Protein AF-0000000065922863 (afdb_homodimer)

Secondary structure (DSSP, 8-state):
--S--EEEEE--SHHHHHHHHHHHHTT-EEEEE-SSHHHHHHHHHHSB-TTSTT-BPPTT-EEES-HHHHTTSSEEEE-S-HHHHHHHHHHHHTT--S-EEEEE---SB-TTT--BHHHHHHHH-TTEEEEEEESS--HHHHHTT--EEEEEEESSHHHHHHHHHHH--SSEEEEEES-HHHHHHHHHHHHHHHHHHHHHHHTT--HHHHHHHHHHHHHHHHHHHHHTT--HHHHTSIIIIIHHHHHTT-TTSHHHHHHHHHHHT-PPPTT---HHHHHHHHHHHHHHHTT---HHHHHHHHHHTTSS-HHHHHHHHTSS------/--S--EEEEE--SHHHHHHHHHHHHTT-EEEEE-SSHHHHHHHHHHSB-TTSTT-BPPTT-EEES-HHHHTTSSEEEE-S-GGGHHHHHHHHHTT--S-EEEEE---SB-TTT--BHHHHHHHH-TTEEEEEEESS--HHHHHTT--EEEEEEESSHHHHHHHHHHH--SSEEEEEES-HHHHHHHHHHHHHHHHHHHHHHHTT--HHHHHHHHHHHHHHHHHHHHHTT--HHHHTSIIIIIHHHHHTT-TTSHHHHHHHHHHHT-PPPTT---HHHHHHHHHHHHHHHTT---HHHHHHHHHHTTSS-HHHHHHHHTSS------

Nearest PDB structures (foldseek):
  3k96-assembly1_B  TM=9.495E-01  e=4.338E-31  Coxiella burnetii RSA 493
  1n1e-assembly1_B  TM=9.214E-01  e=7.901E-30  Leishmania mexicana
  6e90-assembly1_A  TM=9.193E-01  e=6.858E-24  Homo sapiens
  6e90-assembly2_B  TM=9.245E-01  e=8.452E-23  Homo sapiens
  6e90-assembly2_D-2  TM=8.311E-01  e=4.264E-22  Homo sapiens

Structure (mmCIF, N/CA/C/O backbone):
data_AF-0000000065922863-model_v1
#
loop_
_entity.id
_entity.type
_entity.pdbx_description
1 polymer 'Glycerol-3-phosphate dehydrogenase'
#
loop_
_atom_site.group_PDB
_atom_site.id
_atom_site.type_symbol
_atom_site.label_atom_id
_atom_site.label_alt_id
_atom_site.label_comp_id
_atom_site.label_asym_id
_atom_site.label_entity_id
_atom_site.label_seq_id
_atom_site.pdbx_PDB_ins_code
_atom_site.Cartn_x
_atom_site.Cartn_y
_atom_site.Cartn_z
_atom_site.occupancy
_atom_site.B_iso_or_equiv
_atom_site.auth_seq_id
_atom_site.auth_comp_id
_atom_site.auth_asym_id
_atom_site.auth_atom_id
_atom_site.pdbx_PDB_model_num
ATOM 1 N N . MET A 1 1 ? 16.828 33.531 2.354 1 46 1 MET A N 1
ATOM 2 C CA . MET A 1 1 ? 16.109 33.875 3.574 1 46 1 MET A CA 1
ATOM 3 C C . MET A 1 1 ? 14.672 33.375 3.533 1 46 1 MET A C 1
ATOM 5 O O . MET A 1 1 ? 13.984 33.531 2.52 1 46 1 MET A O 1
ATOM 9 N N . THR A 1 2 ? 14.258 32.562 4.531 1 62.16 2 THR A N 1
ATOM 10 C CA . THR A 1 2 ? 12.922 31.984 4.477 1 62.16 2 THR A CA 1
ATOM 11 C C . THR A 1 2 ? 11.859 33.062 4.609 1 62.16 2 THR A C 1
ATOM 13 O O . THR A 1 2 ? 12.031 34.031 5.355 1 62.16 2 THR A O 1
ATOM 16 N N . ALA A 1 3 ? 10.867 32.969 3.744 1 75.12 3 ALA A N 1
ATOM 17 C CA . ALA A 1 3 ? 9.781 33.938 3.682 1 75.12 3 ALA A CA 1
ATOM 18 C C . ALA A 1 3 ? 9 33.969 4.992 1 75.12 3 ALA A C 1
ATOM 20 O O . ALA A 1 3 ? 8.43 35.031 5.359 1 75.12 3 ALA A O 1
ATOM 21 N N . PHE A 1 4 ? 9.094 32.906 5.766 1 92.5 4 PHE A N 1
ATOM 22 C CA . PHE A 1 4 ? 8.312 32.812 6.992 1 92.5 4 PHE A CA 1
ATOM 23 C C . PHE A 1 4 ? 9.211 32.469 8.18 1 92.5 4 PHE A C 1
ATOM 25 O O . PHE A 1 4 ? 9.852 31.422 8.203 1 92.5 4 PHE A O 1
ATOM 32 N N . HIS A 1 5 ? 9.188 33.281 9.242 1 96.19 5 HIS A N 1
ATOM 33 C CA . HIS A 1 5 ? 10.102 33.125 10.367 1 96.19 5 HIS A CA 1
ATOM 34 C C . HIS A 1 5 ? 9.375 32.562 11.586 1 96.19 5 HIS A C 1
ATOM 36 O O . HIS A 1 5 ? 9.992 31.938 12.461 1 96.19 5 HIS A O 1
ATOM 42 N N . SER A 1 6 ? 8.102 32.844 11.648 1 98.19 6 SER A N 1
ATOM 43 C CA . SER A 1 6 ? 7.324 32.375 12.797 1 98.19 6 SER A CA 1
ATOM 44 C C . SER A 1 6 ? 6.133 31.531 12.344 1 98.19 6 SER A C 1
ATOM 46 O O . SER A 1 6 ? 5.543 31.797 11.297 1 98.19 6 SER A O 1
ATOM 48 N N . VAL A 1 7 ? 5.836 30.516 13.164 1 98.5 7 VAL A N 1
ATOM 49 C CA . VAL A 1 7 ? 4.75 29.578 12.891 1 98.5 7 VAL A CA 1
ATOM 50 C C . VAL A 1 7 ? 3.877 29.422 14.133 1 98.5 7 VAL A C 1
ATOM 52 O O . VAL A 1 7 ? 4.395 29.281 15.242 1 98.5 7 VAL A O 1
ATOM 55 N N . ALA A 1 8 ? 2.635 29.547 13.984 1 98.81 8 ALA A N 1
ATOM 56 C CA . ALA A 1 8 ? 1.706 29.141 15.031 1 98.81 8 ALA A CA 1
ATOM 57 C C . ALA A 1 8 ? 0.943 27.875 14.633 1 98.81 8 ALA A C 1
ATOM 59 O O . ALA A 1 8 ? 0.483 27.75 13.5 1 98.81 8 ALA A O 1
ATOM 60 N N . VAL A 1 9 ? 0.886 26.938 15.508 1 98.88 9 VAL A N 1
ATOM 61 C CA . VAL A 1 9 ? 0.081 25.734 15.336 1 98.88 9 VAL A CA 1
ATOM 62 C C . VAL A 1 9 ? -1.189 25.828 16.172 1 98.88 9 VAL A C 1
ATOM 64 O O . VAL A 1 9 ? -1.121 25.969 17.391 1 98.88 9 VAL A O 1
ATOM 67 N N . ILE A 1 10 ? -2.283 25.812 15.477 1 98.75 10 ILE A N 1
ATOM 68 C CA . ILE A 1 10 ? -3.58 25.922 16.141 1 98.75 10 ILE A CA 1
ATOM 69 C C . ILE A 1 10 ? -4.152 24.531 16.391 1 98.75 10 ILE A C 1
ATOM 71 O O . ILE A 1 10 ? -4.562 23.844 15.461 1 98.75 10 ILE A O 1
ATOM 75 N N . GLY A 1 11 ? -4.27 24.109 17.656 1 98.19 11 GLY A N 1
ATOM 76 C CA . GLY A 1 11 ? -4.637 22.766 18.078 1 98.19 11 GLY A CA 1
ATOM 77 C C . GLY A 1 11 ? -3.488 22.016 18.703 1 98.19 11 GLY A C 1
ATOM 78 O O . GLY A 1 11 ? -2.516 21.672 18.031 1 98.19 11 GLY A O 1
ATOM 79 N N . ALA A 1 12 ? -3.646 21.688 19.984 1 98 12 ALA A N 1
ATOM 80 C CA . ALA A 1 12 ? -2.566 21.047 20.734 1 98 12 ALA A CA 1
ATOM 81 C C . ALA A 1 12 ? -2.852 19.562 20.953 1 98 12 ALA A C 1
ATOM 83 O O . ALA A 1 12 ? -2.682 19.047 22.047 1 98 12 ALA A O 1
ATOM 84 N N . GLY A 1 13 ? -3.359 18.953 19.906 1 96.19 13 GLY A N 1
ATOM 85 C CA . GLY A 1 13 ? -3.406 17.5 19.891 1 96.19 13 GLY A CA 1
ATOM 86 C C . GLY A 1 13 ? -2.078 16.859 19.516 1 96.19 13 GLY A C 1
ATOM 87 O O . GLY A 1 13 ? -1.046 17.531 19.5 1 96.19 13 GLY A O 1
ATOM 88 N N . ALA A 1 14 ? -2.098 15.602 19.266 1 96.25 14 ALA A N 1
ATOM 89 C CA . ALA A 1 14 ? -0.883 14.875 18.906 1 96.25 14 ALA A CA 1
ATOM 90 C C . ALA A 1 14 ? -0.248 15.453 17.641 1 96.25 14 ALA A C 1
ATOM 92 O O . ALA A 1 14 ? 0.95 15.742 17.625 1 96.25 14 ALA A O 1
ATOM 93 N N . TRP A 1 15 ? -1.064 15.656 16.641 1 97.44 15 TRP A N 1
ATOM 94 C CA . TRP A 1 15 ? -0.561 16.125 15.352 1 97.44 15 TRP A CA 1
ATOM 95 C C . TRP A 1 15 ? -0.069 17.562 15.453 1 97.44 15 TRP A C 1
ATOM 97 O O . TRP A 1 15 ? 0.982 17.906 14.906 1 97.44 15 TRP A O 1
ATOM 107 N N . GLY A 1 16 ? -0.863 18.391 16.109 1 98.5 16 GLY A N 1
ATOM 108 C CA . GLY A 1 16 ? -0.404 19.75 16.312 1 98.5 16 GLY A CA 1
ATOM 109 C C . GLY A 1 16 ? 0.921 19.828 17.047 1 98.5 16 GLY A C 1
ATOM 110 O O . GLY A 1 16 ? 1.793 20.625 16.688 1 98.5 16 GLY A O 1
ATOM 111 N N . THR A 1 17 ? 1.075 19.031 18.062 1 98.44 17 THR A N 1
ATOM 112 C CA . THR A 1 17 ? 2.32 18.984 18.812 1 98.44 17 THR A CA 1
ATOM 113 C C . THR A 1 17 ? 3.479 18.547 17.922 1 98.44 17 THR A C 1
ATOM 115 O O . THR A 1 17 ? 4.559 19.141 17.969 1 98.44 17 THR A O 1
ATOM 118 N N . ALA A 1 18 ? 3.227 17.547 17.125 1 98.62 18 ALA A N 1
ATOM 119 C CA . ALA A 1 18 ? 4.25 17.062 16.203 1 98.62 18 ALA A CA 1
ATOM 120 C C . ALA A 1 18 ? 4.66 18.156 15.219 1 98.62 18 ALA A C 1
ATOM 122 O O . ALA A 1 18 ? 5.848 18.328 14.938 1 98.62 18 ALA A O 1
ATOM 123 N N . LEU A 1 19 ? 3.705 18.875 14.711 1 98.75 19 LEU A N 1
ATOM 124 C CA . LEU A 1 19 ? 3.988 19.922 13.734 1 98.75 19 LEU A CA 1
ATOM 125 C C . LEU A 1 19 ? 4.738 21.078 14.383 1 98.75 19 LEU A C 1
ATOM 127 O O . LEU A 1 19 ? 5.578 21.719 13.742 1 98.75 19 LEU A O 1
ATOM 131 N N . ALA A 1 20 ? 4.414 21.359 15.656 1 98.75 20 ALA A N 1
ATOM 132 C CA . ALA A 1 20 ? 5.184 22.359 16.391 1 98.75 20 ALA A CA 1
ATOM 133 C C . ALA A 1 20 ? 6.652 21.969 16.484 1 98.75 20 ALA A C 1
ATOM 135 O O . ALA A 1 20 ? 7.539 22.797 16.297 1 98.75 20 ALA A O 1
ATOM 136 N N . MET A 1 21 ? 6.879 20.719 16.734 1 98.44 21 MET A N 1
ATOM 137 C CA . MET A 1 21 ? 8.242 20.203 16.812 1 98.44 21 MET A CA 1
ATOM 138 C C . MET A 1 21 ? 8.945 20.328 15.469 1 98.44 21 MET A C 1
ATOM 140 O O . MET A 1 21 ? 10.133 20.641 15.406 1 98.44 21 MET A O 1
ATOM 144 N N . VAL A 1 22 ? 8.234 20.062 14.398 1 98.06 22 VAL A N 1
ATOM 145 C CA . VAL A 1 22 ? 8.758 20.172 13.047 1 98.06 22 VAL A CA 1
ATOM 146 C C . VAL A 1 22 ? 9.211 21.609 12.781 1 98.06 22 VAL A C 1
ATOM 148 O O . VAL A 1 22 ? 10.336 21.828 12.32 1 98.06 22 VAL A O 1
ATOM 151 N N . ALA A 1 23 ? 8.344 22.531 13.07 1 98.19 23 ALA A N 1
ATOM 152 C CA . ALA A 1 23 ? 8.648 23.938 12.828 1 98.19 23 ALA A CA 1
ATOM 153 C C . ALA A 1 23 ? 9.852 24.375 13.664 1 98.19 23 ALA A C 1
ATOM 155 O O . ALA A 1 23 ? 10.695 25.141 13.18 1 98.19 23 ALA A O 1
ATOM 156 N N . ALA A 1 24 ? 9.914 23.922 14.891 1 97.94 24 ALA A N 1
ATOM 157 C CA . ALA A 1 24 ? 11.047 24.25 15.75 1 97.94 24 ALA A CA 1
ATOM 158 C C . ALA A 1 24 ? 12.352 23.703 15.172 1 97.94 24 ALA A C 1
ATOM 160 O O . ALA A 1 24 ? 13.359 24.406 15.148 1 97.94 24 ALA A O 1
ATOM 161 N N . ARG A 1 25 ? 12.336 22.516 14.742 1 96.38 25 ARG A N 1
ATOM 162 C CA . ARG A 1 25 ? 13.516 21.891 14.156 1 96.38 25 ARG A CA 1
ATOM 163 C C . ARG A 1 25 ? 13.961 22.625 12.898 1 96.38 25 ARG A C 1
ATOM 165 O O . ARG A 1 25 ? 15.148 22.672 12.578 1 96.38 25 ARG A O 1
ATOM 172 N N . ALA A 1 26 ? 12.969 23.188 12.242 1 96.62 26 ALA A N 1
ATOM 173 C CA . ALA A 1 26 ? 13.266 23.953 11.031 1 96.62 26 ALA A CA 1
ATOM 174 C C . ALA A 1 26 ? 13.797 25.328 11.367 1 96.62 26 ALA A C 1
ATOM 176 O O . ALA A 1 26 ? 14.109 26.125 10.469 1 96.62 26 ALA A O 1
ATOM 177 N N . GLY A 1 27 ? 13.867 25.672 12.625 1 96.56 27 GLY A N 1
ATOM 178 C CA . GLY A 1 27 ? 14.484 26.906 13.07 1 96.56 27 GLY A CA 1
ATOM 179 C C . GLY A 1 27 ? 13.5 28.062 13.18 1 96.56 27 GLY A C 1
ATOM 180 O O . GLY A 1 27 ? 13.898 29.219 13.203 1 96.56 27 GLY A O 1
ATOM 181 N N . ARG A 1 28 ? 12.219 27.75 13.258 1 97.88 28 ARG A N 1
ATOM 182 C CA . ARG A 1 28 ? 11.203 28.781 13.336 1 97.88 28 ARG A CA 1
ATOM 183 C C . ARG A 1 28 ? 10.914 29.156 14.789 1 97.88 28 ARG A C 1
ATOM 185 O O . ARG A 1 28 ? 11.148 28.359 15.695 1 97.88 28 ARG A O 1
ATOM 192 N N . SER A 1 29 ? 10.461 30.406 14.992 1 98.44 29 SER A N 1
ATOM 193 C CA . SER A 1 29 ? 9.797 30.75 16.25 1 98.44 29 SER A CA 1
ATOM 194 C C . SER A 1 29 ? 8.383 30.172 16.297 1 98.44 29 SER A C 1
ATOM 196 O O . SER A 1 29 ? 7.543 30.5 15.453 1 98.44 29 SER A O 1
ATOM 198 N N . VAL A 1 30 ? 8.102 29.359 17.328 1 98.69 30 VAL A N 1
ATOM 199 C CA . VAL A 1 30 ? 6.895 28.547 17.266 1 98.69 30 VAL A CA 1
ATOM 200 C C . VAL A 1 30 ? 5.988 28.859 18.453 1 98.69 30 VAL A C 1
ATOM 202 O O . VAL A 1 30 ? 6.457 28.984 19.578 1 98.69 30 VAL A O 1
ATOM 205 N N . THR A 1 31 ? 4.73 29.031 18.156 1 98.81 31 THR A N 1
ATOM 206 C CA . THR A 1 31 ? 3.67 29.109 19.156 1 98.81 31 THR A CA 1
ATOM 207 C C . THR A 1 31 ? 2.68 27.953 18.984 1 98.81 31 THR A C 1
ATOM 209 O O . THR A 1 31 ? 2.152 27.75 17.891 1 98.81 31 THR A O 1
ATOM 212 N N . LEU A 1 32 ? 2.477 27.172 19.984 1 98.81 32 LEU A N 1
ATOM 213 C CA . LEU A 1 32 ? 1.452 26.125 20.031 1 98.81 32 LEU A CA 1
ATOM 214 C C . LEU A 1 32 ? 0.24 26.594 20.828 1 98.81 32 LEU A C 1
ATOM 216 O O . LEU A 1 32 ? 0.352 26.875 22.016 1 98.81 32 LEU A O 1
ATOM 220 N N . TRP A 1 33 ? -0.893 26.625 20.188 1 98.69 33 TRP A N 1
ATOM 221 C CA . TRP A 1 33 ? -2.111 27.141 20.812 1 98.69 33 TRP A CA 1
ATOM 222 C C . TRP A 1 33 ? -3.029 26 21.219 1 98.69 33 TRP A C 1
ATOM 224 O O . TRP A 1 33 ? -3.271 25.078 20.438 1 98.69 33 TRP A O 1
ATOM 234 N N . ALA A 1 34 ? -3.467 26.047 22.438 1 98.12 34 ALA A N 1
ATOM 235 C CA . ALA A 1 34 ? -4.488 25.125 22.953 1 98.12 34 ALA A CA 1
ATOM 236 C C . ALA A 1 34 ? -5.746 25.891 23.359 1 98.12 34 ALA A C 1
ATOM 238 O O . ALA A 1 34 ? -5.656 26.969 23.969 1 98.12 34 ALA A O 1
ATOM 239 N N . ARG A 1 35 ? -6.859 25.312 23.047 1 95.12 35 ARG A N 1
ATOM 240 C CA . ARG A 1 35 ? -8.133 25.953 23.344 1 95.12 35 ARG A CA 1
ATOM 241 C C . ARG A 1 35 ? -8.367 26.047 24.844 1 95.12 35 ARG A C 1
ATOM 243 O O . ARG A 1 35 ? -8.844 27.062 25.344 1 95.12 35 ARG A O 1
ATOM 250 N N . ASN A 1 36 ? -8.047 24.984 25.531 1 95.69 36 ASN A N 1
ATOM 251 C CA . ASN A 1 36 ? -8.219 24.906 26.969 1 95.69 36 ASN A CA 1
ATOM 252 C C . ASN A 1 36 ? -7.023 25.516 27.703 1 95.69 36 ASN A C 1
ATOM 254 O O . ASN A 1 36 ? -5.902 25.016 27.594 1 95.69 36 ASN A O 1
ATOM 258 N N . ALA A 1 37 ? -7.25 26.5 28.547 1 97.19 37 ALA A N 1
ATOM 259 C CA . ALA A 1 37 ? -6.188 27.234 29.234 1 97.19 37 ALA A CA 1
ATOM 260 C C . ALA A 1 37 ? -5.434 26.328 30.203 1 97.19 37 ALA A C 1
ATOM 262 O O . ALA A 1 37 ? -4.215 26.438 30.344 1 97.19 37 ALA A O 1
ATOM 263 N N . GLU A 1 38 ? -6.164 25.484 30.844 1 97.44 38 GLU A N 1
ATOM 264 C CA . GLU A 1 38 ? -5.531 24.578 31.781 1 97.44 38 GLU A CA 1
ATOM 265 C C . GLU A 1 38 ? -4.59 23.609 31.062 1 97.44 38 GLU A C 1
ATOM 267 O O . GLU A 1 38 ? -3.496 23.312 31.547 1 97.44 38 GLU A O 1
ATOM 272 N N . HIS A 1 39 ? -5.078 23.172 29.969 1 96.75 39 HIS A N 1
ATOM 273 C CA . HIS A 1 39 ? -4.262 22.281 29.141 1 96.75 39 HIS A CA 1
ATOM 274 C C . HIS A 1 39 ? -3.004 22.984 28.656 1 96.75 39 HIS A C 1
ATOM 276 O O . HIS A 1 39 ? -1.907 22.422 28.719 1 96.75 39 HIS A O 1
ATOM 282 N N . ALA A 1 40 ? -3.127 24.188 28.203 1 98 40 ALA A N 1
ATOM 283 C CA . ALA A 1 40 ? -1.994 24.984 27.734 1 98 40 ALA A CA 1
ATOM 284 C C . ALA A 1 40 ? -0.966 25.188 28.844 1 98 40 ALA A C 1
ATOM 286 O O . ALA A 1 40 ? 0.235 25.016 28.625 1 98 40 ALA A O 1
ATOM 287 N N . THR A 1 41 ? -1.474 25.484 29.984 1 97.69 41 THR A N 1
ATOM 288 C CA . THR A 1 41 ? -0.6 25.734 31.125 1 97.69 41 THR A CA 1
ATOM 289 C C . THR A 1 41 ? 0.168 24.469 31.516 1 97.69 41 THR A C 1
ATOM 291 O O . THR A 1 41 ? 1.368 24.531 31.781 1 97.69 41 THR A O 1
ATOM 294 N N . ARG A 1 42 ? -0.532 23.422 31.484 1 97 42 ARG A N 1
ATOM 295 C CA . ARG A 1 42 ? 0.089 22.156 31.828 1 97 42 ARG A CA 1
ATOM 296 C C . ARG A 1 42 ? 1.202 21.797 30.859 1 97 42 ARG A C 1
ATOM 298 O O . ARG A 1 42 ? 2.307 21.438 31.266 1 97 42 ARG A O 1
ATOM 305 N N . ILE A 1 43 ? 0.901 21.906 29.562 1 98.12 43 ILE A N 1
ATOM 306 C CA . ILE A 1 43 ? 1.893 21.594 28.531 1 98.12 43 ILE A CA 1
ATOM 307 C C . ILE A 1 43 ? 3.084 22.531 28.656 1 98.12 43 ILE A C 1
ATOM 309 O O . ILE A 1 43 ? 4.238 22.109 28.578 1 98.12 43 ILE A O 1
ATOM 313 N N . ALA A 1 44 ? 2.838 23.812 28.891 1 97.62 44 ALA A N 1
ATOM 314 C CA . ALA A 1 44 ? 3.889 24.828 28.984 1 97.62 44 ALA A CA 1
ATOM 315 C C . ALA A 1 44 ? 4.816 24.531 30.172 1 97.62 44 ALA A C 1
ATOM 317 O O . ALA A 1 44 ? 6.035 24.703 30.062 1 97.62 44 ALA A O 1
ATOM 318 N N . SER A 1 45 ? 4.262 24.062 31.234 1 97.06 45 SER A N 1
ATOM 319 C CA . SER A 1 45 ? 5.027 23.875 32.469 1 97.06 45 SER A CA 1
ATOM 320 C C . SER A 1 45 ? 5.785 22.562 32.438 1 97.06 45 SER A C 1
ATOM 322 O O . SER A 1 45 ? 6.926 22.484 32.906 1 97.06 45 SER A O 1
ATOM 324 N N . THR A 1 46 ? 5.168 21.531 31.922 1 97.25 46 THR A N 1
ATOM 325 C CA . THR A 1 46 ? 5.754 20.203 32 1 97.25 46 THR A CA 1
ATOM 326 C C . THR A 1 46 ? 6.551 19.891 30.734 1 97.25 46 THR A C 1
ATOM 328 O O . THR A 1 46 ? 7.355 18.953 30.719 1 97.25 46 THR A O 1
ATOM 331 N N . ARG A 1 47 ? 6.199 20.609 29.703 1 97.88 47 ARG A N 1
ATOM 332 C CA . ARG A 1 47 ? 6.781 20.375 28.375 1 97.88 47 ARG A CA 1
ATOM 333 C C . ARG A 1 47 ? 6.402 18.984 27.859 1 97.88 47 ARG A C 1
ATOM 335 O O . ARG A 1 47 ? 7.141 18.391 27.078 1 97.88 47 ARG A O 1
ATOM 342 N N . ASP A 1 48 ? 5.336 18.562 28.391 1 96.69 48 ASP A N 1
ATOM 343 C CA . ASP A 1 48 ? 4.785 17.266 28.031 1 96.69 48 ASP A CA 1
ATOM 344 C C . ASP A 1 48 ? 3.307 17.391 27.656 1 96.69 48 ASP A C 1
ATOM 346 O O . ASP A 1 48 ? 2.498 17.859 28.469 1 96.69 48 ASP A O 1
ATOM 350 N N . ASN A 1 49 ? 2.977 17.016 26.453 1 97.62 49 ASN A N 1
ATOM 351 C CA . ASN A 1 49 ? 1.581 16.953 26.031 1 97.62 49 ASN A CA 1
ATOM 352 C C . ASN A 1 49 ? 1.007 15.555 26.188 1 97.62 49 ASN A C 1
ATOM 354 O O . ASN A 1 49 ? 1.438 14.625 25.5 1 97.62 49 ASN A O 1
ATOM 358 N N . PRO A 1 50 ? 0.011 15.344 26.984 1 95.19 50 PRO A N 1
ATOM 359 C CA . PRO A 1 50 ? -0.566 14.008 27.188 1 95.19 50 PRO A CA 1
ATOM 360 C C . PRO A 1 50 ? -1.12 13.398 25.906 1 95.19 50 PRO A C 1
ATOM 362 O O . PRO A 1 50 ? -1.28 12.18 25.828 1 95.19 50 PRO A O 1
ATOM 365 N N . ARG A 1 51 ? -1.358 14.156 24.922 1 94.5 51 ARG A N 1
ATOM 366 C CA . ARG A 1 51 ? -1.897 13.672 23.656 1 94.5 51 ARG A CA 1
ATOM 367 C C . ARG A 1 51 ? -0.801 13.047 22.797 1 94.5 51 ARG A C 1
ATOM 369 O O . ARG A 1 51 ? -1.091 12.336 21.828 1 94.5 51 ARG A O 1
ATOM 376 N N . LEU A 1 52 ? 0.403 13.297 23.078 1 96.19 52 LEU A N 1
ATOM 377 C CA . LEU A 1 52 ? 1.567 12.711 22.406 1 96.19 52 LEU A CA 1
ATOM 378 C C . LEU A 1 52 ? 2.625 12.312 23.438 1 96.19 52 LEU A C 1
ATOM 380 O O . LEU A 1 52 ? 3.707 12.898 23.484 1 96.19 52 LEU A O 1
ATOM 384 N N . PRO A 1 53 ? 2.346 11.281 24.172 1 94.56 53 PRO A N 1
ATOM 385 C CA . PRO A 1 53 ? 3.219 10.906 25.297 1 94.56 53 PRO A CA 1
ATOM 386 C C . PRO A 1 53 ? 4.602 10.453 24.828 1 94.56 53 PRO A C 1
ATOM 388 O O . PRO A 1 53 ? 4.734 9.859 23.75 1 94.56 53 PRO A O 1
ATOM 391 N N . GLY A 1 54 ? 5.57 10.75 25.656 1 93.75 54 GLY A N 1
ATOM 392 C CA . GLY A 1 54 ? 6.914 10.25 25.406 1 93.75 54 GLY A CA 1
ATOM 393 C C . GLY A 1 54 ? 7.777 11.219 24.625 1 93.75 54 GLY A C 1
ATOM 394 O O . GLY A 1 54 ? 8.969 10.977 24.422 1 93.75 54 GLY A O 1
ATOM 395 N N . VAL A 1 55 ? 7.203 12.312 24.188 1 95.31 55 VAL A N 1
ATOM 396 C CA . VAL A 1 55 ? 7.949 13.32 23.438 1 95.31 55 VAL A CA 1
ATOM 397 C C . VAL A 1 55 ? 8.023 14.617 24.234 1 95.31 55 VAL A C 1
ATOM 399 O O . VAL A 1 55 ? 6.992 15.18 24.609 1 95.31 55 VAL A O 1
ATOM 402 N N . ARG A 1 56 ? 9.195 15.086 24.469 1 96.94 56 ARG A N 1
ATOM 403 C CA . ARG A 1 56 ? 9.367 16.359 25.172 1 96.94 56 ARG A CA 1
ATOM 404 C C . ARG A 1 56 ? 9.344 17.531 24.203 1 96.94 56 ARG A C 1
ATOM 406 O O . ARG A 1 56 ? 10.094 17.547 23.219 1 96.94 56 ARG A O 1
ATOM 413 N N . LEU A 1 57 ? 8.586 18.5 24.516 1 97.75 57 LEU A N 1
ATOM 414 C CA . LEU A 1 57 ? 8.492 19.688 23.672 1 97.75 57 LEU A CA 1
ATOM 415 C C . LEU A 1 57 ? 9.789 20.5 23.719 1 97.75 57 LEU A C 1
ATOM 417 O O . LEU A 1 57 ? 10.383 20.672 24.781 1 97.75 57 LEU A O 1
ATOM 421 N N . ALA A 1 58 ? 10.18 21 22.578 1 96.94 58 ALA A N 1
ATOM 422 C CA . ALA A 1 58 ? 11.344 21.891 22.531 1 96.94 58 ALA A CA 1
ATOM 423 C C . ALA A 1 58 ? 11.148 23.094 23.453 1 96.94 58 ALA A C 1
ATOM 425 O O . ALA A 1 58 ? 10.047 23.641 23.562 1 96.94 58 ALA A O 1
ATOM 426 N N . PRO A 1 59 ? 12.164 23.484 24.094 1 94.88 59 PRO A N 1
ATOM 427 C CA . PRO A 1 59 ? 12.039 24.516 25.141 1 94.88 59 PRO A CA 1
ATOM 428 C C . PRO A 1 59 ? 11.602 25.859 24.578 1 94.88 59 PRO A C 1
ATOM 430 O O . PRO A 1 59 ? 10.961 26.656 25.297 1 94.88 59 PRO A O 1
ATOM 433 N N . ASP A 1 60 ? 11.867 26.109 23.359 1 95.62 60 ASP A N 1
ATOM 434 C CA . ASP A 1 60 ? 11.617 27.438 22.812 1 95.62 60 ASP A CA 1
ATOM 435 C C . ASP A 1 60 ? 10.195 27.547 22.266 1 95.62 60 ASP A C 1
ATOM 437 O O . ASP A 1 60 ? 9.758 28.641 21.859 1 95.62 60 ASP A O 1
ATOM 441 N N . ILE A 1 61 ? 9.445 26.484 22.25 1 98.56 61 ILE A N 1
ATOM 442 C CA . ILE A 1 61 ? 8.062 26.531 21.781 1 98.56 61 ILE A CA 1
ATOM 443 C C . ILE A 1 61 ? 7.191 27.234 22.828 1 98.56 61 ILE A C 1
ATOM 445 O O . ILE A 1 61 ? 7.148 26.812 23.984 1 98.56 61 ILE A O 1
ATOM 449 N N . VAL A 1 62 ? 6.582 28.25 22.469 1 98.69 62 VAL A N 1
ATOM 450 C CA . VAL A 1 62 ? 5.656 28.969 23.359 1 98.69 62 VAL A CA 1
ATOM 451 C C . VAL A 1 62 ? 4.285 28.281 23.312 1 98.69 62 VAL A C 1
ATOM 453 O O . VAL A 1 62 ? 3.703 28.125 22.234 1 98.69 62 VAL A O 1
ATOM 456 N N . VAL A 1 63 ? 3.809 27.875 24.469 1 98.75 63 VAL A N 1
ATOM 457 C CA . VAL A 1 63 ? 2.479 27.281 24.562 1 98.75 63 VAL A CA 1
ATOM 458 C C . VAL A 1 63 ? 1.512 28.281 25.203 1 98.75 63 VAL A C 1
ATOM 460 O O . VAL A 1 63 ? 1.805 28.859 26.25 1 98.75 63 VAL A O 1
ATOM 463 N N . THR A 1 64 ? 0.36 28.484 24.531 1 98.5 64 THR A N 1
ATOM 464 C CA . THR A 1 64 ? -0.542 29.516 25.047 1 98.5 64 THR A CA 1
ATOM 465 C C . THR A 1 64 ? -1.991 29.172 24.703 1 98.5 64 THR A C 1
ATOM 467 O O . THR A 1 64 ? -2.254 28.297 23.891 1 98.5 64 THR A O 1
ATOM 470 N N . SER A 1 65 ? -2.891 29.75 25.422 1 98.25 65 SER A N 1
ATOM 471 C CA . SER A 1 65 ? -4.309 29.719 25.062 1 98.25 65 SER A CA 1
ATOM 472 C C . SER A 1 65 ? -4.777 31.062 24.547 1 98.25 65 SER A C 1
ATOM 474 O O . SER A 1 65 ? -5.965 31.25 24.266 1 98.25 65 SER A O 1
ATOM 476 N N . GLU A 1 66 ? -3.873 31.984 24.375 1 97.25 66 GLU A N 1
ATOM 477 C CA . GLU A 1 66 ? -4.199 33.312 23.844 1 97.25 66 GLU A CA 1
ATOM 478 C C . GLU A 1 66 ? -4.121 33.312 22.312 1 97.25 66 GLU A C 1
ATOM 480 O O . GLU A 1 66 ? -3.041 33.5 21.75 1 97.25 66 GLU A O 1
ATOM 485 N N . LEU A 1 67 ? -5.215 33.375 21.75 1 96.56 67 LEU A N 1
ATOM 486 C CA . LEU A 1 67 ? -5.324 33.25 20.297 1 96.56 67 LEU A CA 1
ATOM 487 C C . LEU A 1 67 ? -4.676 34.438 19.594 1 96.56 67 LEU A C 1
ATOM 489 O O . LEU A 1 67 ? -4.086 34.281 18.531 1 96.56 67 LEU A O 1
ATOM 493 N N . ALA A 1 68 ? -4.789 35.594 20.141 1 95.38 68 ALA A N 1
ATOM 494 C CA . ALA A 1 68 ? -4.238 36.812 19.547 1 95.38 68 ALA A CA 1
ATOM 495 C C . ALA A 1 68 ? -2.723 36.688 19.406 1 95.38 68 ALA A C 1
ATOM 497 O O . ALA A 1 68 ? -2.148 37.188 18.438 1 95.38 68 ALA A O 1
ATOM 498 N N . LEU A 1 69 ? -2.115 36.094 20.391 1 95.44 69 LEU A N 1
ATOM 499 C CA . LEU A 1 69 ? -0.671 35.906 20.344 1 95.44 69 LEU A CA 1
ATOM 500 C C . LEU A 1 69 ? -0.288 34.938 19.234 1 95.44 69 LEU A C 1
ATOM 502 O O . LEU A 1 69 ? 0.659 35.188 18.484 1 95.44 69 LEU A O 1
ATOM 506 N N . ALA A 1 70 ? -1.008 33.875 19.109 1 97.06 70 ALA A N 1
ATOM 507 C CA . ALA A 1 70 ? -0.738 32.875 18.078 1 97.06 70 ALA A CA 1
ATOM 508 C C . ALA A 1 70 ? -0.961 33.469 16.672 1 97.06 70 ALA A C 1
ATOM 510 O O . ALA A 1 70 ? -0.205 33.156 15.75 1 97.06 70 ALA A O 1
ATOM 511 N N . ALA A 1 71 ? -1.916 34.281 16.531 1 96.62 71 ALA A N 1
ATOM 512 C CA . ALA A 1 71 ? -2.352 34.812 15.234 1 96.62 71 ALA A CA 1
ATOM 513 C C . ALA A 1 71 ? -1.312 35.75 14.641 1 96.62 71 ALA A C 1
ATOM 515 O O . ALA A 1 71 ? -1.369 36.094 13.461 1 96.62 71 ALA A O 1
ATOM 516 N N . ARG A 1 72 ? -0.309 36.125 15.375 1 95.38 72 ARG A N 1
ATOM 517 C CA . ARG A 1 72 ? 0.703 37.094 14.938 1 95.38 72 ARG A CA 1
ATOM 518 C C . ARG A 1 72 ? 1.754 36.406 14.062 1 95.38 72 ARG A C 1
ATOM 520 O O . ARG A 1 72 ? 2.535 37.094 13.391 1 95.38 72 ARG A O 1
ATOM 527 N N . ALA A 1 73 ? 1.758 35.094 14.055 1 97.75 73 ALA A N 1
ATOM 528 C CA . ALA A 1 73 ? 2.787 34.375 13.328 1 97.75 73 ALA A CA 1
ATOM 529 C C . ALA A 1 73 ? 2.688 34.594 11.828 1 97.75 73 ALA A C 1
ATOM 531 O O . ALA A 1 73 ? 1.617 34.938 11.312 1 97.75 73 ALA A O 1
ATOM 532 N N . ASP A 1 74 ? 3.797 34.406 11.109 1 97.25 74 ASP A N 1
ATOM 533 C CA . ASP A 1 74 ? 3.867 34.562 9.664 1 97.25 74 ASP A CA 1
ATOM 534 C C . ASP A 1 74 ? 3.018 33.531 8.953 1 97.25 74 ASP A C 1
ATOM 536 O O . ASP A 1 74 ? 2.559 33.75 7.828 1 97.25 74 ASP A O 1
ATOM 540 N N . MET A 1 75 ? 2.861 32.406 9.617 1 97.5 75 MET A N 1
ATOM 541 C CA . MET A 1 75 ? 2.113 31.281 9.062 1 97.5 75 MET A CA 1
ATOM 542 C C . MET A 1 75 ? 1.348 30.531 10.156 1 97.5 75 MET A C 1
ATOM 544 O O . MET A 1 75 ? 1.82 30.438 11.289 1 97.5 75 MET A O 1
ATOM 548 N N . LEU A 1 76 ? 0.191 30.062 9.742 1 98.81 76 LEU A N 1
ATOM 549 C CA . LEU A 1 76 ? -0.666 29.328 10.672 1 98.81 76 LEU A CA 1
ATOM 550 C C . LEU A 1 76 ? -0.911 27.906 10.188 1 98.81 76 LEU A C 1
ATOM 552 O O . LEU A 1 76 ? -1.329 27.703 9.047 1 98.81 76 LEU A O 1
ATOM 556 N N . LEU A 1 77 ? -0.583 26.906 10.992 1 98.88 77 LEU A N 1
ATOM 557 C CA . LEU A 1 77 ? -0.952 25.516 10.758 1 98.88 77 LEU A CA 1
ATOM 558 C C . LEU A 1 77 ? -2.191 25.141 11.562 1 98.88 77 LEU A C 1
ATOM 560 O O . LEU A 1 77 ? -2.176 25.188 12.797 1 98.88 77 LEU A O 1
ATOM 564 N N . ILE A 1 78 ? -3.244 24.812 10.867 1 98.88 78 ILE A N 1
ATOM 565 C CA . ILE A 1 78 ? -4.48 24.438 11.547 1 98.88 78 ILE A CA 1
ATOM 566 C C . ILE A 1 78 ? -4.52 22.922 11.742 1 98.88 78 ILE A C 1
ATOM 568 O O . ILE A 1 78 ? -4.828 22.188 10.812 1 98.88 78 ILE A O 1
ATOM 572 N N . ALA A 1 79 ? -4.312 22.484 12.969 1 98.44 79 ALA A N 1
ATOM 573 C CA . ALA A 1 79 ? -4.188 21.062 13.273 1 98.44 79 ALA A CA 1
ATOM 574 C C . ALA A 1 79 ? -5.387 20.562 14.07 1 98.44 79 ALA A C 1
ATOM 576 O O . ALA A 1 79 ? -5.254 19.672 14.906 1 98.44 79 ALA A O 1
ATOM 577 N N . THR A 1 80 ? -6.523 21.203 13.883 1 97.19 80 THR A N 1
ATOM 578 C CA . THR A 1 80 ? -7.773 20.703 14.445 1 97.19 80 THR A CA 1
ATOM 579 C C . THR A 1 80 ? -8.391 19.641 13.547 1 97.19 80 THR A C 1
ATOM 581 O O . THR A 1 80 ? -8.023 19.531 12.375 1 97.19 80 THR A O 1
ATOM 584 N N . PRO A 1 81 ? -9.312 18.828 14.086 1 95.38 81 PRO A N 1
ATOM 585 C CA . PRO A 1 81 ? -10.062 17.938 13.203 1 95.38 81 PRO A CA 1
ATOM 586 C C . PRO A 1 81 ? -10.805 18.688 12.102 1 95.38 81 PRO A C 1
ATOM 588 O O . PRO A 1 81 ? -11.117 19.875 12.258 1 95.38 81 PRO A O 1
ATOM 591 N N . ALA A 1 82 ? -11.094 17.984 11.055 1 96.38 82 ALA A N 1
ATOM 592 C CA . ALA A 1 82 ? -11.688 18.578 9.867 1 96.38 82 ALA A CA 1
ATOM 593 C C . ALA A 1 82 ? -12.992 19.297 10.203 1 96.38 82 ALA A C 1
ATOM 595 O O . ALA A 1 82 ? -13.227 20.422 9.75 1 96.38 82 ALA A O 1
ATOM 596 N N . GLN A 1 83 ? -13.781 18.703 11.055 1 95.06 83 GLN A N 1
ATOM 597 C CA . GLN A 1 83 ? -15.109 19.234 11.352 1 95.06 83 GLN A CA 1
ATOM 598 C C . GLN A 1 83 ? -15.016 20.453 12.266 1 95.06 83 GLN A C 1
ATOM 600 O O . GLN A 1 83 ? -15.992 21.172 12.438 1 95.06 83 GLN A O 1
ATOM 605 N N . HIS A 1 84 ? -13.844 20.766 12.781 1 96.38 84 HIS A N 1
ATOM 606 C CA . HIS A 1 84 ? -13.656 21.891 13.688 1 96.38 84 HIS A CA 1
ATOM 607 C C . HIS A 1 84 ? -12.797 22.984 13.047 1 96.38 84 HIS A C 1
ATOM 609 O O . HIS A 1 84 ? -12.578 24.031 13.641 1 96.38 84 HIS A O 1
ATOM 615 N N . LEU A 1 85 ? -12.344 22.734 11.867 1 97.94 85 LEU A N 1
ATOM 616 C CA . LEU A 1 85 ? -11.406 23.641 11.203 1 97.94 85 LEU A CA 1
ATOM 617 C C . LEU A 1 85 ? -12.062 25 10.938 1 97.94 85 LEU A C 1
ATOM 619 O O . LEU A 1 85 ? -11.453 26.047 11.18 1 97.94 85 LEU A O 1
ATOM 623 N N . ARG A 1 86 ? -13.328 25.031 10.453 1 98.12 86 ARG A N 1
ATOM 624 C CA . ARG A 1 86 ? -14.008 26.281 10.188 1 98.12 86 ARG A CA 1
ATOM 625 C C . ARG A 1 86 ? -14.078 27.141 11.445 1 98.12 86 ARG A C 1
ATOM 627 O O . ARG A 1 86 ? -13.781 28.344 11.406 1 98.12 86 ARG A O 1
ATOM 634 N N . GLY A 1 87 ? -14.508 26.469 12.523 1 97.81 87 GLY A N 1
ATOM 635 C CA . GLY A 1 87 ? -14.586 27.203 13.781 1 97.81 87 GLY A CA 1
ATOM 636 C C . GLY A 1 87 ? -13.258 27.812 14.203 1 97.81 87 GLY A C 1
ATOM 637 O O . GLY A 1 87 ? -13.211 28.953 14.648 1 97.81 87 GLY A O 1
ATOM 638 N N . ALA A 1 88 ? -12.188 27.062 14.07 1 97.88 88 ALA A N 1
ATOM 639 C CA . ALA A 1 88 ? -10.852 27.547 14.43 1 97.88 88 ALA A CA 1
ATOM 640 C C . ALA A 1 88 ? -10.445 28.734 13.562 1 97.88 88 ALA A C 1
ATOM 642 O O . ALA A 1 88 ? -9.922 29.719 14.078 1 97.88 88 ALA A O 1
ATOM 643 N N . VAL A 1 89 ? -10.68 28.656 12.281 1 98.44 89 VAL A N 1
ATOM 644 C CA . VAL A 1 89 ? -10.273 29.703 11.352 1 98.44 89 VAL A CA 1
ATOM 645 C C . VAL A 1 89 ? -11.141 30.938 11.57 1 98.44 89 VAL A C 1
ATOM 647 O O . VAL A 1 89 ? -10.656 32.062 11.477 1 98.44 89 VAL A O 1
ATOM 650 N N . ASN A 1 90 ? -12.438 30.734 11.867 1 98.06 90 ASN A N 1
ATOM 651 C CA . ASN A 1 90 ? -13.312 31.859 12.18 1 98.06 90 ASN A CA 1
ATOM 652 C C . ASN A 1 90 ? -12.789 32.656 13.367 1 98.06 90 ASN A C 1
ATOM 654 O O . ASN A 1 90 ? -12.836 33.906 13.352 1 98.06 90 ASN A O 1
ATOM 658 N N . MET A 1 91 ? -12.32 31.969 14.336 1 96.94 91 MET A N 1
ATOM 659 C CA . MET A 1 91 ? -11.789 32.625 15.516 1 96.94 91 MET A CA 1
ATOM 660 C C . MET A 1 91 ? -10.555 33.469 15.164 1 96.94 91 MET A C 1
ATOM 662 O O . MET A 1 91 ? -10.305 34.5 15.773 1 96.94 91 MET A O 1
ATOM 666 N N . LEU A 1 92 ? -9.789 33.062 14.172 1 97.38 92 LEU A N 1
ATOM 667 C CA . LEU A 1 92 ? -8.539 33.688 13.781 1 97.38 92 LEU A CA 1
ATOM 668 C C . LEU A 1 92 ? -8.789 34.844 12.82 1 97.38 92 LEU A C 1
ATOM 670 O O . LEU A 1 92 ? -7.945 35.75 12.664 1 97.38 92 LEU A O 1
ATOM 674 N N . ALA A 1 93 ? -9.906 34.812 12.203 1 97.19 93 ALA A N 1
ATOM 675 C CA . ALA A 1 93 ? -10.188 35.688 11.047 1 97.19 93 ALA A CA 1
ATOM 676 C C . ALA A 1 93 ? -9.961 37.156 11.391 1 97.19 93 ALA A C 1
ATOM 678 O O . ALA A 1 93 ? -9.375 37.875 10.594 1 97.19 93 ALA A O 1
ATOM 679 N N . SER A 1 94 ? -10.414 37.594 12.562 1 95.12 94 SER A N 1
ATOM 680 C CA . SER A 1 94 ? -10.32 39 12.945 1 95.12 94 SER A CA 1
ATOM 681 C C . SER A 1 94 ? -8.875 39.406 13.227 1 95.12 94 SER A C 1
ATOM 683 O O . SER A 1 94 ? -8.547 40.594 13.227 1 95.12 94 SER A O 1
ATOM 685 N N . HIS A 1 95 ? -8.031 38.406 13.406 1 95.5 95 HIS A N 1
ATOM 686 C CA . HIS A 1 95 ? -6.629 38.688 13.727 1 95.5 95 HIS A CA 1
ATOM 687 C C . HIS A 1 95 ? -5.758 38.625 12.469 1 95.5 95 HIS A C 1
ATOM 689 O O . HIS A 1 95 ? -4.598 39.031 12.5 1 95.5 95 HIS A O 1
ATOM 695 N N . ILE A 1 96 ? -6.254 38.062 11.367 1 94.12 96 ILE A N 1
ATOM 696 C CA . ILE A 1 96 ? -5.531 37.969 10.102 1 94.12 96 ILE A CA 1
ATOM 697 C C . ILE A 1 96 ? -5.812 39.188 9.258 1 94.12 96 ILE A C 1
ATOM 699 O O . ILE A 1 96 ? -6.777 39.219 8.492 1 94.12 96 ILE A O 1
ATOM 703 N N . ALA A 1 97 ? -4.969 40.188 9.336 1 90.62 97 ALA A N 1
ATOM 704 C CA . ALA A 1 97 ? -5.23 41.5 8.727 1 90.62 97 ALA A CA 1
ATOM 705 C C . ALA A 1 97 ? -4.492 41.656 7.402 1 90.62 97 ALA A C 1
ATOM 707 O O . ALA A 1 97 ? -4.672 42.625 6.695 1 90.62 97 ALA A O 1
ATOM 708 N N . ARG A 1 98 ? -3.627 40.781 7.047 1 94.19 98 ARG A N 1
ATOM 709 C CA . ARG A 1 98 ? -2.861 40.75 5.805 1 94.19 98 ARG A CA 1
ATOM 710 C C . ARG A 1 98 ? -2.809 39.344 5.211 1 94.19 98 ARG A C 1
ATOM 712 O O . ARG A 1 98 ? -3.182 38.375 5.871 1 94.19 98 ARG A O 1
ATOM 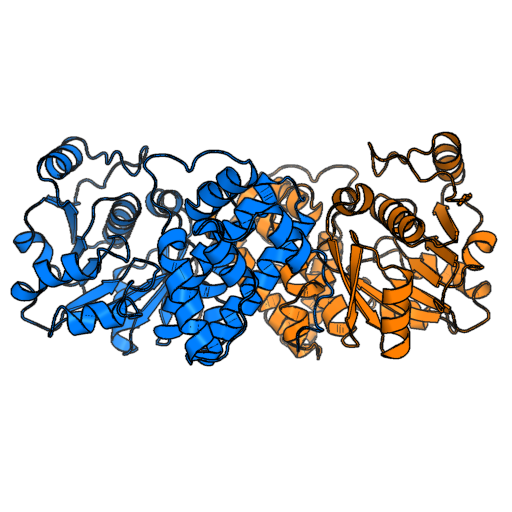719 N N . PRO A 1 99 ? -2.414 39.281 3.98 1 95.94 99 PRO A N 1
ATOM 720 C CA . PRO A 1 99 ? -2.281 37.938 3.414 1 95.94 99 PRO A CA 1
ATOM 721 C C . PRO A 1 99 ? -1.367 37.031 4.242 1 95.94 99 PRO A C 1
ATOM 723 O O . PRO A 1 99 ? -0.188 37.344 4.426 1 95.94 99 PRO A O 1
ATOM 726 N N . THR A 1 100 ? -1.942 36.031 4.816 1 97.44 100 THR A N 1
ATOM 727 C CA . THR A 1 100 ? -1.265 35.094 5.719 1 97.44 100 THR A CA 1
ATOM 728 C C . THR A 1 100 ? -1.519 33.656 5.301 1 97.44 100 THR A C 1
ATOM 730 O O . THR A 1 100 ? -2.668 33.25 5.125 1 97.44 100 THR A O 1
ATOM 733 N N . PRO A 1 101 ? -0.43 32.875 5.078 1 98.5 101 PRO A N 1
ATOM 734 C CA . PRO A 1 101 ? -0.649 31.453 4.809 1 98.5 101 PRO A CA 1
ATOM 735 C C . PRO A 1 101 ? -1.359 30.734 5.953 1 98.5 101 PRO A C 1
ATOM 737 O O . PRO A 1 101 ? -0.942 30.844 7.109 1 98.5 101 PRO A O 1
ATOM 740 N N . VAL A 1 102 ? -2.451 30.109 5.652 1 98.81 102 VAL A N 1
ATOM 741 C CA . VAL A 1 102 ? -3.189 29.25 6.57 1 98.81 102 VAL A CA 1
ATOM 742 C C . VAL A 1 102 ? -3.246 27.828 6.012 1 98.81 102 VAL A C 1
ATOM 744 O O . VAL A 1 102 ? -3.932 27.578 5.02 1 98.81 102 VAL A O 1
ATOM 747 N N . VAL A 1 103 ? -2.531 26.891 6.676 1 98.88 103 VAL A N 1
ATOM 748 C CA . VAL A 1 103 ? -2.326 25.547 6.156 1 98.88 103 VAL A CA 1
ATOM 749 C C . VAL A 1 103 ? -3.229 24.562 6.898 1 98.88 103 VAL A C 1
ATOM 751 O O . VAL A 1 103 ? -3.086 24.375 8.109 1 98.88 103 VAL A O 1
ATOM 754 N N . ALA A 1 104 ? -4.156 24 6.168 1 98.88 104 ALA A N 1
ATOM 755 C CA . ALA A 1 104 ? -4.957 22.922 6.746 1 98.88 104 ALA A CA 1
ATOM 756 C C . ALA A 1 104 ? -4.121 21.672 6.957 1 98.88 104 ALA A C 1
ATOM 758 O O . ALA A 1 104 ? -3.414 21.219 6.047 1 98.88 104 ALA A O 1
ATOM 759 N N . CYS A 1 105 ? -4.188 21.109 8.148 1 98.5 105 CYS A N 1
ATOM 760 C CA . CYS A 1 105 ? -3.469 19.875 8.445 1 98.5 105 CYS A CA 1
ATOM 761 C C . CYS A 1 105 ? -4.441 18.734 8.727 1 98.5 105 CYS A C 1
ATOM 763 O O . CYS A 1 105 ? -4.02 17.594 8.977 1 98.5 105 CYS A O 1
ATOM 765 N N . ALA A 1 106 ? -5.746 19.078 8.656 1 96.12 106 ALA A N 1
ATOM 766 C CA . ALA A 1 106 ? -6.789 18.062 8.742 1 96.12 106 ALA A CA 1
ATOM 767 C C . ALA A 1 106 ? -7.004 17.375 7.402 1 96.12 106 ALA A C 1
ATOM 769 O O . ALA A 1 106 ? -6.895 18.016 6.348 1 96.12 106 ALA A O 1
ATOM 770 N N . LYS A 1 107 ? -7.301 16.141 7.473 1 95.06 107 LYS A N 1
ATOM 771 C CA . LYS A 1 107 ? -7.551 15.344 6.277 1 95.06 107 LYS A CA 1
ATOM 772 C C . LYS A 1 107 ? -9 14.859 6.234 1 95.06 107 LYS A C 1
ATOM 774 O O . LYS A 1 107 ? -9.289 13.719 6.598 1 95.06 107 LYS A O 1
ATOM 779 N N . GLY A 1 108 ? -9.852 15.758 5.719 1 95.06 108 GLY A N 1
ATOM 780 C CA . GLY A 1 108 ? -11.273 15.477 5.66 1 95.06 108 GLY A CA 1
ATOM 781 C C . GLY A 1 108 ? -12.039 16.453 4.785 1 95.06 108 GLY A C 1
ATOM 782 O O . GLY A 1 108 ? -11.445 17.234 4.043 1 95.06 108 GLY A O 1
ATOM 783 N N . ILE A 1 109 ? -13.305 16.25 4.766 1 95.56 109 ILE A N 1
ATOM 784 C CA . ILE A 1 109 ? -14.266 17.109 4.074 1 95.56 109 ILE A CA 1
ATOM 785 C C . ILE A 1 109 ? -15.336 17.578 5.051 1 95.56 109 ILE A C 1
ATOM 787 O O . ILE A 1 109 ? -15.805 16.797 5.891 1 95.56 109 ILE A O 1
ATOM 791 N N . GLU A 1 110 ? -15.641 18.781 4.961 1 95.44 110 GLU A N 1
ATOM 792 C CA . GLU A 1 110 ? -16.609 19.344 5.906 1 95.44 110 GLU A CA 1
ATOM 793 C C . GLU A 1 110 ? -18 18.766 5.691 1 95.44 110 GLU A C 1
ATOM 795 O O . GLU A 1 110 ? -18.5 18.75 4.566 1 95.44 110 GLU A O 1
ATOM 800 N N . HIS A 1 111 ? -18.531 18.312 6.734 1 91 111 HIS A N 1
ATOM 801 C CA . HIS A 1 111 ? -19.891 17.781 6.695 1 91 111 HIS A CA 1
ATOM 802 C C . HIS A 1 111 ? -20.906 18.875 6.398 1 91 111 HIS A C 1
ATOM 804 O O . HIS A 1 111 ? -20.812 19.984 6.93 1 91 111 HIS A O 1
ATOM 810 N N . GLY A 1 112 ? -21.922 18.547 5.609 1 88.56 112 GLY A N 1
ATOM 811 C CA . GLY A 1 112 ? -22.984 19.484 5.316 1 88.56 112 GLY A CA 1
ATOM 812 C C . GLY A 1 112 ? -22.719 20.328 4.078 1 88.56 112 GLY A C 1
ATOM 813 O O . GLY A 1 112 ? -23.531 20.359 3.158 1 88.56 112 GLY A O 1
ATOM 814 N N . THR A 1 113 ? -21.516 20.875 4 1 92.62 113 THR A N 1
ATOM 815 C CA . THR A 1 113 ? -21.219 21.781 2.898 1 92.62 113 THR A CA 1
ATOM 816 C C . THR A 1 113 ? -20.469 21.047 1.783 1 92.62 113 THR A C 1
ATOM 818 O O . THR A 1 113 ? -20.406 21.547 0.651 1 92.62 113 THR A O 1
ATOM 821 N N . HIS A 1 114 ? -19.766 19.922 2.094 1 92.56 114 HIS A N 1
ATOM 822 C CA . HIS A 1 114 ? -18.953 19.125 1.176 1 92.56 114 HIS A CA 1
ATOM 823 C C . HIS A 1 114 ? -17.719 19.891 0.721 1 92.56 114 HIS A C 1
ATOM 825 O O . HIS A 1 114 ? -17.125 19.562 -0.311 1 92.56 114 HIS A O 1
ATOM 831 N N . LYS A 1 115 ? -17.391 20.969 1.497 1 96.44 115 LYS A N 1
ATOM 832 C CA . LYS A 1 115 ? -16.234 21.766 1.126 1 96.44 115 LYS A CA 1
ATOM 833 C C . LYS A 1 115 ? -14.945 21.125 1.648 1 96.44 115 LYS A C 1
ATOM 835 O O . LYS A 1 115 ? -14.922 20.578 2.748 1 96.44 115 LYS A O 1
ATOM 840 N N . PHE A 1 116 ? -13.977 21.219 0.788 1 97.31 116 PHE A N 1
ATOM 841 C CA . PHE A 1 116 ? -12.648 20.797 1.209 1 97.31 116 PHE A CA 1
ATOM 842 C C . PHE A 1 116 ? -12.016 21.828 2.135 1 97.31 116 PHE A C 1
ATOM 844 O O . PHE A 1 116 ? -12.484 22.953 2.221 1 97.31 116 PHE A O 1
ATOM 851 N N . MET A 1 117 ? -10.977 21.453 2.811 1 98.38 117 MET A N 1
ATOM 852 C CA . MET A 1 117 ? -10.406 22.25 3.9 1 98.38 117 MET A CA 1
ATOM 853 C C . MET A 1 117 ? -9.906 23.594 3.393 1 98.38 117 MET A C 1
ATOM 855 O O . MET A 1 117 ? -10.086 24.625 4.059 1 98.38 117 MET A O 1
ATOM 859 N N . THR A 1 118 ? -9.273 23.641 2.234 1 98.62 118 THR A N 1
ATOM 860 C CA . THR A 1 118 ? -8.758 24.906 1.717 1 98.62 118 THR A CA 1
ATOM 861 C C . THR A 1 118 ? -9.906 25.844 1.319 1 98.62 118 THR A C 1
ATOM 863 O O . THR A 1 118 ? -9.781 27.062 1.413 1 98.62 118 THR A O 1
ATOM 866 N N . GLU A 1 119 ? -11.016 25.266 0.889 1 98.31 119 GLU A N 1
ATOM 867 C CA . GLU A 1 119 ? -12.203 26.062 0.595 1 98.31 119 GLU A CA 1
ATOM 868 C C . GLU A 1 119 ? -12.805 26.641 1.871 1 98.31 119 GLU A C 1
ATOM 870 O O . GLU A 1 119 ? -13.242 27.797 1.889 1 98.31 119 GLU A O 1
ATOM 875 N N . VAL A 1 120 ? -12.828 25.828 2.875 1 98.56 120 VAL A N 1
ATOM 876 C CA . VAL A 1 120 ? -13.328 26.266 4.172 1 98.56 120 VAL A CA 1
ATOM 877 C C . VAL A 1 120 ? -12.5 27.453 4.672 1 98.56 120 VAL A C 1
ATOM 879 O O . VAL A 1 120 ? -13.047 28.453 5.137 1 98.56 120 VAL A O 1
ATOM 882 N N . ILE A 1 121 ? -11.203 27.359 4.547 1 98.75 121 ILE A N 1
ATOM 883 C CA . ILE A 1 121 ? -10.297 28.406 4.996 1 98.75 121 ILE A CA 1
ATOM 884 C C . ILE A 1 121 ? -10.555 29.688 4.207 1 98.75 121 ILE A C 1
ATOM 886 O O . ILE A 1 121 ? -10.656 30.781 4.785 1 98.75 121 ILE A O 1
ATOM 890 N N . ALA A 1 122 ? -10.664 29.562 2.914 1 98.31 122 ALA A N 1
ATOM 891 C CA . ALA A 1 122 ? -10.883 30.719 2.045 1 98.31 122 ALA A CA 1
ATOM 892 C C . ALA A 1 122 ? -12.18 31.438 2.4 1 98.31 122 ALA A C 1
ATOM 894 O O . ALA A 1 122 ? -12.258 32.656 2.326 1 98.31 122 ALA A O 1
ATOM 895 N N . GLU A 1 123 ? -13.18 30.703 2.775 1 98.19 123 GLU A N 1
ATOM 896 C CA . GLU A 1 123 ? -14.477 31.281 3.125 1 98.19 123 GLU A CA 1
ATOM 897 C C . GLU A 1 123 ? -14.445 31.906 4.512 1 98.19 123 GLU A C 1
ATOM 899 O O . GLU A 1 123 ? -15.102 32.938 4.754 1 98.19 123 GLU A O 1
ATOM 904 N N . ALA A 1 124 ? -13.734 31.297 5.422 1 98.12 124 ALA A N 1
ATOM 905 C CA . ALA A 1 124 ? -13.781 31.672 6.836 1 98.12 124 ALA A CA 1
ATOM 906 C C . ALA A 1 124 ? -12.938 32.906 7.105 1 98.12 124 ALA A C 1
ATOM 908 O O . ALA A 1 124 ? -13.227 33.688 8.031 1 98.12 124 ALA A O 1
ATOM 909 N N . ALA A 1 125 ? -11.844 33.125 6.352 1 97.69 125 ALA A N 1
ATOM 910 C CA . ALA A 1 125 ? -10.945 34.25 6.574 1 97.69 125 ALA A CA 1
ATOM 911 C C . ALA A 1 125 ? -10.516 34.875 5.25 1 97.69 125 ALA A C 1
ATOM 913 O O . ALA A 1 125 ? -9.727 34.312 4.508 1 97.69 125 ALA A O 1
ATOM 914 N N . LEU A 1 126 ? -10.859 36.062 5.012 1 94.88 126 LEU A N 1
ATOM 915 C CA . LEU A 1 126 ? -10.742 36.75 3.729 1 94.88 126 LEU A CA 1
ATOM 916 C C . LEU A 1 126 ? -9.273 36.938 3.336 1 94.88 126 LEU A C 1
ATOM 918 O O . LEU A 1 126 ? -8.93 36.844 2.158 1 94.88 126 LEU A O 1
ATOM 922 N N . HIS A 1 127 ? -8.414 37.125 4.262 1 96.31 127 HIS A N 1
ATOM 923 C CA . HIS A 1 127 ? -7.023 37.438 3.955 1 96.31 127 HIS A CA 1
ATOM 924 C C . HIS A 1 127 ? -6.145 36.219 4.043 1 96.31 127 HIS A C 1
ATOM 926 O O . HIS A 1 127 ? -4.934 36.281 3.818 1 96.31 127 HIS A O 1
ATOM 932 N N . ALA A 1 128 ? -6.762 35.094 4.336 1 98 128 ALA A N 1
ATOM 933 C CA . ALA A 1 128 ? -5.996 33.844 4.422 1 98 128 ALA A CA 1
ATOM 934 C C . ALA A 1 128 ? -5.574 33.375 3.035 1 98 128 ALA A C 1
ATOM 936 O O . ALA A 1 128 ? -6.336 33.5 2.072 1 98 128 ALA A O 1
ATOM 937 N N . GLN A 1 129 ? -4.395 32.875 2.91 1 98.44 129 GLN A N 1
ATOM 938 C CA . GLN A 1 129 ? -3.922 32.156 1.749 1 98.44 129 GLN A CA 1
ATOM 939 C C . GLN A 1 129 ? -3.926 30.641 2.021 1 98.44 129 GLN A C 1
ATOM 941 O O . GLN A 1 129 ? -2.99 30.109 2.625 1 98.44 129 GLN A O 1
ATOM 946 N N . PRO A 1 130 ? -4.93 29.953 1.529 1 98.81 130 PRO A N 1
ATOM 947 C CA . PRO A 1 130 ? -5.145 28.562 1.907 1 98.81 130 PRO A CA 1
ATOM 948 C C . PRO A 1 130 ? -4.074 27.625 1.349 1 98.81 130 PRO A C 1
ATOM 950 O O . PRO A 1 130 ? -3.633 27.797 0.21 1 98.81 130 PRO A O 1
ATOM 953 N N . ALA A 1 131 ? -3.643 26.703 2.105 1 98.81 131 ALA A N 1
ATOM 954 C CA . ALA A 1 131 ? -2.754 25.594 1.739 1 98.81 131 ALA A CA 1
ATOM 955 C C . ALA A 1 131 ? -3.121 24.328 2.496 1 98.81 131 ALA A C 1
ATOM 957 O O . ALA A 1 131 ? -3.963 24.344 3.396 1 98.81 131 ALA A O 1
ATOM 958 N N . ILE A 1 132 ? -2.611 23.203 2.059 1 98.81 132 ILE A N 1
ATOM 959 C CA . ILE A 1 132 ? -2.92 21.922 2.699 1 98.81 132 ILE A CA 1
ATOM 960 C C . ILE A 1 132 ? -1.643 21.109 2.855 1 98.81 132 ILE A C 1
ATOM 962 O O . ILE A 1 132 ? -0.781 21.109 1.974 1 98.81 132 ILE 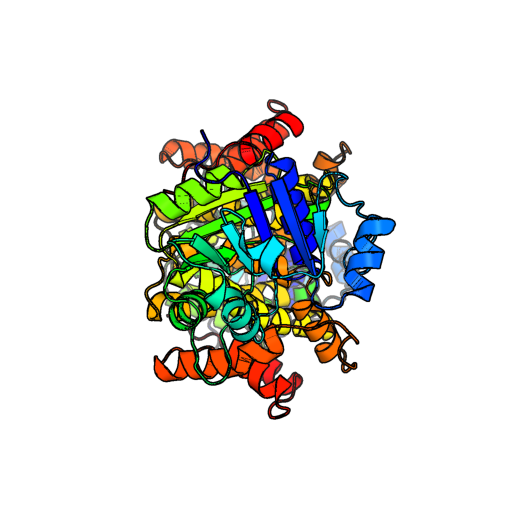A O 1
ATOM 966 N N . LEU A 1 133 ? -1.449 20.547 4.027 1 98.69 133 LEU A N 1
ATOM 967 C CA . LEU A 1 133 ? -0.388 19.594 4.332 1 98.69 133 LEU A CA 1
ATOM 968 C C . LEU A 1 133 ? -0.952 18.188 4.5 1 98.69 133 LEU A C 1
ATOM 970 O O . LEU A 1 133 ? -1.841 17.969 5.328 1 98.69 133 LEU A O 1
ATOM 974 N N . SER A 1 134 ? -0.484 17.234 3.678 1 98.38 134 SER A N 1
ATOM 975 C CA . SER A 1 134 ? -0.952 15.852 3.762 1 98.38 134 SER A CA 1
ATOM 976 C C . SER A 1 134 ? 0.142 14.875 3.35 1 98.38 134 SER A C 1
ATOM 978 O O . SER A 1 134 ? 1.149 15.273 2.76 1 98.38 134 SER A O 1
ATOM 980 N N . GLY A 1 135 ? -0.003 13.641 3.676 1 97.94 135 GLY A N 1
ATOM 981 C CA . GLY A 1 135 ? 0.967 12.594 3.402 1 97.94 135 GLY A CA 1
ATOM 982 C C . GLY A 1 135 ? 1.117 11.609 4.543 1 97.94 135 GLY A C 1
ATOM 983 O O . GLY A 1 135 ? 0.512 11.781 5.605 1 97.94 135 GLY A O 1
ATOM 984 N N . PRO A 1 136 ? 1.855 10.578 4.305 1 98.19 136 PRO A N 1
ATOM 985 C CA . PRO A 1 136 ? 2.068 9.578 5.352 1 98.19 136 PRO A CA 1
ATOM 986 C C . PRO A 1 136 ? 2.939 10.094 6.492 1 98.19 136 PRO A C 1
ATOM 988 O O . PRO A 1 136 ? 4.164 10.148 6.367 1 98.19 136 PRO A O 1
ATOM 991 N N . SER A 1 137 ? 2.285 10.414 7.602 1 97.94 137 SER A N 1
ATOM 992 C CA . SER A 1 137 ? 2.988 11.078 8.688 1 97.94 137 SER A CA 1
ATOM 993 C C . SER A 1 137 ? 2.301 10.836 10.031 1 97.94 137 SER A C 1
ATOM 995 O O . SER A 1 137 ? 1.502 11.656 10.484 1 97.94 137 SER A O 1
ATOM 997 N N . PHE A 1 138 ? 2.725 9.836 10.711 1 97.25 138 PHE A N 1
ATOM 998 C CA . PHE A 1 138 ? 2.238 9.664 12.07 1 97.25 138 PHE A CA 1
ATOM 999 C C . PHE A 1 138 ? 2.869 10.688 13 1 97.25 138 PHE A C 1
ATOM 1001 O O . PHE A 1 138 ? 4.074 10.938 12.938 1 97.25 138 PHE A O 1
ATOM 1008 N N . ALA A 1 139 ? 2.051 11.211 13.836 1 97.38 139 ALA A N 1
ATOM 1009 C CA . ALA A 1 139 ? 2.504 12.242 14.766 1 97.38 139 ALA A CA 1
ATOM 1010 C C . ALA A 1 139 ? 3.719 11.766 15.555 1 97.38 139 ALA A C 1
ATOM 1012 O O . ALA A 1 139 ? 4.684 12.516 15.734 1 97.38 139 ALA A O 1
ATOM 1013 N N . ASP A 1 140 ? 3.723 10.547 15.992 1 96.75 140 ASP A N 1
ATOM 1014 C CA . ASP A 1 140 ? 4.812 10 16.797 1 96.75 140 ASP A CA 1
ATOM 1015 C C . ASP A 1 140 ? 6.117 9.969 16 1 96.75 140 ASP A C 1
ATOM 1017 O O . ASP A 1 140 ? 7.156 10.414 16.484 1 96.75 140 ASP A O 1
ATOM 1021 N N . ASP A 1 141 ? 6.059 9.453 14.781 1 97 141 ASP A N 1
ATOM 1022 C CA . ASP A 1 141 ? 7.238 9.406 13.922 1 97 141 ASP A CA 1
ATOM 1023 C C . ASP A 1 141 ? 7.816 10.797 13.703 1 97 141 ASP A C 1
ATOM 1025 O O . ASP A 1 141 ? 9.023 11.008 13.844 1 97 141 ASP A O 1
ATOM 1029 N N . VAL A 1 142 ? 6.906 11.727 13.391 1 97.88 142 VAL A N 1
ATOM 1030 C CA . VAL A 1 142 ? 7.293 13.094 13.062 1 97.88 142 VAL A CA 1
ATOM 1031 C C . VAL A 1 142 ? 7.922 13.766 14.281 1 97.88 142 VAL A C 1
ATOM 1033 O O . VAL A 1 142 ? 8.977 14.391 14.18 1 97.88 142 VAL A O 1
ATOM 1036 N N . ALA A 1 143 ? 7.293 13.594 15.422 1 97.75 143 ALA A N 1
ATOM 1037 C CA . ALA A 1 143 ? 7.75 14.242 16.641 1 97.75 143 ALA A CA 1
ATOM 1038 C C . ALA A 1 143 ? 9.109 13.695 17.078 1 97.75 143 ALA A C 1
ATOM 1040 O O . ALA A 1 143 ? 9.938 14.43 17.625 1 97.75 143 ALA A O 1
ATOM 1041 N N . ARG A 1 144 ? 9.367 12.445 16.812 1 96.38 144 ARG A N 1
ATOM 1042 C CA . ARG A 1 144 ? 10.602 11.789 17.234 1 96.38 144 ARG A CA 1
ATOM 1043 C C . ARG A 1 144 ? 11.719 12.039 16.219 1 96.38 144 ARG A C 1
ATOM 1045 O O . ARG A 1 144 ? 12.859 11.625 16.438 1 96.38 144 ARG A O 1
ATOM 1052 N N . GLY A 1 145 ? 11.375 12.68 15.148 1 95.44 145 GLY A N 1
ATOM 1053 C CA . GLY A 1 145 ? 12.375 13.039 14.164 1 95.44 145 GLY A CA 1
ATOM 1054 C C . GLY A 1 145 ? 12.719 11.898 13.219 1 95.44 145 GLY A C 1
ATOM 1055 O O . GLY A 1 145 ? 13.812 11.859 12.656 1 95.44 145 GLY A O 1
ATOM 1056 N N . LEU A 1 146 ? 11.859 10.945 13.117 1 95.75 146 LEU A N 1
ATOM 1057 C CA . LEU A 1 146 ? 12.039 9.891 12.125 1 95.75 146 LEU A CA 1
ATOM 1058 C C . LEU A 1 146 ? 11.75 10.406 10.719 1 95.75 146 LEU A C 1
ATOM 1060 O O . LEU A 1 146 ? 10.969 11.352 10.547 1 95.75 146 LEU A O 1
ATOM 1064 N N . PRO A 1 147 ? 12.398 9.812 9.68 1 95.38 147 PRO A N 1
ATOM 1065 C CA . PRO A 1 147 ? 12.211 10.312 8.32 1 95.38 147 PRO A CA 1
ATOM 1066 C C . PRO A 1 147 ? 10.742 10.32 7.891 1 95.38 147 PRO A C 1
ATOM 1068 O O . PRO A 1 147 ? 10.055 9.305 8.016 1 95.38 147 PRO A O 1
ATOM 1071 N N . THR A 1 148 ? 10.312 11.453 7.438 1 96.38 148 THR A N 1
ATOM 1072 C CA . THR A 1 148 ? 8.922 11.641 7.02 1 96.38 148 THR A CA 1
ATOM 1073 C C . THR A 1 148 ? 8.852 12.516 5.77 1 96.38 148 THR A C 1
ATOM 1075 O O . THR A 1 148 ? 9.516 13.555 5.691 1 96.38 148 THR A O 1
ATOM 1078 N N . ALA A 1 149 ? 8.125 12.055 4.777 1 95.75 149 ALA A N 1
ATOM 1079 C CA . ALA A 1 149 ? 7.871 12.82 3.561 1 95.75 149 ALA A CA 1
ATOM 1080 C C . ALA A 1 149 ? 6.383 13.148 3.42 1 95.75 149 ALA A C 1
ATOM 1082 O O . ALA A 1 149 ? 5.531 12.281 3.629 1 95.75 149 ALA A O 1
ATOM 1083 N N . VAL A 1 150 ? 6.086 14.406 3.141 1 97.5 150 VAL A N 1
ATOM 1084 C CA . VAL A 1 150 ? 4.703 14.852 3.006 1 97.5 150 VAL A CA 1
ATOM 1085 C C . VAL A 1 150 ? 4.574 15.781 1.803 1 97.5 150 VAL A C 1
ATOM 1087 O O . VAL A 1 150 ? 5.562 16.062 1.117 1 97.5 150 VAL A O 1
ATOM 1090 N N . THR A 1 151 ? 3.346 16.172 1.503 1 98 151 THR A N 1
ATOM 1091 C CA . THR A 1 151 ? 3.064 17.141 0.449 1 98 151 THR A CA 1
ATOM 1092 C C . THR A 1 151 ? 2.461 18.406 1.032 1 98 151 THR A C 1
ATOM 1094 O O . THR A 1 151 ? 1.597 18.344 1.909 1 98 151 THR A O 1
ATOM 1097 N N . LEU A 1 152 ? 2.988 19.5 0.634 1 98.12 152 LEU A N 1
ATOM 1098 C CA . LEU A 1 152 ? 2.432 20.812 0.903 1 98.12 152 LEU A CA 1
ATOM 1099 C C . LEU A 1 152 ? 1.927 21.469 -0.382 1 98.12 152 LEU A C 1
ATOM 1101 O O . LEU A 1 152 ? 2.715 21.766 -1.282 1 98.12 152 LEU A O 1
ATOM 1105 N N . ALA A 1 153 ? 0.6 21.719 -0.414 1 98.69 153 ALA A N 1
ATOM 1106 C CA . ALA A 1 153 ? 0.016 22.203 -1.665 1 98.69 153 ALA A CA 1
ATOM 1107 C C . ALA A 1 153 ? -0.69 23.531 -1.468 1 98.69 153 ALA A C 1
ATOM 1109 O O . ALA A 1 153 ? -1.317 23.766 -0.431 1 98.69 153 ALA A O 1
ATOM 1110 N N . ALA A 1 154 ? -0.585 24.375 -2.396 1 98.69 154 ALA A N 1
ATOM 1111 C CA . ALA A 1 154 ? -1.284 25.656 -2.539 1 98.69 154 ALA A CA 1
ATOM 1112 C C . ALA A 1 154 ? -1.553 25.969 -4.008 1 98.69 154 ALA A C 1
ATOM 1114 O O . ALA A 1 154 ? -0.917 25.406 -4.898 1 98.69 154 ALA A O 1
ATOM 1115 N N . LYS A 1 155 ? -2.498 26.828 -4.203 1 98.06 155 LYS A N 1
ATOM 1116 C CA . LYS A 1 155 ? -2.846 27.188 -5.578 1 98.06 155 LYS A CA 1
ATOM 1117 C C . LYS A 1 155 ? -1.665 27.844 -6.289 1 98.06 155 LYS A C 1
ATOM 1119 O O . LYS A 1 155 ? -1.41 27.562 -7.465 1 98.06 155 LYS A O 1
ATOM 1124 N N . GLU A 1 156 ? -0.957 28.703 -5.555 1 97.75 156 GLU A N 1
ATOM 1125 C CA . GLU A 1 156 ? 0.199 29.391 -6.117 1 97.75 156 GLU A CA 1
ATOM 1126 C C . GLU A 1 156 ? 1.493 28.641 -5.812 1 97.75 156 GLU A C 1
ATOM 1128 O O . GLU A 1 156 ? 1.807 28.375 -4.648 1 97.75 156 GLU A O 1
ATOM 1133 N N . GLU A 1 157 ? 2.268 28.406 -6.801 1 97.38 157 GLU A N 1
ATOM 1134 C CA . GLU A 1 157 ? 3.506 27.641 -6.672 1 97.38 157 GLU A CA 1
ATOM 1135 C C . GLU A 1 157 ? 4.48 28.328 -5.723 1 97.38 157 GLU A C 1
ATOM 1137 O O . GLU A 1 157 ? 5.164 27.672 -4.941 1 97.38 157 GLU A O 1
ATOM 1142 N N . GLU A 1 158 ? 4.531 29.562 -5.812 1 97 158 GLU A N 1
ATOM 1143 C CA . GLU A 1 158 ? 5.457 30.328 -4.973 1 97 158 GLU A CA 1
ATOM 1144 C C . GLU A 1 158 ? 5.133 30.141 -3.492 1 97 158 GLU A C 1
ATOM 1146 O O . GLU A 1 158 ? 6.035 29.984 -2.666 1 97 158 GLU A O 1
ATOM 1151 N N . LEU A 1 159 ? 3.881 30.188 -3.201 1 97.5 159 LEU A N 1
ATOM 1152 C CA . LEU A 1 159 ? 3.473 29.984 -1.816 1 97.5 159 LEU A CA 1
ATOM 1153 C C . LEU A 1 159 ? 3.832 28.578 -1.351 1 97.5 159 LEU A C 1
ATOM 1155 O O . LEU A 1 159 ? 4.414 28.391 -0.277 1 97.5 159 LEU A O 1
ATOM 1159 N N . ALA A 1 160 ? 3.486 27.594 -2.16 1 97.81 160 ALA A N 1
ATOM 1160 C CA . ALA A 1 160 ? 3.773 26.203 -1.809 1 97.81 160 ALA A CA 1
ATOM 1161 C C . ALA A 1 160 ? 5.266 26 -1.574 1 97.81 160 ALA A C 1
ATOM 1163 O O . ALA A 1 160 ? 5.664 25.359 -0.594 1 97.81 160 ALA A O 1
ATOM 1164 N N . SER A 1 161 ? 6.059 26.531 -2.441 1 96.88 161 SER A N 1
ATOM 1165 C CA . SER A 1 161 ? 7.508 26.406 -2.34 1 96.88 161 SER A CA 1
ATOM 1166 C C . SER A 1 161 ? 8.039 27.094 -1.088 1 96.88 161 SER A C 1
ATOM 1168 O O . SER A 1 161 ? 8.93 26.562 -0.411 1 96.88 161 SER A O 1
ATOM 1170 N N . SER A 1 162 ? 7.508 28.219 -0.799 1 96.88 162 SER A N 1
ATOM 1171 C CA . SER A 1 162 ? 7.938 28.969 0.382 1 96.88 162 SER A CA 1
ATOM 1172 C C . SER A 1 162 ? 7.586 28.219 1.663 1 96.88 162 SER A C 1
ATOM 1174 O O . SER A 1 162 ? 8.344 28.25 2.635 1 96.88 162 SER A O 1
ATOM 1176 N N . LEU A 1 163 ? 6.438 27.594 1.651 1 97.62 163 LEU A N 1
ATOM 1177 C CA . LEU A 1 163 ? 6.02 26.812 2.809 1 97.62 163 LEU A CA 1
ATOM 1178 C C . LEU A 1 163 ? 6.953 25.609 3.021 1 97.62 163 LEU A C 1
ATOM 1180 O O . LEU A 1 163 ? 7.305 25.297 4.16 1 97.62 163 LEU A O 1
ATOM 1184 N N . VAL A 1 164 ? 7.332 24.969 1.954 1 96.81 164 VAL A N 1
ATOM 1185 C CA . VAL A 1 164 ? 8.258 23.844 2.008 1 96.81 164 VAL A CA 1
ATOM 1186 C C . VAL A 1 164 ? 9.586 24.297 2.611 1 96.81 164 VAL A C 1
ATOM 1188 O O . VAL A 1 164 ? 10.148 23.609 3.469 1 96.81 164 VAL A O 1
ATOM 1191 N N . GLN A 1 165 ? 10.031 25.438 2.199 1 95.56 165 GLN A N 1
ATOM 1192 C CA . GLN A 1 165 ? 11.289 25.969 2.719 1 95.56 165 GLN A CA 1
ATOM 1193 C C . GLN A 1 165 ? 11.18 26.281 4.207 1 95.56 165 GLN A C 1
ATOM 1195 O O . GLN A 1 165 ? 12.133 26.094 4.961 1 95.56 165 GLN A O 1
ATOM 1200 N N . ALA A 1 166 ? 10.062 26.703 4.574 1 97 166 ALA A N 1
ATOM 1201 C CA . ALA A 1 166 ? 9.852 27.141 5.949 1 97 166 ALA A CA 1
ATOM 1202 C C . ALA A 1 166 ? 9.82 25.938 6.906 1 97 166 ALA A C 1
ATOM 1204 O O . ALA A 1 166 ? 10.273 26.047 8.047 1 97 166 ALA A O 1
ATOM 1205 N N . LEU A 1 167 ? 9.328 24.797 6.422 1 97.5 167 LEU A N 1
ATOM 1206 C CA . LEU A 1 167 ? 9.062 23.703 7.352 1 97.5 167 LEU A CA 1
ATOM 1207 C C . LEU A 1 167 ? 10.031 22.547 7.125 1 97.5 167 LEU A C 1
ATOM 1209 O O . LEU A 1 167 ? 10.133 21.641 7.961 1 97.5 167 LEU A O 1
ATOM 1213 N N . GLY A 1 168 ? 10.719 22.547 6.082 1 95.44 168 GLY A N 1
ATOM 1214 C CA . GLY A 1 168 ? 11.57 21.438 5.703 1 95.44 168 GLY A CA 1
ATOM 1215 C C . GLY A 1 168 ? 12.773 21.266 6.609 1 95.44 168 GLY A C 1
ATOM 1216 O O . GLY A 1 168 ? 13.352 22.25 7.07 1 95.44 168 GLY A O 1
ATOM 1217 N N . SER A 1 169 ? 13.18 20.078 6.848 1 93.5 169 SER A N 1
ATOM 1218 C CA . SER A 1 169 ? 14.375 19.656 7.566 1 93.5 169 SER A CA 1
ATOM 1219 C C . SER A 1 169 ? 14.867 18.297 7.078 1 93.5 169 SER A C 1
ATOM 1221 O O . SER A 1 169 ? 14.227 17.672 6.234 1 93.5 169 SER A O 1
ATOM 1223 N N . PRO A 1 170 ? 15.953 17.812 7.531 1 89.94 170 PRO A N 1
ATOM 1224 C CA . PRO A 1 170 ? 16.453 16.5 7.102 1 89.94 170 PRO A CA 1
ATOM 1225 C C . PRO A 1 170 ? 15.5 15.359 7.453 1 89.94 170 PRO A C 1
ATOM 1227 O O . PRO A 1 170 ? 15.461 14.344 6.75 1 89.94 170 PRO A O 1
ATOM 1230 N N . THR A 1 171 ? 14.703 15.531 8.5 1 92.81 171 THR A N 1
ATOM 1231 C CA . THR A 1 171 ? 13.859 14.422 8.938 1 92.81 171 THR A CA 1
ATOM 1232 C C . THR A 1 171 ? 12.406 14.656 8.539 1 92.81 171 THR A C 1
ATOM 1234 O O . THR A 1 171 ? 11.578 13.742 8.625 1 92.81 171 THR A O 1
ATOM 1237 N N . PHE A 1 172 ? 12.078 15.867 8.203 1 96.25 172 PHE A N 1
ATOM 1238 C CA . PHE A 1 172 ? 10.758 16.203 7.691 1 96.25 172 PHE A CA 1
ATOM 1239 C C . PHE A 1 172 ? 10.867 16.875 6.32 1 96.25 172 PHE A C 1
ATOM 1241 O O . PHE A 1 172 ? 11.227 18.047 6.223 1 96.25 172 PHE A O 1
ATOM 1248 N N . ARG A 1 173 ? 10.391 16.141 5.297 1 94.88 173 ARG A N 1
ATOM 1249 C CA . ARG A 1 173 ? 10.633 16.594 3.93 1 94.88 173 ARG A CA 1
ATOM 1250 C C . ARG A 1 173 ? 9.312 16.828 3.197 1 94.88 173 ARG A C 1
ATOM 1252 O O . ARG A 1 173 ? 8.789 15.93 2.539 1 94.88 173 ARG A O 1
ATOM 1259 N N . PRO A 1 174 ? 8.867 18.031 3.217 1 96.25 174 PRO A N 1
ATOM 1260 C CA . PRO A 1 174 ? 7.684 18.375 2.416 1 96.25 174 PRO A CA 1
ATOM 1261 C C . PRO A 1 174 ? 8.023 18.625 0.947 1 96.25 174 PRO A C 1
ATOM 1263 O O . PRO A 1 174 ? 9.07 19.188 0.639 1 96.25 174 PRO A O 1
ATOM 1266 N N . TYR A 1 175 ? 7.191 18.188 0.093 1 95.5 175 TYR A N 1
ATOM 1267 C CA . TYR A 1 175 ? 7.25 18.469 -1.337 1 95.5 175 TYR A CA 1
ATOM 1268 C C . TYR A 1 175 ? 6.09 19.375 -1.761 1 95.5 175 TYR A C 1
ATOM 1270 O O . TYR A 1 175 ? 4.957 19.172 -1.319 1 95.5 175 TYR A O 1
ATOM 1278 N N . HIS A 1 176 ? 6.414 20.375 -2.59 1 96.75 176 HIS A N 1
ATOM 1279 C CA . HIS A 1 176 ? 5.367 21.328 -2.953 1 96.75 176 HIS A CA 1
ATOM 1280 C C . HIS A 1 176 ? 4.543 20.812 -4.129 1 96.75 176 HIS A C 1
ATOM 1282 O O . HIS A 1 176 ? 5.039 20.031 -4.949 1 96.75 176 HIS A O 1
ATOM 1288 N N . SER A 1 177 ? 3.297 21.172 -4.18 1 98.06 177 SER A N 1
ATOM 1289 C CA . SER A 1 177 ? 2.373 20.875 -5.27 1 98.06 177 SER A CA 1
ATOM 1290 C C . SER A 1 177 ? 1.366 22 -5.461 1 98.06 177 SER A C 1
ATOM 1292 O O . SER A 1 177 ? 1.1 22.766 -4.535 1 98.06 177 SER A O 1
ATOM 1294 N N . THR A 1 178 ? 0.889 22.109 -6.684 1 98.5 178 THR A N 1
ATOM 1295 C CA . THR A 1 178 ? -0.218 23.031 -6.926 1 98.5 178 THR A CA 1
ATOM 1296 C C . THR A 1 178 ? -1.533 22.266 -7.062 1 98.5 178 THR A C 1
ATOM 1298 O O . THR A 1 178 ? -2.586 22.875 -7.281 1 98.5 178 THR A O 1
ATOM 1301 N N . ASP A 1 179 ? -1.468 20.953 -6.969 1 98.62 179 ASP A N 1
ATOM 1302 C CA . ASP A 1 179 ? -2.66 20.109 -7.062 1 98.62 179 ASP A CA 1
ATOM 1303 C C . ASP A 1 179 ? -3.359 20 -5.711 1 98.62 179 ASP A C 1
ATOM 1305 O O . ASP A 1 179 ? -3.477 18.891 -5.156 1 98.62 179 ASP A O 1
ATOM 1309 N N . VAL A 1 180 ? -3.959 21.062 -5.293 1 98.69 180 VAL A N 1
ATOM 1310 C CA . VAL A 1 180 ? -4.566 21.188 -3.973 1 98.69 180 VAL A CA 1
ATOM 1311 C C . VAL A 1 180 ? -5.684 20.156 -3.82 1 98.69 180 VAL A C 1
ATOM 1313 O O . VAL A 1 180 ? -5.75 19.453 -2.812 1 98.69 180 VAL A O 1
ATOM 1316 N N . ARG A 1 181 ? -6.457 20.016 -4.816 1 98.19 181 ARG A N 1
ATOM 1317 C CA . ARG A 1 181 ? -7.609 19.125 -4.758 1 98.19 181 ARG A CA 1
ATOM 1318 C C . ARG A 1 181 ? -7.16 17.672 -4.629 1 98.19 181 ARG A C 1
ATOM 1320 O O . ARG A 1 181 ? -7.73 16.906 -3.844 1 98.19 181 ARG A O 1
ATOM 1327 N N . GLY A 1 182 ? -6.152 17.25 -5.387 1 98.44 182 GLY A N 1
ATOM 1328 C CA . GLY A 1 182 ? -5.625 15.891 -5.289 1 98.44 182 GLY A CA 1
ATOM 1329 C C . GLY A 1 182 ? -5.121 15.555 -3.898 1 98.44 182 GLY A C 1
ATOM 1330 O O . GLY A 1 182 ? -5.398 14.469 -3.379 1 98.44 182 GLY A O 1
ATOM 1331 N N . VAL A 1 183 ? -4.414 16.5 -3.312 1 98.62 183 VAL A N 1
ATOM 1332 C CA . VAL A 1 183 ? -3.854 16.312 -1.978 1 98.62 183 VAL A CA 1
ATOM 1333 C C . VAL A 1 183 ? -4.984 16.172 -0.958 1 98.62 183 VAL A C 1
ATOM 1335 O O . VAL A 1 183 ? -4.93 15.312 -0.071 1 98.62 183 VAL A O 1
ATOM 1338 N N . GLU A 1 184 ? -6.027 16.969 -1.128 1 98.5 184 GLU A N 1
ATOM 1339 C CA . GLU A 1 184 ? -7.148 16.953 -0.195 1 98.5 184 GLU A CA 1
ATOM 1340 C C . GLU A 1 184 ? -7.957 15.664 -0.309 1 98.5 184 GLU A C 1
ATOM 1342 O O . GLU A 1 184 ? -8.328 15.07 0.703 1 98.5 184 GLU A O 1
ATOM 1347 N N . ILE A 1 185 ? -8.203 15.211 -1.52 1 97.62 185 ILE A N 1
ATOM 1348 C CA . ILE A 1 185 ? -9 14.008 -1.746 1 97.62 185 ILE A CA 1
ATOM 1349 C C . ILE A 1 185 ? -8.258 12.789 -1.199 1 97.62 185 ILE A C 1
ATOM 1351 O O . ILE A 1 185 ? -8.859 11.93 -0.547 1 97.62 185 ILE A O 1
ATOM 1355 N N . GLY A 1 186 ? -6.953 12.688 -1.503 1 97.75 186 GLY A N 1
ATOM 1356 C CA . GLY A 1 186 ? -6.164 11.586 -0.978 1 97.75 186 GLY A CA 1
ATOM 1357 C C . GLY A 1 186 ? -6.25 11.453 0.53 1 97.75 186 GLY A C 1
ATOM 1358 O O . GLY A 1 186 ? -6.543 10.375 1.049 1 97.75 186 GLY A O 1
ATOM 1359 N N . GLY A 1 187 ? -6.082 12.57 1.194 1 96.69 187 GLY A N 1
ATOM 1360 C CA . GLY A 1 187 ? -6.125 12.578 2.648 1 96.69 187 GLY A CA 1
ATOM 1361 C C . GLY A 1 187 ? -7.492 12.234 3.205 1 96.69 187 GLY A C 1
ATOM 1362 O O . GLY A 1 187 ? -7.602 11.531 4.211 1 96.69 187 GLY A O 1
ATOM 1363 N N . ALA A 1 188 ? -8.5 12.719 2.617 1 96.25 188 ALA A N 1
ATOM 1364 C CA . ALA A 1 188 ? -9.859 12.523 3.113 1 96.25 188 ALA A CA 1
ATOM 1365 C C . ALA A 1 188 ? -10.312 11.078 2.889 1 96.25 188 ALA A C 1
ATOM 1367 O O . ALA A 1 188 ? -10.852 10.445 3.799 1 96.25 188 ALA A O 1
ATOM 1368 N N . ALA A 1 189 ? -10.094 10.547 1.707 1 97.69 189 ALA A N 1
ATOM 1369 C CA . ALA A 1 189 ? -10.617 9.242 1.316 1 97.69 189 ALA A CA 1
ATOM 1370 C C . ALA A 1 189 ? -9.867 8.117 2.031 1 97.69 189 ALA A C 1
ATOM 1372 O O . ALA A 1 189 ? -10.453 7.082 2.355 1 97.69 189 ALA A O 1
ATOM 1373 N N . LYS A 1 190 ? -8.586 8.305 2.25 1 97.75 190 LYS A N 1
ATOM 1374 C CA . LYS A 1 190 ? -7.781 7.23 2.822 1 97.75 190 LYS A CA 1
ATOM 1375 C C . LYS A 1 190 ? -8.312 6.812 4.188 1 97.75 190 LYS A C 1
ATOM 1377 O O . LYS A 1 190 ? -8.25 5.637 4.555 1 97.75 190 LYS A O 1
ATOM 1382 N N . ASN A 1 191 ? -8.867 7.812 4.988 1 97.06 191 ASN A N 1
ATOM 1383 C CA . ASN A 1 191 ? -9.398 7.527 6.316 1 97.06 191 ASN A CA 1
ATOM 1384 C C . ASN A 1 191 ? -10.578 6.562 6.254 1 97.06 191 ASN A C 1
ATOM 1386 O O . ASN A 1 191 ? -10.711 5.68 7.102 1 97.06 191 ASN A O 1
ATOM 1390 N N . VAL A 1 192 ? -11.398 6.738 5.262 1 97.94 192 VAL A N 1
ATOM 1391 C CA . VAL A 1 192 ? -12.555 5.871 5.07 1 97.94 192 VAL A CA 1
ATOM 1392 C C . VAL A 1 192 ? -12.086 4.473 4.676 1 97.94 192 VAL A C 1
ATOM 1394 O O . VAL A 1 192 ? -12.562 3.475 5.223 1 97.94 192 VAL A O 1
ATOM 1397 N N . LEU A 1 193 ? -11.148 4.434 3.811 1 98.19 193 LEU A N 1
ATOM 1398 C CA . LEU A 1 193 ? -10.633 3.164 3.305 1 98.19 193 LEU A CA 1
ATOM 1399 C C . LEU A 1 193 ? -9.875 2.412 4.391 1 98.19 193 LEU A C 1
ATOM 1401 O O . LEU A 1 193 ? -9.883 1.18 4.418 1 98.19 193 LEU A O 1
ATOM 1405 N N . ALA A 1 194 ? -9.25 3.139 5.297 1 98.5 194 ALA A N 1
ATOM 1406 C CA . ALA A 1 194 ? -8.547 2.529 6.418 1 98.5 194 ALA A CA 1
ATOM 1407 C C . ALA A 1 194 ? -9.516 1.791 7.34 1 98.5 194 ALA A C 1
ATOM 1409 O O . ALA A 1 194 ? -9.164 0.762 7.926 1 98.5 194 ALA A O 1
ATOM 1410 N N . ILE A 1 195 ? -10.719 2.324 7.492 1 98.12 195 ILE A N 1
ATOM 1411 C CA . ILE A 1 195 ? -11.727 1.626 8.281 1 98.12 195 ILE A CA 1
ATOM 1412 C C . ILE A 1 195 ? -12.039 0.279 7.637 1 98.12 195 ILE A C 1
ATOM 1414 O O . ILE A 1 195 ? -12.094 -0.747 8.32 1 98.12 195 ILE A O 1
ATOM 1418 N N . ALA A 1 196 ? -12.234 0.28 6.305 1 97.81 196 ALA A N 1
ATOM 1419 C CA . ALA A 1 196 ? -12.492 -0.961 5.578 1 97.81 196 ALA A CA 1
ATOM 1420 C C . ALA A 1 196 ? -11.359 -1.962 5.777 1 97.81 196 ALA A C 1
ATOM 1422 O O . ALA A 1 196 ? -11.602 -3.145 6.027 1 97.81 196 ALA A O 1
ATOM 1423 N N . ALA A 1 197 ? -10.133 -1.533 5.648 1 97.81 197 ALA A N 1
ATOM 1424 C CA . ALA A 1 197 ? -8.961 -2.379 5.844 1 97.81 197 ALA A CA 1
ATOM 1425 C C . ALA A 1 197 ? -8.93 -2.953 7.258 1 97.81 197 ALA A C 1
ATOM 1427 O O . ALA A 1 197 ? -8.609 -4.129 7.449 1 97.81 197 ALA A O 1
ATOM 1428 N N . GLY A 1 198 ? -9.227 -2.08 8.234 1 98 198 GLY A N 1
ATOM 1429 C CA . GLY A 1 198 ? -9.289 -2.543 9.609 1 98 198 GLY A CA 1
ATOM 1430 C C . GLY A 1 198 ? -10.305 -3.645 9.82 1 98 198 GLY A C 1
ATOM 1431 O O . GLY A 1 198 ? -10.055 -4.594 10.57 1 98 198 GLY A O 1
ATOM 1432 N N . ILE A 1 199 ? -11.461 -3.529 9.188 1 97.62 199 ILE A N 1
ATOM 1433 C CA . ILE A 1 199 ? -12.508 -4.539 9.289 1 97.62 199 ILE A CA 1
ATOM 1434 C C . ILE A 1 199 ? -11.977 -5.883 8.805 1 97.62 199 ILE A C 1
ATOM 1436 O O . ILE A 1 199 ? -12.227 -6.922 9.422 1 97.62 199 ILE A O 1
ATOM 1440 N N . VAL A 1 200 ? -11.203 -5.906 7.715 1 97 200 VAL A N 1
ATOM 1441 C CA . VAL A 1 200 ? -10.625 -7.125 7.164 1 97 200 VAL A CA 1
ATOM 1442 C C . VAL A 1 200 ? -9.734 -7.797 8.211 1 97 200 VAL A C 1
ATOM 1444 O O . VAL A 1 200 ? -9.805 -9.016 8.406 1 97 200 VAL A O 1
ATOM 1447 N N . VAL A 1 201 ? -8.93 -7.012 8.898 1 97.38 201 VAL A N 1
ATOM 1448 C CA . VAL A 1 201 ? -8.031 -7.523 9.93 1 97.38 201 VAL A CA 1
ATOM 1449 C C . VAL A 1 201 ? -8.844 -8.016 11.125 1 97.38 201 VAL A C 1
ATOM 1451 O O . VAL A 1 201 ? -8.578 -9.094 11.664 1 97.38 201 VAL A O 1
ATOM 1454 N N . GLY A 1 202 ? -9.781 -7.234 11.516 1 97.44 202 GLY A N 1
ATOM 1455 C CA . GLY A 1 202 ? -10.617 -7.629 12.641 1 97.44 202 GLY A CA 1
ATOM 1456 C C . GLY A 1 202 ? -11.352 -8.938 12.406 1 97.44 202 GLY A C 1
ATOM 1457 O O . GLY A 1 202 ? -11.57 -9.703 13.344 1 97.44 202 GLY A O 1
ATOM 1458 N N . ARG A 1 203 ? -11.719 -9.211 11.156 1 96.94 203 ARG A N 1
ATOM 1459 C CA . ARG A 1 203 ? -12.461 -10.414 10.797 1 96.94 203 ARG A CA 1
ATOM 1460 C C . ARG A 1 203 ? -11.508 -11.562 10.477 1 96.94 203 ARG A C 1
ATOM 1462 O O . ARG A 1 203 ? -11.945 -12.648 10.078 1 96.94 203 ARG A O 1
ATOM 1469 N N . ASN A 1 204 ? -10.203 -11.344 10.586 1 96.56 204 ASN A N 1
ATOM 1470 C CA . ASN A 1 204 ? -9.172 -12.352 10.359 1 96.56 204 ASN A CA 1
ATOM 1471 C C . ASN A 1 204 ? -9.281 -12.961 8.961 1 96.56 204 ASN A C 1
ATOM 1473 O O . ASN A 1 204 ? -9.289 -14.18 8.812 1 96.56 204 ASN A O 1
ATOM 1477 N N . LEU A 1 205 ? -9.43 -12.094 7.988 1 95.94 205 LEU A N 1
ATOM 1478 C CA . LEU A 1 205 ? -9.609 -12.57 6.625 1 95.94 205 LEU A CA 1
ATOM 1479 C C . LEU A 1 205 ? -8.258 -12.789 5.941 1 95.94 205 LEU A C 1
ATOM 1481 O O . LEU A 1 205 ? -8.203 -13.289 4.816 1 95.94 205 LEU A O 1
ATOM 1485 N N . GLY A 1 206 ? -7.129 -12.414 6.621 1 96.19 206 GLY A N 1
ATOM 1486 C CA . GLY A 1 206 ? -5.797 -12.695 6.109 1 96.19 206 GLY A CA 1
ATOM 1487 C C . GLY A 1 206 ? -5.156 -11.508 5.426 1 96.19 206 GLY A C 1
ATOM 1488 O O . GLY A 1 206 ? -5.848 -10.578 5.008 1 96.19 206 GLY A O 1
ATOM 1489 N N . ALA A 1 207 ? -3.846 -11.539 5.262 1 97.12 207 ALA A N 1
ATOM 1490 C CA . ALA A 1 207 ? -3.062 -10.461 4.664 1 97.12 207 ALA A CA 1
ATOM 1491 C C . ALA A 1 207 ? -3.355 -10.336 3.174 1 97.12 207 ALA A C 1
ATOM 1493 O O . ALA A 1 207 ? -3.309 -9.234 2.619 1 97.12 207 ALA A O 1
ATOM 1494 N N . SER A 1 208 ? -3.643 -11.461 2.48 1 97.62 208 SER A N 1
ATOM 1495 C CA . SER A 1 208 ? -3.955 -11.438 1.056 1 97.62 208 SER A CA 1
ATOM 1496 C C . SER A 1 208 ? -5.211 -10.617 0.78 1 97.62 208 SER A C 1
ATO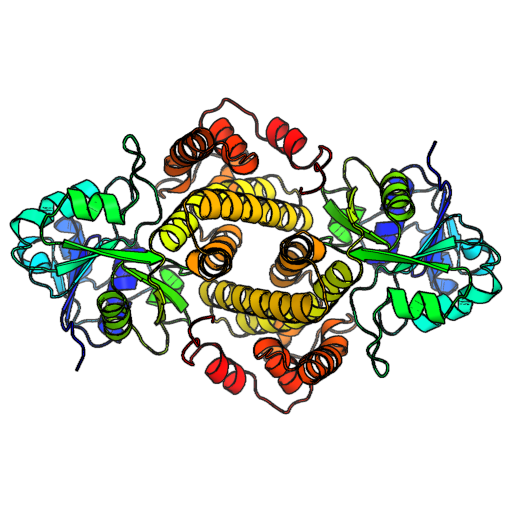M 1498 O O . SER A 1 208 ? -5.234 -9.789 -0.136 1 97.62 208 SER A O 1
ATOM 1500 N N . ALA A 1 209 ? -6.211 -10.82 1.637 1 96.38 209 ALA A N 1
ATOM 1501 C CA . ALA A 1 209 ? -7.453 -10.07 1.494 1 96.38 209 ALA A CA 1
ATOM 1502 C C . ALA A 1 209 ? -7.242 -8.594 1.81 1 96.38 209 ALA A C 1
ATOM 1504 O O . ALA A 1 209 ? -7.836 -7.723 1.166 1 96.38 209 ALA A O 1
ATOM 1505 N N . LEU A 1 210 ? -6.438 -8.359 2.854 1 97.19 210 LEU A N 1
ATOM 1506 C CA . LEU A 1 210 ? -6.133 -6.98 3.219 1 97.19 210 LEU A CA 1
ATOM 1507 C C . LEU A 1 210 ? -5.484 -6.242 2.055 1 97.19 210 LEU A C 1
ATOM 1509 O O . LEU A 1 210 ? -5.863 -5.109 1.741 1 97.19 210 LEU A O 1
ATOM 1513 N N . ALA A 1 211 ? -4.523 -6.836 1.377 1 97.56 211 ALA A N 1
ATOM 1514 C CA . ALA A 1 211 ? -3.838 -6.234 0.237 1 97.56 211 ALA A CA 1
ATOM 1515 C C . ALA A 1 211 ? -4.805 -5.992 -0.919 1 97.56 211 ALA A C 1
ATOM 1517 O O . ALA A 1 211 ? -4.766 -4.938 -1.559 1 97.56 211 ALA A O 1
ATOM 1518 N N . ALA A 1 212 ? -5.652 -6.949 -1.186 1 96.06 212 ALA A N 1
ATOM 1519 C CA . ALA A 1 212 ? -6.617 -6.828 -2.275 1 96.06 212 ALA A CA 1
ATOM 1520 C C . ALA A 1 212 ? -7.605 -5.695 -2.012 1 96.06 212 ALA A C 1
ATOM 1522 O O . ALA A 1 212 ? -7.898 -4.898 -2.904 1 96.06 212 ALA A O 1
ATOM 1523 N N . LEU A 1 213 ? -8.133 -5.652 -0.812 1 96.38 213 LEU A N 1
ATOM 1524 C CA . LEU A 1 213 ? -9.102 -4.621 -0.456 1 96.38 213 LEU A CA 1
ATOM 1525 C C . LEU A 1 213 ? -8.461 -3.234 -0.525 1 96.38 213 LEU A C 1
ATOM 1527 O O . LEU A 1 213 ? -9.094 -2.281 -0.994 1 96.38 213 LEU A O 1
ATOM 1531 N N . THR A 1 214 ? -7.242 -3.111 0.008 1 97.62 214 THR A N 1
ATOM 1532 C CA . THR A 1 214 ? -6.539 -1.833 -0.033 1 97.62 214 THR A CA 1
ATOM 1533 C C . THR A 1 214 ? -6.305 -1.389 -1.475 1 97.62 214 THR A C 1
ATOM 1535 O O . THR A 1 214 ? -6.441 -0.206 -1.795 1 97.62 214 THR A O 1
ATOM 1538 N N . THR A 1 215 ? -5.984 -2.32 -2.338 1 97.06 215 THR A N 1
ATOM 1539 C CA . THR A 1 215 ? -5.797 -2.041 -3.758 1 97.06 215 THR A CA 1
ATOM 1540 C C . THR A 1 215 ? -7.09 -1.536 -4.387 1 97.06 215 THR A C 1
ATOM 1542 O O . THR A 1 215 ? -7.082 -0.562 -5.145 1 97.06 215 THR A O 1
ATOM 1545 N N . ARG A 1 216 ? -8.172 -2.189 -4.094 1 94.62 216 ARG A N 1
ATOM 1546 C CA . ARG A 1 216 ? -9.477 -1.746 -4.578 1 94.62 216 ARG A CA 1
ATOM 1547 C C . ARG A 1 216 ? -9.812 -0.359 -4.043 1 94.62 216 ARG A C 1
ATOM 1549 O O . ARG A 1 216 ? -10.383 0.467 -4.758 1 94.62 216 ARG A O 1
ATOM 1556 N N . GLY A 1 217 ? -9.523 -0.228 -2.783 1 96.44 217 GLY A N 1
ATOM 1557 C CA . GLY A 1 217 ? -9.727 1.082 -2.186 1 96.44 217 GLY A CA 1
ATOM 1558 C C . GLY A 1 217 ? -8.961 2.184 -2.889 1 96.44 217 GLY A C 1
ATOM 1559 O O . GLY A 1 217 ? -9.5 3.27 -3.123 1 96.44 217 GLY A O 1
ATOM 1560 N N . PHE A 1 218 ? -7.73 1.896 -3.279 1 98.38 218 PHE A N 1
ATOM 1561 C CA . PHE A 1 218 ? -6.945 2.887 -4.004 1 98.38 218 PHE A CA 1
ATOM 1562 C C . PHE A 1 218 ? -7.582 3.203 -5.352 1 98.38 218 PHE A C 1
ATOM 1564 O O . PHE A 1 218 ? -7.598 4.359 -5.781 1 98.38 218 PHE A O 1
ATOM 1571 N N . SER A 1 219 ? -8.031 2.232 -6 1 96.38 219 SER A N 1
ATOM 1572 C CA . SER A 1 219 ? -8.703 2.449 -7.281 1 96.38 219 SER A CA 1
ATOM 1573 C C . SER A 1 219 ? -9.891 3.396 -7.133 1 96.38 219 SER A C 1
ATOM 1575 O O . SER A 1 219 ? -10.117 4.246 -7.996 1 96.38 219 SER A O 1
ATOM 1577 N N . GLU A 1 220 ? -10.656 3.246 -6.066 1 96.25 220 GLU A N 1
ATOM 1578 C CA . GLU A 1 220 ? -11.781 4.133 -5.793 1 96.25 220 GLU A CA 1
ATOM 1579 C C . GLU A 1 220 ? -11.312 5.566 -5.559 1 96.25 220 GLU A C 1
ATOM 1581 O O . GLU A 1 220 ? -11.891 6.512 -6.102 1 96.25 220 GLU A O 1
ATOM 1586 N N . LEU A 1 221 ? -10.305 5.613 -4.738 1 97.75 221 LEU A N 1
ATOM 1587 C CA . LEU A 1 221 ? -9.727 6.918 -4.426 1 97.75 221 LEU A CA 1
ATOM 1588 C C . LEU A 1 221 ? -9.258 7.617 -5.695 1 97.75 221 LEU A C 1
ATOM 1590 O O . LEU A 1 221 ? -9.547 8.797 -5.902 1 97.75 221 LEU A O 1
ATOM 1594 N N . ALA A 1 222 ? -8.594 6.875 -6.555 1 97.44 222 ALA A N 1
ATOM 1595 C CA . ALA A 1 222 ? -8.062 7.426 -7.801 1 97.44 222 ALA A CA 1
ATOM 1596 C C . ALA A 1 222 ? -9.195 7.852 -8.734 1 97.44 222 ALA A C 1
ATOM 1598 O O . ALA A 1 222 ? -9.109 8.898 -9.383 1 97.44 222 ALA A O 1
ATOM 1599 N N . ARG A 1 223 ? -10.25 7.047 -8.82 1 96.75 223 ARG A N 1
ATOM 1600 C CA . ARG A 1 223 ? -11.391 7.367 -9.664 1 96.75 223 ARG A CA 1
ATOM 1601 C C . ARG A 1 223 ? -12.07 8.656 -9.211 1 96.75 223 ARG A C 1
ATOM 1603 O O . ARG A 1 223 ? -12.383 9.516 -10.023 1 96.75 223 ARG A O 1
ATOM 1610 N N . LEU A 1 224 ? -12.297 8.75 -7.941 1 97.44 224 LEU A N 1
ATOM 1611 C CA . LEU A 1 224 ? -12.906 9.961 -7.406 1 97.44 224 LEU A CA 1
ATOM 1612 C C . LEU A 1 224 ? -12 11.172 -7.641 1 97.44 224 LEU A C 1
ATOM 1614 O O . LEU A 1 224 ? -12.477 12.242 -8.031 1 97.44 224 LEU A O 1
ATOM 1618 N N . GLY A 1 225 ? -10.688 11 -7.293 1 97.88 225 GLY A N 1
ATOM 1619 C CA . GLY A 1 225 ? -9.742 12.078 -7.508 1 97.88 225 GLY A CA 1
ATOM 1620 C C . GLY A 1 225 ? -9.75 12.609 -8.93 1 97.88 225 GLY A C 1
ATOM 1621 O O . GLY A 1 225 ? -9.805 13.82 -9.148 1 97.88 225 GLY A O 1
ATOM 1622 N N . ARG A 1 226 ? -9.742 11.734 -9.891 1 97 226 ARG A N 1
ATOM 1623 C CA . ARG A 1 226 ? -9.75 12.133 -11.297 1 97 226 ARG A CA 1
ATOM 1624 C C . ARG A 1 226 ? -11.031 12.883 -11.648 1 97 226 ARG A C 1
ATOM 1626 O O . ARG A 1 226 ? -11 13.883 -12.359 1 97 226 ARG A O 1
ATOM 1633 N N . ALA A 1 227 ? -12.102 12.375 -11.164 1 97.06 227 ALA A N 1
ATOM 1634 C CA . ALA A 1 227 ? -13.398 13.008 -11.414 1 97.06 227 ALA A CA 1
ATOM 1635 C C . ALA A 1 227 ? -13.43 14.422 -10.844 1 97.06 227 ALA A C 1
ATOM 1637 O O . ALA A 1 227 ? -14.172 15.273 -11.336 1 97.06 227 ALA A O 1
ATOM 1638 N N . CYS A 1 228 ? -12.594 14.68 -9.844 1 96.38 228 CYS A N 1
ATOM 1639 C CA . CYS A 1 228 ? -12.562 15.984 -9.188 1 96.38 228 CYS A CA 1
ATOM 1640 C C . CYS A 1 228 ? -11.43 16.844 -9.75 1 96.38 228 CYS A C 1
ATOM 1642 O O . CYS A 1 228 ? -11.156 17.922 -9.234 1 96.38 228 CYS A O 1
ATOM 1644 N N . GLY A 1 229 ? -10.711 16.359 -10.695 1 96.44 229 GLY A N 1
ATOM 1645 C CA . GLY A 1 229 ? -9.695 17.141 -11.383 1 96.44 229 GLY A CA 1
ATOM 1646 C C . GLY A 1 229 ? -8.305 16.953 -10.805 1 96.44 229 GLY A C 1
ATOM 1647 O O . GLY A 1 229 ? -7.375 17.688 -11.164 1 96.44 229 GLY A O 1
ATOM 1648 N N . ALA A 1 230 ? -8.117 16 -9.945 1 98 230 ALA A N 1
ATOM 1649 C CA . ALA A 1 230 ? -6.805 15.711 -9.367 1 98 230 ALA A CA 1
ATOM 1650 C C . ALA A 1 230 ? -5.871 15.102 -10.406 1 98 230 ALA A C 1
ATOM 1652 O O . ALA A 1 230 ? -6.32 14.414 -11.328 1 98 230 ALA A O 1
ATOM 1653 N N . ARG A 1 231 ? -4.621 15.367 -10.25 1 97.62 231 ARG A N 1
ATOM 1654 C CA . ARG A 1 231 ? -3.619 14.758 -11.117 1 97.62 231 ARG A CA 1
ATOM 1655 C C . ARG A 1 231 ? -3.285 13.344 -10.664 1 97.62 231 ARG A C 1
ATOM 1657 O O . ARG A 1 231 ? -3.121 13.086 -9.469 1 97.62 231 ARG A O 1
ATOM 1664 N N . PRO A 1 232 ? -3.123 12.398 -11.586 1 95.25 232 PRO A N 1
ATOM 1665 C CA . PRO A 1 232 ? -2.807 11.008 -11.242 1 95.25 232 PRO A CA 1
ATOM 1666 C C . PRO A 1 232 ? -1.526 10.875 -10.422 1 95.25 232 PRO A C 1
ATOM 1668 O O . PRO A 1 232 ? -1.452 10.039 -9.516 1 95.25 232 PRO A O 1
ATOM 1671 N N . GLU A 1 233 ? -0.532 11.703 -10.695 1 95 233 GLU A N 1
ATOM 1672 C CA . GLU A 1 233 ? 0.747 11.633 -9.992 1 95 233 GLU A CA 1
ATOM 1673 C C . GLU A 1 233 ? 0.587 11.992 -8.516 1 95 233 GLU A C 1
ATOM 1675 O O . GLU A 1 233 ? 1.292 11.445 -7.66 1 95 233 GLU A O 1
ATOM 1680 N N . THR A 1 234 ? -0.355 12.922 -8.242 1 97.5 234 THR A N 1
ATOM 1681 C CA . THR A 1 234 ? -0.638 13.289 -6.859 1 97.5 234 THR A CA 1
ATOM 1682 C C . THR A 1 234 ? -1.329 12.148 -6.125 1 97.5 234 THR A C 1
ATOM 1684 O O . THR A 1 234 ? -0.973 11.82 -4.992 1 97.5 234 THR A O 1
ATOM 1687 N N . LEU A 1 235 ? -2.236 11.5 -6.824 1 97.88 235 LEU A N 1
ATOM 1688 C CA . LEU A 1 235 ? -3.008 10.414 -6.227 1 97.88 235 LEU A CA 1
ATOM 1689 C C . LEU A 1 235 ? -2.125 9.203 -5.969 1 97.88 235 LEU A C 1
ATOM 1691 O O . LEU A 1 235 ? -2.279 8.523 -4.953 1 97.88 235 LEU A O 1
ATOM 1695 N N . SER A 1 236 ? -1.155 8.938 -6.801 1 97.44 236 SER A N 1
ATOM 1696 C CA . SER A 1 236 ? -0.254 7.801 -6.648 1 97.44 236 SER A CA 1
ATOM 1697 C C . SER A 1 236 ? 0.964 8.172 -5.809 1 97.44 236 SER A C 1
ATOM 1699 O O . SER A 1 236 ? 1.858 7.348 -5.605 1 97.44 236 SER A O 1
ATOM 1701 N N . GLY A 1 237 ? 0.992 9.422 -5.359 1 97.31 237 GLY A N 1
ATOM 1702 C CA . GLY A 1 237 ? 2.111 9.914 -4.574 1 97.31 237 GLY A CA 1
ATOM 1703 C C . GLY A 1 237 ? 1.878 9.82 -3.078 1 97.31 237 GLY A C 1
ATOM 1704 O O . GLY A 1 237 ? 1.117 8.969 -2.613 1 97.31 237 GLY A O 1
ATOM 1705 N N . LEU A 1 238 ? 2.508 10.68 -2.344 1 97.31 238 LEU A N 1
ATOM 1706 C CA . LEU A 1 238 ? 2.545 10.648 -0.887 1 97.31 238 LEU A CA 1
ATOM 1707 C C . LEU A 1 238 ? 1.159 10.906 -0.302 1 97.31 238 LEU A C 1
ATOM 1709 O O . LEU A 1 238 ? 0.702 10.164 0.571 1 97.31 238 LEU A O 1
ATOM 1713 N N . SER A 1 239 ? 0.453 11.883 -0.847 1 97.38 239 SER A N 1
ATOM 1714 C CA . SER A 1 239 ? -0.799 12.305 -0.231 1 97.38 239 SER A CA 1
ATOM 1715 C C . SER A 1 239 ? -1.95 11.383 -0.623 1 97.38 239 SER A C 1
ATOM 1717 O O . SER A 1 239 ? -3.021 11.43 -0.016 1 97.38 239 SER A O 1
ATOM 1719 N N . GLY A 1 240 ? -1.787 10.609 -1.646 1 97.94 240 GLY A N 1
ATOM 1720 C CA . GLY A 1 240 ? -2.768 9.609 -2.037 1 97.94 240 GLY A CA 1
ATOM 1721 C C . GLY A 1 240 ? -2.406 8.211 -1.58 1 97.94 240 GLY A C 1
ATOM 1722 O O . GLY A 1 240 ? -2.775 7.793 -0.479 1 97.94 240 GLY A O 1
ATOM 1723 N N . LEU A 1 241 ? -1.608 7.559 -2.373 1 98.5 241 LEU A N 1
ATOM 1724 C CA . LEU A 1 241 ? -1.226 6.176 -2.115 1 98.5 241 LEU A CA 1
ATOM 1725 C C . LEU A 1 241 ? -0.424 6.066 -0.823 1 98.5 241 LEU A C 1
ATOM 1727 O O . LEU A 1 241 ? -0.694 5.195 0.008 1 98.5 241 LEU A O 1
ATOM 1731 N N . GLY A 1 242 ? 0.538 6.914 -0.66 1 98.31 242 GLY A N 1
ATOM 1732 C CA . GLY A 1 242 ? 1.395 6.848 0.514 1 98.31 242 GLY A CA 1
ATOM 1733 C C . GLY A 1 242 ? 0.626 6.93 1.818 1 98.31 242 GLY A C 1
ATOM 1734 O O . GLY A 1 242 ? 0.841 6.121 2.725 1 98.31 242 GLY A O 1
ATOM 1735 N N . ASP A 1 243 ? -0.209 7.918 1.869 1 98.25 243 ASP A N 1
ATOM 1736 C CA . ASP A 1 243 ? -0.99 8.102 3.09 1 98.25 243 ASP A CA 1
ATOM 1737 C C . ASP A 1 243 ? -1.974 6.949 3.289 1 98.25 243 ASP A C 1
ATOM 1739 O O . ASP A 1 243 ? -2.266 6.566 4.422 1 98.25 243 ASP A O 1
ATOM 1743 N N . LEU A 1 244 ? -2.496 6.449 2.184 1 98.56 244 LEU A N 1
ATOM 1744 C CA . LEU A 1 244 ? -3.363 5.277 2.258 1 98.56 244 LEU A CA 1
ATOM 1745 C C . LEU A 1 244 ? -2.621 4.09 2.854 1 98.56 244 LEU A C 1
ATOM 1747 O O . LEU A 1 244 ? -3.139 3.408 3.742 1 98.56 244 LEU A O 1
ATOM 1751 N N . LEU A 1 245 ? -1.415 3.846 2.395 1 98.25 245 LEU A N 1
ATOM 1752 C CA . LEU A 1 245 ? -0.61 2.729 2.873 1 98.25 245 LEU A CA 1
ATOM 1753 C C . LEU A 1 245 ? -0.342 2.854 4.371 1 98.25 245 LEU A C 1
ATOM 1755 O O . LEU A 1 245 ? -0.481 1.879 5.113 1 98.25 245 LEU A O 1
ATOM 1759 N N . LEU A 1 246 ? -0.001 3.998 4.773 1 98.12 246 LEU A N 1
ATOM 1760 C CA . LEU A 1 246 ? 0.273 4.219 6.188 1 98.12 246 LEU A CA 1
ATOM 1761 C C . LEU A 1 246 ? -0.966 3.938 7.031 1 98.12 246 LEU A C 1
ATOM 1763 O O . LEU A 1 246 ? -0.884 3.258 8.055 1 98.12 246 LEU A O 1
ATOM 1767 N N . SER A 1 247 ? -2.09 4.453 6.59 1 97.69 247 SER A N 1
ATOM 1768 C CA . SER A 1 247 ? -3.32 4.41 7.371 1 97.69 247 SER A CA 1
ATOM 1769 C C . SER A 1 247 ? -3.891 2.998 7.43 1 97.69 247 SER A C 1
ATOM 1771 O O . SER A 1 247 ? -4.668 2.672 8.328 1 97.69 247 SER A O 1
ATOM 1773 N N . CYS A 1 248 ? -3.49 2.125 6.484 1 97.25 248 CYS A N 1
ATOM 1774 C CA . CYS A 1 248 ? -4.039 0.776 6.402 1 97.25 248 CYS A CA 1
ATOM 1775 C C . CYS A 1 248 ? -3.062 -0.244 6.977 1 97.25 248 CYS A C 1
ATOM 1777 O O . CYS A 1 248 ? -3.266 -1.451 6.836 1 97.25 248 CYS A O 1
ATOM 1779 N N . SER A 1 249 ? -2.041 0.156 7.684 1 91.94 249 SER A N 1
ATOM 1780 C CA . SER A 1 249 ? -0.958 -0.777 7.977 1 91.94 249 SER A CA 1
ATOM 1781 C C . SER A 1 249 ? -0.937 -1.148 9.453 1 91.94 249 SER A C 1
ATOM 1783 O O . SER A 1 249 ? -0.451 -2.219 9.828 1 91.94 249 SER A O 1
ATOM 1785 N N . THR A 1 250 ? -1.323 -0.21 10.336 1 89.12 250 THR A N 1
ATOM 1786 C CA . THR A 1 250 ? -1.172 -0.479 11.766 1 89.12 250 THR A CA 1
ATOM 1787 C C . THR A 1 250 ? -2.297 0.175 12.562 1 89.12 250 THR A C 1
ATOM 1789 O O . THR A 1 250 ? -2.949 1.104 12.078 1 89.12 250 THR A O 1
ATOM 1792 N N . ALA A 1 251 ? -2.361 -0.265 13.773 1 87.75 251 ALA A N 1
ATOM 1793 C CA . ALA A 1 251 ? -3.41 0.225 14.664 1 87.75 251 ALA A CA 1
ATOM 1794 C C . ALA A 1 251 ? -3.062 1.607 15.211 1 87.75 251 ALA A C 1
ATOM 1796 O O . ALA A 1 251 ? -3.887 2.246 15.867 1 87.75 251 ALA A O 1
ATOM 1797 N N . GLN A 1 252 ? -1.933 2.117 14.867 1 88.69 252 GLN A N 1
ATOM 1798 C CA . GLN A 1 252 ? -1.636 3.514 15.18 1 88.69 252 GLN A CA 1
ATOM 1799 C C . GLN A 1 252 ? -2.588 4.453 14.438 1 88.69 252 GLN A C 1
ATOM 1801 O O . GLN A 1 252 ? -2.846 5.566 14.898 1 88.69 252 GLN A O 1
ATOM 1806 N N . SER A 1 253 ? -3.031 3.992 13.328 1 94.25 253 SER A N 1
ATOM 1807 C CA . SER A 1 253 ? -4.102 4.703 12.633 1 94.25 253 SER A CA 1
ATOM 1808 C C . SER A 1 253 ? -5.43 4.555 13.367 1 94.25 253 SER A C 1
ATOM 1810 O O . SER A 1 253 ? -5.938 3.443 13.523 1 94.25 253 SER A O 1
ATOM 1812 N N . ARG A 1 254 ? -6.02 5.664 13.758 1 93.88 254 ARG A N 1
ATOM 1813 C CA . ARG A 1 254 ? -7.277 5.652 14.492 1 93.88 254 ARG A CA 1
ATOM 1814 C C . ARG A 1 254 ? -8.406 5.082 13.641 1 93.88 254 ARG A C 1
ATOM 1816 O O . ARG A 1 254 ? -9.32 4.441 14.164 1 93.88 254 ARG A O 1
ATOM 1823 N N . ASN A 1 255 ? -8.391 5.355 12.367 1 96.88 255 ASN A N 1
ATOM 1824 C CA . ASN A 1 255 ? -9.391 4.82 11.461 1 96.88 255 ASN A CA 1
ATOM 1825 C C . ASN A 1 255 ? -9.25 3.309 11.289 1 96.88 255 ASN A C 1
ATOM 1827 O O . ASN A 1 255 ? -10.242 2.582 11.305 1 96.88 255 ASN A O 1
ATOM 1831 N N . PHE A 1 256 ? -8.008 2.783 11.141 1 97.88 256 PHE A N 1
ATOM 1832 C CA . PHE A 1 256 ? -7.715 1.356 11.062 1 97.88 256 PHE A CA 1
ATOM 1833 C C . PHE A 1 256 ? -8.141 0.651 12.352 1 97.88 256 PHE A C 1
ATOM 1835 O O . PHE A 1 256 ? -8.758 -0.415 12.305 1 97.88 256 PHE A O 1
ATOM 1842 N N . ALA A 1 257 ? -7.828 1.269 13.477 1 96.81 257 ALA A N 1
ATOM 1843 C CA . ALA A 1 257 ? -8.195 0.722 14.781 1 96.81 257 ALA A CA 1
ATOM 1844 C C . ALA A 1 257 ? -9.703 0.616 14.922 1 96.81 257 ALA A C 1
ATOM 1846 O O . ALA A 1 257 ? -10.219 -0.368 15.469 1 96.81 257 ALA A O 1
ATOM 1847 N N . LEU A 1 258 ? -10.406 1.651 14.5 1 97.06 258 LEU A N 1
ATOM 1848 C CA . LEU A 1 258 ? -11.859 1.589 14.5 1 97.06 258 LEU A CA 1
ATOM 1849 C C . LEU A 1 258 ? -12.352 0.415 13.656 1 97.06 258 LEU A C 1
ATOM 1851 O O . LEU A 1 258 ? -13.25 -0.322 14.078 1 97.06 258 LEU A O 1
ATOM 1855 N N . GLY A 1 259 ? -11.766 0.248 12.484 1 97.69 259 GLY A N 1
ATOM 1856 C CA . GLY A 1 259 ? -12.125 -0.877 11.633 1 97.69 259 GLY A CA 1
ATOM 1857 C C . GLY A 1 259 ? -11.906 -2.221 12.297 1 97.69 259 GLY A C 1
ATOM 1858 O O . GLY A 1 259 ? -12.75 -3.113 12.211 1 97.69 259 GLY A O 1
ATOM 1859 N N . ILE A 1 260 ? -10.75 -2.385 12.938 1 97.75 260 ILE A N 1
ATOM 1860 C CA . ILE A 1 260 ? -10.438 -3.631 13.633 1 97.75 260 ILE A CA 1
ATOM 1861 C C . ILE A 1 260 ? -11.516 -3.926 14.672 1 97.75 260 ILE A C 1
ATOM 1863 O O . ILE A 1 260 ? -12.023 -5.047 14.75 1 97.75 260 ILE A O 1
ATOM 1867 N N . ALA A 1 261 ? -11.852 -2.887 15.484 1 97.12 261 ALA A N 1
ATOM 1868 C CA . ALA A 1 261 ? -12.867 -3.051 16.516 1 97.12 261 ALA A CA 1
ATOM 1869 C C . ALA A 1 261 ? -14.203 -3.461 15.906 1 97.12 261 ALA A C 1
ATOM 1871 O O . ALA A 1 261 ? -14.859 -4.383 16.391 1 97.12 261 ALA A O 1
ATOM 1872 N N . LEU A 1 262 ? -14.609 -2.793 14.812 1 96.44 262 LEU A N 1
ATOM 1873 C CA . LEU A 1 262 ? -15.844 -3.129 14.125 1 96.44 262 LEU A CA 1
ATOM 1874 C C . LEU A 1 262 ? -15.82 -4.57 13.625 1 96.44 262 LEU A C 1
ATOM 1876 O O . LEU A 1 262 ? -16.797 -5.312 13.812 1 96.44 262 LEU A O 1
ATOM 1880 N N . GLY A 1 263 ? -14.719 -4.953 13.016 1 96.94 263 GLY A N 1
ATOM 1881 C CA . GLY A 1 263 ? -14.586 -6.309 12.508 1 96.94 263 GLY A CA 1
ATOM 1882 C C . GLY A 1 263 ? -14.695 -7.367 13.586 1 96.94 263 GLY A C 1
ATOM 1883 O O . GLY A 1 263 ? -15.211 -8.461 13.344 1 96.94 263 GLY A O 1
ATOM 1884 N N . ARG A 1 264 ? -14.25 -7.039 14.758 1 96.94 264 ARG A N 1
ATOM 1885 C CA . ARG A 1 264 ? -14.266 -7.973 15.883 1 96.94 264 ARG A CA 1
ATOM 1886 C C . ARG A 1 264 ? -15.609 -7.941 16.594 1 96.94 264 ARG A C 1
ATOM 1888 O O . ARG A 1 264 ? -15.852 -8.734 17.516 1 96.94 264 ARG A O 1
ATOM 1895 N N . GLY A 1 265 ? -16.438 -7.004 16.234 1 94.56 265 GLY A N 1
ATOM 1896 C CA . GLY A 1 265 ? -17.703 -6.828 16.922 1 94.56 265 GLY A CA 1
ATOM 1897 C C . GLY A 1 265 ? -17.547 -6.164 18.281 1 94.56 265 GLY A C 1
ATOM 1898 O O . GLY A 1 265 ? -18.312 -6.438 19.203 1 94.56 265 GLY A O 1
ATOM 1899 N N . GLU A 1 266 ? -16.531 -5.34 18.391 1 93.75 266 GLU A N 1
ATOM 1900 C CA . GLU A 1 266 ? -16.25 -4.633 19.641 1 93.75 266 GLU A CA 1
ATOM 1901 C C . GLU A 1 266 ? -16.672 -3.168 19.547 1 93.75 266 GLU A C 1
ATOM 1903 O O . GLU A 1 266 ? -16.984 -2.67 18.469 1 93.75 266 GLU A O 1
ATOM 1908 N N . ALA A 1 267 ? -16.703 -2.586 20.688 1 89.06 267 ALA A N 1
ATOM 1909 C CA . ALA A 1 267 ? -16.969 -1.152 20.719 1 89.06 267 ALA A CA 1
ATOM 1910 C C . ALA A 1 267 ? -15.805 -0.349 20.156 1 89.06 267 ALA A C 1
ATOM 1912 O O . ALA A 1 267 ? -14.656 -0.768 20.25 1 89.06 267 ALA A O 1
ATOM 1913 N N . ALA A 1 268 ? -16.172 0.739 19.578 1 85.69 268 ALA A N 1
ATOM 1914 C CA . ALA A 1 268 ? -15.141 1.645 19.078 1 85.69 268 ALA A CA 1
ATOM 1915 C C . ALA A 1 268 ? -14.203 2.086 20.188 1 85.69 268 ALA A C 1
ATOM 1917 O O . ALA A 1 268 ? -14.625 2.256 21.344 1 85.69 268 ALA A O 1
ATOM 1918 N N . PRO A 1 269 ? -12.93 2.268 19.844 1 81.56 269 PRO A N 1
ATOM 1919 C CA . PRO A 1 269 ? -11.992 2.742 20.875 1 81.56 269 PRO A CA 1
ATOM 1920 C C . PRO A 1 269 ? -12.406 4.082 21.469 1 81.56 269 PRO A C 1
ATOM 1922 O O . PRO A 1 269 ? -12.805 4.996 20.75 1 81.56 269 PRO A O 1
ATOM 1925 N N . ALA A 1 270 ? -12.375 4.125 22.734 1 75.88 270 ALA A N 1
ATOM 1926 C CA . ALA A 1 270 ? -12.812 5.312 23.469 1 75.88 270 ALA A CA 1
ATOM 1927 C C . ALA A 1 270 ? -11.82 6.457 23.312 1 75.88 270 ALA A C 1
ATOM 1929 O O . ALA A 1 270 ? -10.609 6.238 23.328 1 75.88 270 ALA A O 1
ATOM 1930 N N . GLY A 1 271 ? -12.375 7.637 23.156 1 69.88 271 GLY A N 1
ATOM 1931 C CA . GLY A 1 271 ? -11.57 8.844 23.266 1 69.88 271 GLY A CA 1
ATOM 1932 C C . GLY A 1 271 ? -10.75 9.141 22.031 1 69.88 271 GLY A C 1
ATOM 1933 O O . GLY A 1 271 ? -10.023 10.133 21.984 1 69.88 271 GLY A O 1
ATOM 1934 N N . LYS A 1 272 ? -10.812 8.273 21.078 1 73.44 272 LYS A N 1
ATOM 1935 C CA . LYS A 1 272 ? -10.016 8.539 19.875 1 73.44 272 LYS A CA 1
ATOM 1936 C C . LYS A 1 272 ? -10.906 8.758 18.656 1 73.44 272 LYS A C 1
ATOM 1938 O O . LYS A 1 272 ? -11.648 7.852 18.266 1 73.44 272 LYS A O 1
ATOM 1943 N N . LEU A 1 273 ? -10.797 9.914 18.188 1 76.19 273 LEU A N 1
ATOM 1944 C CA . LEU A 1 273 ? -11.633 10.312 17.062 1 76.19 273 LEU A CA 1
ATOM 1945 C C . LEU A 1 273 ? -11.125 9.703 15.758 1 76.19 273 LEU A C 1
ATOM 1947 O O . LEU A 1 273 ? -9.953 9.875 15.398 1 76.19 273 LEU A O 1
ATOM 1951 N N . ALA A 1 274 ? -11.953 8.969 15.094 1 91 274 ALA A N 1
ATOM 1952 C CA . ALA A 1 274 ? -11.664 8.484 13.742 1 91 274 ALA A CA 1
ATOM 1953 C C . ALA A 1 274 ? -12.352 9.367 12.695 1 91 274 ALA A C 1
ATOM 1955 O O . ALA A 1 274 ? -13.555 9.258 12.477 1 91 274 ALA A O 1
ATOM 1956 N N . GLU A 1 275 ? -11.57 10.172 11.977 1 90.94 275 GLU A N 1
ATOM 1957 C CA . GLU A 1 275 ? -12.086 11.148 11.023 1 90.94 275 GLU A CA 1
ATOM 1958 C C . GLU A 1 275 ? -12.867 10.469 9.906 1 90.94 275 GLU A C 1
ATOM 1960 O O . GLU A 1 275 ? -13.82 11.039 9.367 1 90.94 275 GLU A O 1
ATOM 1965 N N . GLY A 1 276 ? -12.469 9.25 9.625 1 94.25 276 GLY A N 1
ATOM 1966 C CA . GLY A 1 276 ? -13.102 8.516 8.539 1 94.25 276 GLY A CA 1
ATOM 1967 C C . GLY A 1 276 ? -14.586 8.289 8.75 1 94.25 276 GLY A C 1
ATOM 1968 O O . GLY A 1 276 ? -15.352 8.219 7.789 1 94.25 276 GLY A O 1
ATOM 1969 N N . ALA A 1 277 ? -14.969 8.164 10 1 93.94 277 ALA A N 1
ATOM 1970 C CA . ALA A 1 277 ? -16.375 7.938 10.312 1 93.94 277 ALA A CA 1
ATOM 1971 C C . ALA A 1 277 ? -17.234 9.141 9.914 1 93.94 277 ALA A C 1
ATOM 1973 O O . ALA A 1 277 ? -18.375 8.984 9.492 1 93.94 277 ALA A O 1
ATOM 1974 N N . PHE A 1 278 ? -16.641 10.312 10.023 1 92.12 278 PHE A N 1
ATOM 1975 C CA . PHE A 1 278 ? -17.359 11.531 9.672 1 92.12 278 PHE A CA 1
ATOM 1976 C C . PHE A 1 278 ? -17.25 11.805 8.172 1 92.12 278 PHE A C 1
ATOM 1978 O O . PHE A 1 278 ? -18.188 12.352 7.574 1 92.12 278 PHE A O 1
ATOM 1985 N N . THR A 1 279 ? -16.219 11.406 7.586 1 95 279 THR A N 1
ATOM 1986 C CA . THR A 1 279 ? -15.938 11.695 6.184 1 95 279 THR A CA 1
ATOM 1987 C C . THR A 1 279 ? -16.688 10.734 5.27 1 95 279 THR A C 1
ATOM 1989 O O . THR A 1 279 ? -17.047 11.094 4.148 1 95 279 THR A O 1
ATOM 1992 N N . ALA A 1 280 ? -17 9.492 5.723 1 96.69 280 ALA A N 1
ATOM 1993 C CA . ALA A 1 280 ? -17.531 8.414 4.891 1 96.69 280 ALA A CA 1
ATOM 1994 C C . ALA A 1 280 ? -18.828 8.828 4.215 1 96.69 280 ALA A C 1
ATOM 1996 O O . ALA A 1 280 ? -18.953 8.766 2.988 1 96.69 280 ALA A O 1
ATOM 1997 N N . PRO A 1 281 ? -19.812 9.375 5.008 1 95.88 281 PRO A N 1
ATOM 1998 C CA . PRO A 1 281 ? -21.047 9.758 4.332 1 95.88 281 PRO A CA 1
ATOM 1999 C C . PRO A 1 281 ? -20.859 10.898 3.338 1 95.88 281 PRO A C 1
ATOM 2001 O O . PRO A 1 281 ? -21.484 10.914 2.277 1 95.88 281 PRO A O 1
ATOM 2004 N N . VAL A 1 282 ? -20.016 11.82 3.646 1 95.81 282 VAL A N 1
ATOM 2005 C CA . VAL A 1 282 ? -19.766 12.969 2.787 1 95.81 282 VAL A CA 1
ATOM 2006 C C . VAL A 1 282 ? -19.094 12.516 1.493 1 95.81 282 VAL A C 1
ATOM 2008 O O . VAL A 1 282 ? -19.438 12.984 0.408 1 95.81 282 VAL A O 1
ATOM 2011 N N . LEU A 1 283 ? -18.188 11.625 1.616 1 95.88 283 LEU A N 1
ATOM 2012 C CA . LEU A 1 283 ? -17.469 11.094 0.467 1 95.88 283 LEU A CA 1
ATOM 2013 C C . LEU A 1 283 ? -18.406 10.367 -0.482 1 95.88 283 LEU A C 1
ATOM 2015 O O . LEU A 1 283 ? -18.297 10.5 -1.702 1 95.88 283 LEU A O 1
ATOM 2019 N N . VAL A 1 284 ? -19.281 9.578 0.025 1 96.75 284 VAL A N 1
ATOM 2020 C CA . VAL A 1 284 ? -20.25 8.828 -0.768 1 96.75 284 VAL A CA 1
ATOM 2021 C C . VAL A 1 284 ? -21.172 9.805 -1.509 1 96.75 284 VAL A C 1
ATOM 2023 O O . VAL A 1 284 ? -21.469 9.602 -2.688 1 96.75 284 VAL A O 1
ATOM 2026 N N . GLU A 1 285 ? -21.594 10.828 -0.838 1 96.25 285 GLU A N 1
ATOM 2027 C CA . GLU A 1 285 ? -22.438 11.836 -1.465 1 96.25 285 GLU A CA 1
ATOM 2028 C C . GLU A 1 285 ? -21.688 12.555 -2.592 1 96.25 285 GLU A C 1
ATOM 2030 O O . GLU A 1 285 ? -22.25 12.789 -3.662 1 96.25 285 GLU A O 1
ATOM 2035 N N . LEU A 1 286 ? -20.5 12.906 -2.293 1 94.88 286 LEU A N 1
ATOM 2036 C CA . LEU A 1 286 ? -19.672 13.57 -3.291 1 94.88 286 LEU A CA 1
ATOM 2037 C C . LEU A 1 286 ? -19.484 12.688 -4.527 1 94.88 286 LEU A C 1
ATOM 2039 O O . LEU A 1 286 ? -19.578 13.172 -5.656 1 94.88 286 LEU A O 1
ATOM 2043 N N . ALA A 1 287 ? -19.172 11.414 -4.34 1 96.56 287 ALA A N 1
ATOM 2044 C CA . ALA A 1 287 ? -19 10.461 -5.434 1 96.56 287 ALA A CA 1
ATOM 2045 C C . ALA A 1 287 ? -20.297 10.32 -6.242 1 96.56 287 ALA A C 1
ATOM 2047 O O . ALA A 1 287 ? -20.266 10.289 -7.473 1 96.56 287 ALA A O 1
ATOM 2048 N N . ALA A 1 288 ? -21.406 10.234 -5.527 1 96.19 288 ALA A N 1
ATOM 2049 C CA . ALA A 1 288 ? -22.703 10.109 -6.184 1 96.19 288 ALA A CA 1
ATOM 2050 C C . ALA A 1 288 ? -22.984 11.32 -7.066 1 96.19 288 ALA A C 1
ATOM 2052 O O . ALA A 1 288 ? -23.5 11.172 -8.18 1 96.19 288 ALA A O 1
ATOM 2053 N N . ALA A 1 289 ? -22.703 12.461 -6.586 1 95 289 ALA A N 1
ATOM 2054 C CA . ALA A 1 289 ? -22.938 13.695 -7.328 1 95 289 ALA A CA 1
ATOM 2055 C C . ALA A 1 289 ? -22.109 13.727 -8.609 1 95 289 ALA A C 1
ATOM 2057 O O . ALA A 1 289 ? -22.469 14.422 -9.57 1 95 289 ALA A O 1
ATOM 2058 N N . ARG A 1 290 ? -21.094 12.945 -8.672 1 95.19 290 ARG A N 1
ATOM 2059 C CA . ARG A 1 290 ? -20.203 12.938 -9.828 1 95.19 290 ARG A CA 1
ATOM 2060 C C . ARG A 1 290 ? -20.328 11.625 -10.602 1 95.19 290 ARG A C 1
ATOM 2062 O O . ARG A 1 290 ? -19.531 11.359 -11.508 1 95.19 290 ARG A O 1
ATOM 2069 N N . ASN A 1 291 ? -21.172 10.758 -10.18 1 96.62 291 ASN A N 1
ATOM 2070 C CA . ASN A 1 291 ? -21.438 9.469 -10.805 1 96.62 291 ASN A CA 1
ATOM 2071 C C . ASN A 1 291 ? -20.203 8.562 -10.75 1 96.62 291 ASN A C 1
ATOM 2073 O O . ASN A 1 291 ? -19.828 7.965 -11.758 1 96.62 291 ASN A O 1
ATOM 2077 N N . VAL A 1 292 ? -19.531 8.602 -9.672 1 97.12 292 VAL A N 1
ATOM 2078 C CA . VAL A 1 292 ? -18.375 7.742 -9.445 1 97.12 292 VAL A CA 1
ATOM 2079 C C . VAL A 1 292 ? -18.75 6.594 -8.516 1 97.12 292 VAL A C 1
ATOM 2081 O O . VAL A 1 292 ? -19.312 6.82 -7.438 1 97.12 292 VAL A O 1
ATOM 2084 N N . ASP A 1 293 ? -18.453 5.375 -8.906 1 94.94 293 ASP A N 1
ATOM 2085 C CA . ASP A 1 293 ? -18.75 4.188 -8.102 1 94.94 293 ASP A CA 1
ATOM 2086 C C . ASP A 1 293 ? -17.641 3.945 -7.07 1 94.94 293 ASP A C 1
ATOM 2088 O O . ASP A 1 293 ? -16.469 3.77 -7.434 1 94.94 293 ASP A O 1
ATOM 2092 N N . MET A 1 294 ? -18.031 3.945 -5.785 1 96.06 294 MET A N 1
ATOM 2093 C CA . MET A 1 294 ? -17.094 3.689 -4.703 1 96.06 294 MET A CA 1
ATOM 2094 C C . MET A 1 294 ? -17.625 2.629 -3.748 1 96.06 294 MET A C 1
ATOM 2096 O O . MET A 1 294 ? -17.938 2.926 -2.592 1 96.06 294 MET A O 1
ATOM 2100 N N . PRO A 1 295 ? -17.656 1.397 -4.188 1 95.62 295 PRO A N 1
ATOM 2101 C CA . PRO A 1 295 ? -18.297 0.327 -3.424 1 95.62 295 PRO A CA 1
ATOM 2102 C C . PRO A 1 295 ? -17.703 0.156 -2.029 1 95.62 295 PRO A C 1
ATOM 2104 O O . PRO A 1 295 ? -18.422 -0.096 -1.067 1 95.62 295 PRO A O 1
ATOM 2107 N N . VAL A 1 296 ? -16.406 0.204 -1.884 1 96.69 296 VAL A N 1
ATOM 2108 C CA . VAL A 1 296 ? -15.781 0.019 -0.578 1 96.69 296 VAL A CA 1
ATOM 2109 C C . VAL A 1 296 ? -16.219 1.131 0.37 1 96.69 296 VAL A C 1
ATOM 2111 O O . VAL A 1 296 ? -16.641 0.864 1.501 1 96.69 296 VAL A O 1
ATOM 2114 N N . SER A 1 297 ? -16.156 2.41 -0.093 1 97.44 297 SER A N 1
ATOM 2115 C CA . SER A 1 297 ? -16.562 3.557 0.714 1 97.44 297 SER A CA 1
ATOM 2116 C C . SER A 1 297 ? -18.047 3.5 1.052 1 97.44 297 SER A C 1
ATOM 2118 O O . SER A 1 297 ? -18.453 3.852 2.162 1 97.44 297 SER A O 1
ATOM 2120 N N . GLN A 1 298 ? -18.844 3.07 0.099 1 97.25 298 GLN A N 1
ATOM 2121 C CA . GLN A 1 298 ? -20.281 2.924 0.318 1 97.25 298 GLN A CA 1
ATOM 2122 C C . GLN A 1 298 ? -20.562 1.886 1.399 1 97.25 298 GLN A C 1
ATOM 2124 O O . GLN A 1 298 ? -21.438 2.09 2.248 1 97.25 298 GLN A O 1
ATOM 2129 N N . ALA A 1 299 ? -19.844 0.788 1.365 1 97.19 299 ALA A N 1
ATOM 2130 C CA . ALA A 1 299 ? -20 -0.252 2.377 1 97.19 299 ALA A CA 1
ATOM 2131 C C . ALA A 1 299 ? -19.641 0.269 3.766 1 97.19 299 ALA A C 1
ATOM 2133 O O . ALA A 1 299 ? -20.359 0.007 4.738 1 97.19 299 ALA A O 1
ATOM 2134 N N . VAL A 1 300 ? -18.562 1.015 3.857 1 98 300 VAL A N 1
ATOM 2135 C CA . VAL A 1 300 ? -18.125 1.564 5.137 1 98 300 VAL A CA 1
ATOM 2136 C C . VAL A 1 300 ? -19.188 2.512 5.684 1 98 300 VAL A C 1
ATOM 2138 O O . VAL A 1 300 ? -19.562 2.426 6.855 1 98 300 VAL A O 1
ATOM 2141 N N . ALA A 1 301 ? -19.672 3.426 4.82 1 97.69 301 ALA A N 1
ATOM 2142 C CA . ALA A 1 301 ? -20.703 4.367 5.242 1 97.69 301 ALA A CA 1
ATOM 2143 C C . ALA A 1 301 ? -21.953 3.629 5.723 1 97.69 301 ALA A C 1
ATOM 2145 O O . ALA A 1 301 ? -22.547 3.992 6.742 1 97.69 301 ALA A O 1
ATOM 2146 N N . ALA A 1 302 ? -22.344 2.607 5.012 1 97.56 302 ALA A N 1
ATOM 2147 C CA . ALA A 1 302 ? -23.547 1.838 5.352 1 97.56 302 ALA A CA 1
ATOM 2148 C C . ALA A 1 302 ? -23.359 1.086 6.664 1 97.56 302 ALA A C 1
ATOM 2150 O O . ALA A 1 302 ? -24.297 0.991 7.469 1 97.56 302 ALA A O 1
ATOM 2151 N N . ILE A 1 303 ? -22.172 0.512 6.883 1 97.12 303 ILE A N 1
ATOM 2152 C CA . ILE A 1 303 ? -21.875 -0.207 8.117 1 97.12 303 ILE A CA 1
ATOM 2153 C C . ILE A 1 303 ? -21.922 0.754 9.297 1 97.12 303 ILE A C 1
ATOM 2155 O O . ILE A 1 303 ? -22.516 0.445 10.328 1 97.12 303 ILE A O 1
ATOM 2159 N N . LEU A 1 304 ? -21.312 1.943 9.141 1 95.94 304 LEU A N 1
ATOM 2160 C CA . LEU A 1 304 ? -21.25 2.938 10.203 1 95.94 304 LEU A CA 1
ATOM 2161 C C . LEU A 1 304 ? -22.641 3.461 10.539 1 95.94 304 LEU A C 1
ATOM 2163 O O . LEU A 1 304 ? -22.906 3.857 11.68 1 95.94 304 LEU A O 1
ATOM 2167 N N . ASP A 1 305 ? -23.531 3.377 9.594 1 95.75 305 ASP A N 1
ATOM 2168 C CA . ASP A 1 305 ? -24.891 3.844 9.789 1 95.75 305 ASP A CA 1
ATOM 2169 C C . ASP A 1 305 ? -25.828 2.684 10.133 1 95.75 305 ASP A C 1
ATOM 2171 O O . ASP A 1 305 ? -27.047 2.838 10.109 1 95.75 305 ASP A O 1
ATOM 2175 N N . ASN A 1 306 ? -25.297 1.49 10.312 1 94.69 306 ASN A N 1
ATOM 2176 C CA . ASN A 1 306 ? -26.016 0.279 10.695 1 94.69 306 ASN A CA 1
ATOM 2177 C C . ASN A 1 306 ? -27.016 -0.145 9.617 1 94.69 306 ASN A C 1
ATOM 2179 O O . ASN A 1 306 ? -28.094 -0.637 9.938 1 94.69 306 ASN A O 1
ATOM 2183 N N . LYS A 1 307 ? -26.719 0.118 8.406 1 96.5 307 LYS A N 1
ATOM 2184 C CA . LYS A 1 307 ? -27.594 -0.249 7.297 1 96.5 307 LYS A CA 1
ATOM 2185 C C . LYS A 1 307 ? -27.078 -1.493 6.578 1 96.5 307 LYS A C 1
ATOM 2187 O O . LYS A 1 307 ? -27.766 -2.066 5.738 1 96.5 307 LYS A O 1
ATOM 2192 N N . LEU A 1 308 ? -25.891 -1.87 6.852 1 95.31 308 LEU A N 1
ATOM 2193 C CA . LEU A 1 308 ? -25.234 -3.029 6.254 1 95.31 308 LEU A CA 1
ATOM 2194 C C . LEU A 1 308 ? -24.406 -3.773 7.281 1 95.31 308 LEU A C 1
ATOM 2196 O O . LEU A 1 308 ? -23.672 -3.152 8.07 1 95.31 308 LEU A O 1
ATOM 2200 N N . THR A 1 309 ? -24.562 -5.07 7.359 1 96.19 309 THR A N 1
ATOM 2201 C CA . THR A 1 309 ? -23.703 -5.855 8.242 1 96.19 309 THR A CA 1
ATOM 2202 C C . THR A 1 309 ? -22.344 -6.086 7.602 1 96.19 309 THR A C 1
ATOM 2204 O O . THR A 1 309 ? -22.203 -6.051 6.375 1 96.19 309 THR A O 1
ATOM 2207 N N . ILE A 1 310 ? -21.391 -6.312 8.398 1 95.5 310 ILE A N 1
ATOM 2208 C CA . ILE A 1 310 ? -20.031 -6.555 7.922 1 95.5 310 ILE A CA 1
ATOM 2209 C C . ILE A 1 310 ? -20 -7.824 7.074 1 95.5 310 ILE A C 1
ATOM 2211 O O . ILE A 1 310 ? -19.391 -7.852 6.008 1 95.5 310 ILE A O 1
ATOM 2215 N N . ASP A 1 311 ? -20.688 -8.828 7.449 1 93.06 311 ASP A N 1
ATOM 2216 C CA . ASP A 1 311 ? -20.734 -10.086 6.707 1 93.06 311 ASP A CA 1
ATOM 2217 C C . ASP A 1 311 ? -21.312 -9.883 5.312 1 93.06 311 ASP A C 1
ATOM 2219 O O . ASP A 1 311 ? -20.797 -10.422 4.332 1 93.06 311 ASP A O 1
ATOM 2223 N N . ALA A 1 312 ? -22.359 -9.109 5.23 1 92.88 312 ALA A N 1
ATOM 2224 C CA . ALA A 1 312 ? -22.969 -8.82 3.939 1 92.88 312 ALA A CA 1
ATOM 2225 C C . ALA A 1 312 ? -22.031 -8.023 3.043 1 92.88 312 ALA A C 1
ATOM 2227 O O . ALA A 1 312 ? -21.984 -8.25 1.831 1 92.88 312 ALA A O 1
ATOM 2228 N N . ALA A 1 313 ? -21.328 -7.09 3.646 1 92.75 313 ALA A N 1
ATOM 2229 C CA . ALA A 1 313 ? -20.375 -6.285 2.893 1 92.75 313 ALA A CA 1
ATOM 2230 C C . ALA A 1 313 ? -19.25 -7.148 2.33 1 92.75 313 ALA A C 1
ATOM 2232 O O . ALA A 1 313 ? -18.844 -6.984 1.174 1 92.75 313 ALA A O 1
ATOM 2233 N N . ILE A 1 314 ? -18.719 -8.07 3.152 1 88.94 314 ILE A N 1
ATOM 2234 C CA . ILE A 1 314 ? -17.625 -8.953 2.752 1 88.94 314 ILE A CA 1
ATOM 2235 C C . ILE A 1 314 ? -18.094 -9.844 1.599 1 88.94 314 ILE A C 1
ATOM 2237 O O . ILE A 1 314 ? -17.375 -10 0.607 1 88.94 314 ILE A O 1
ATOM 2241 N N . GLU A 1 315 ? -19.25 -10.359 1.656 1 84.06 315 GLU A N 1
ATOM 2242 C CA . GLU A 1 315 ? -19.812 -11.195 0.6 1 84.06 315 GLU A CA 1
ATOM 2243 C C . GLU A 1 315 ? -19.969 -10.414 -0.703 1 84.06 315 GLU A C 1
ATOM 2245 O O . GLU A 1 315 ? -19.703 -10.945 -1.784 1 84.06 315 GLU A O 1
ATOM 2250 N N . GLY A 1 316 ? -20.297 -9.195 -0.636 1 82.5 316 GLY A N 1
ATOM 2251 C CA . GLY A 1 316 ? -20.5 -8.352 -1.804 1 82.5 316 GLY A CA 1
ATOM 2252 C C . GLY A 1 316 ? -19.203 -7.898 -2.438 1 82.5 316 GLY A C 1
ATOM 2253 O O . GLY A 1 316 ? -19.109 -7.777 -3.66 1 82.5 316 GLY A O 1
ATOM 2254 N N . LEU A 1 317 ? -18.188 -7.68 -1.635 1 81 317 LEU A N 1
ATOM 2255 C CA . LEU A 1 317 ? -16.969 -7.027 -2.119 1 81 317 LEU A CA 1
ATOM 2256 C C . LEU A 1 317 ? -15.898 -8.062 -2.459 1 81 317 LEU A C 1
ATOM 2258 O O . LEU A 1 317 ? -15.148 -7.887 -3.42 1 81 317 LEU A O 1
ATOM 2262 N N . LEU A 1 318 ? -15.797 -9.055 -1.62 1 70.56 318 LEU A N 1
ATOM 2263 C CA . LEU A 1 318 ? -14.648 -9.945 -1.761 1 70.56 318 LEU A CA 1
ATOM 2264 C C . LEU A 1 318 ? -15.055 -11.242 -2.465 1 70.56 318 LEU A C 1
ATOM 2266 O O . LEU A 1 318 ? -14.203 -11.938 -3.029 1 70.56 318 LEU A O 1
ATOM 2270 N N . THR A 1 319 ? -16.359 -11.43 -2.49 1 62.09 319 THR A N 1
ATOM 2271 C CA . THR A 1 319 ? -16.719 -12.742 -3.006 1 62.09 319 THR A CA 1
ATOM 2272 C C . THR A 1 319 ? -17.484 -12.617 -4.316 1 62.09 319 THR A C 1
ATOM 2274 O O . THR A 1 319 ? -17.766 -13.617 -4.98 1 62.09 319 THR A O 1
ATOM 2277 N N . ARG A 1 320 ? -17.641 -11.344 -4.648 1 57.31 320 ARG A N 1
ATOM 2278 C CA . ARG A 1 320 ? -18.344 -11.203 -5.918 1 57.31 320 ARG A CA 1
ATOM 2279 C C . ARG A 1 320 ? -17.375 -10.867 -7.043 1 57.31 320 ARG A C 1
ATOM 2281 O O . ARG A 1 320 ? -16.312 -10.281 -6.805 1 57.31 320 ARG A O 1
ATOM 2288 N N . PRO A 1 321 ? -17.688 -11.328 -8.203 1 50.22 321 PRO A N 1
ATOM 2289 C CA . PRO A 1 321 ? -16.781 -11.203 -9.352 1 50.22 321 PRO A CA 1
ATOM 2290 C C . PRO A 1 321 ? -16.328 -9.766 -9.586 1 50.22 321 PRO A C 1
ATOM 2292 O O . PRO A 1 321 ? -17.094 -8.828 -9.352 1 50.22 321 PRO A O 1
ATOM 2295 N N . PHE A 1 322 ? -14.992 -9.422 -9.508 1 45.91 322 PHE A N 1
ATOM 2296 C CA . PHE A 1 322 ? -14.414 -8.141 -9.898 1 45.91 322 PHE A CA 1
ATOM 2297 C C . PHE A 1 322 ? -14.867 -7.742 -11.297 1 45.91 322 PHE A C 1
ATOM 2299 O O . PHE A 1 322 ? -14.82 -8.555 -12.227 1 45.91 322 PHE A O 1
ATOM 2306 N N . LYS A 1 323 ? -15.711 -6.965 -11.438 1 46.66 323 LYS A N 1
ATOM 2307 C CA . LYS A 1 323 ? -15.805 -6.438 -12.797 1 46.66 323 LYS A CA 1
ATOM 2308 C C . LYS A 1 323 ? -14.43 -6.059 -13.336 1 46.66 323 LYS A C 1
ATOM 2310 O O . LYS A 1 323 ? -13.57 -5.582 -12.594 1 46.66 323 LYS A O 1
ATOM 2315 N N . ALA A 1 324 ? -14.023 -6.801 -14.375 1 38.44 324 ALA A N 1
ATOM 2316 C CA . ALA A 1 324 ? -12.812 -6.379 -15.07 1 38.44 324 ALA A CA 1
ATOM 2317 C C . ALA A 1 324 ? -12.547 -4.887 -14.859 1 38.44 324 ALA A C 1
ATOM 2319 O O . ALA A 1 324 ? -13.461 -4.066 -14.984 1 38.44 324 ALA A O 1
ATOM 2320 N N . GLU A 1 325 ? -11.719 -4.477 -13.906 1 35.5 325 GLU A N 1
ATOM 2321 C CA . GLU A 1 325 ? -11.32 -3.088 -13.703 1 35.5 325 GLU A CA 1
ATOM 2322 C C . GLU A 1 325 ? -11.383 -2.299 -15.008 1 35.5 325 GLU A C 1
ATOM 2324 O O . GLU A 1 325 ? -10.617 -2.555 -15.938 1 35.5 325 GLU A O 1
ATOM 2329 N N . GLU A 1 326 ? -12.562 -2.193 -15.672 1 30.12 326 GLU A N 1
ATOM 2330 C CA . GLU A 1 326 ? -12.547 -1.19 -16.734 1 30.12 326 GLU A CA 1
ATOM 2331 C C . GLU A 1 326 ? -12.188 0.188 -16.188 1 30.12 326 GLU A C 1
ATOM 2333 O O . GLU A 1 326 ? -12.523 0.515 -15.047 1 30.12 326 GLU A O 1
ATOM 2338 N N . MET B 1 1 ? -19.25 -25.828 -19.375 1 46.12 1 MET B N 1
ATOM 2339 C CA . MET B 1 1 ? -18.297 -26.891 -19.109 1 46.12 1 MET B CA 1
ATOM 2340 C C . MET B 1 1 ? -16.875 -26.375 -19.125 1 46.12 1 MET B C 1
ATOM 2342 O O . MET B 1 1 ? -16.484 -25.609 -20.016 1 46.12 1 MET B O 1
ATOM 2346 N N . THR B 1 2 ? -16.141 -26.562 -18.016 1 62.53 2 THR B N 1
ATOM 2347 C CA . THR B 1 2 ? -14.789 -26 -17.953 1 62.53 2 THR B CA 1
ATOM 2348 C C . THR B 1 2 ? -13.867 -26.656 -18.969 1 62.53 2 THR B C 1
ATOM 2350 O O . THR B 1 2 ? -13.969 -27.859 -19.203 1 62.53 2 THR B O 1
ATOM 2353 N N . ALA B 1 3 ? -13.125 -25.812 -19.688 1 75.06 3 ALA B N 1
ATOM 2354 C CA . ALA B 1 3 ? -12.227 -26.266 -20.75 1 75.06 3 ALA B CA 1
ATOM 2355 C C . ALA B 1 3 ? -11.133 -27.172 -20.188 1 75.06 3 ALA B C 1
ATOM 2357 O O . ALA B 1 3 ? -10.633 -28.047 -20.891 1 75.06 3 ALA B O 1
ATOM 2358 N N . PHE B 1 4 ? -10.875 -27.078 -18.891 1 92.5 4 PHE B N 1
ATOM 2359 C CA . PHE B 1 4 ? -9.797 -27.828 -18.281 1 92.5 4 PHE B CA 1
ATOM 2360 C C . PHE B 1 4 ? -10.297 -28.609 -17.078 1 92.5 4 PHE B C 1
ATOM 2362 O O . PHE B 1 4 ? -10.781 -28.031 -16.109 1 92.5 4 PHE B O 1
ATOM 2369 N N . HIS B 1 5 ? -10.102 -29.938 -17.047 1 96.25 5 HIS B N 1
ATOM 2370 C CA . HIS B 1 5 ? -10.648 -30.781 -15.984 1 96.25 5 HIS B CA 1
ATOM 2371 C C . HIS B 1 5 ? -9.555 -31.234 -15.031 1 96.25 5 HIS B C 1
ATOM 2373 O O . HIS B 1 5 ? -9.836 -31.578 -13.883 1 96.25 5 HIS B O 1
ATOM 2379 N N . SER B 1 6 ? -8.359 -31.312 -15.539 1 98.19 6 SER B N 1
ATOM 2380 C CA . SER B 1 6 ? -7.258 -31.781 -14.703 1 98.19 6 SER B CA 1
ATOM 2381 C C . SER B 1 6 ? -6.129 -30.75 -14.664 1 98.19 6 SER B C 1
ATOM 2383 O O . SER B 1 6 ? -5.883 -30.047 -15.648 1 98.19 6 SER B O 1
ATOM 2385 N N . VAL B 1 7 ? -5.492 -30.656 -13.484 1 98.5 7 VAL B N 1
ATOM 2386 C CA . VAL B 1 7 ? -4.414 -29.719 -13.242 1 98.5 7 VAL B CA 1
ATOM 2387 C C . VAL B 1 7 ? -3.227 -30.438 -12.602 1 98.5 7 VAL B C 1
ATOM 2389 O O . VAL B 1 7 ? -3.402 -31.25 -11.688 1 98.5 7 VAL B O 1
ATOM 2392 N N . ALA B 1 8 ? -2.09 -30.25 -13.117 1 98.81 8 ALA B N 1
ATOM 2393 C CA . ALA B 1 8 ? -0.87 -30.656 -12.422 1 98.81 8 ALA B CA 1
ATOM 2394 C C . ALA B 1 8 ? -0.088 -29.438 -11.93 1 98.81 8 ALA B C 1
ATOM 2396 O O . ALA B 1 8 ? 0.062 -28.453 -12.648 1 98.81 8 ALA B O 1
ATOM 2397 N N . VAL B 1 9 ? 0.308 -29.469 -10.711 1 98.88 9 VAL B N 1
ATOM 2398 C CA . VAL B 1 9 ? 1.181 -28.453 -10.125 1 98.88 9 VAL B CA 1
ATOM 2399 C C . VAL B 1 9 ? 2.605 -29 -10.031 1 98.88 9 VAL B C 1
ATOM 2401 O O . VAL B 1 9 ? 2.852 -30.016 -9.375 1 98.88 9 VAL B O 1
ATOM 2404 N N . ILE B 1 10 ? 3.473 -28.328 -10.734 1 98.75 10 ILE B N 1
ATOM 2405 C CA . ILE B 1 10 ? 4.871 -28.734 -10.766 1 98.75 10 ILE B CA 1
ATOM 2406 C C . ILE B 1 10 ? 5.664 -27.953 -9.719 1 98.75 10 ILE B C 1
ATOM 2408 O O . ILE B 1 10 ? 5.898 -26.75 -9.875 1 98.75 10 ILE B O 1
ATOM 2412 N N . GLY B 1 11 ? 6.16 -28.609 -8.672 1 98.12 11 GLY B N 1
ATOM 2413 C CA . GLY B 1 11 ? 6.797 -28 -7.512 1 98.12 11 GLY B CA 1
ATOM 2414 C C . GLY B 1 11 ? 5.965 -28.125 -6.246 1 98.12 11 GLY B C 1
ATOM 2415 O O . GLY B 1 11 ? 4.898 -27.516 -6.137 1 98.12 11 GLY B O 1
ATOM 2416 N N . ALA B 1 12 ? 6.504 -28.859 -5.266 1 98 12 ALA B N 1
ATOM 2417 C CA . ALA B 1 12 ? 5.754 -29.125 -4.039 1 98 12 ALA B CA 1
ATOM 2418 C C . ALA B 1 12 ? 6.27 -28.281 -2.879 1 98 12 ALA B C 1
ATOM 2420 O O . ALA B 1 12 ? 6.477 -28.797 -1.775 1 98 12 ALA B O 1
ATOM 2421 N N . GLY B 1 13 ? 6.551 -27.047 -3.184 1 96.19 13 GLY B N 1
ATOM 2422 C CA . GLY B 1 13 ? 6.777 -26.078 -2.119 1 96.19 13 GLY B CA 1
ATOM 2423 C C . GLY B 1 13 ? 5.488 -25.547 -1.512 1 96.19 13 GLY B C 1
ATOM 2424 O O . GLY B 1 13 ? 4.414 -26.109 -1.749 1 96.19 13 GLY B O 1
ATOM 2425 N N . ALA B 1 14 ? 5.59 -24.547 -0.732 1 96.25 14 ALA B N 1
ATOM 2426 C CA . ALA B 1 14 ? 4.422 -23.953 -0.082 1 96.25 14 ALA B CA 1
ATOM 2427 C C . ALA B 1 14 ? 3.408 -23.469 -1.112 1 96.25 14 ALA B C 1
ATOM 2429 O O . ALA B 1 14 ? 2.221 -23.781 -1.023 1 96.25 14 ALA B O 1
ATOM 2430 N N . TRP B 1 15 ? 3.893 -22.734 -2.082 1 97.44 15 TRP B N 1
ATOM 2431 C CA . TRP B 1 15 ? 3.008 -22.141 -3.078 1 97.44 15 TRP B CA 1
ATOM 2432 C C . TRP B 1 15 ? 2.387 -23.219 -3.967 1 97.44 15 TRP B C 1
ATOM 2434 O O . TRP B 1 15 ? 1.193 -23.156 -4.273 1 97.44 15 TRP B O 1
ATOM 2444 N N . GLY B 1 16 ? 3.221 -24.141 -4.398 1 98.5 16 GLY B N 1
ATOM 2445 C CA . GLY B 1 16 ? 2.666 -25.25 -5.172 1 98.5 16 GLY B CA 1
ATOM 2446 C C . GLY B 1 16 ? 1.587 -26.016 -4.43 1 98.5 16 GLY B C 1
ATOM 2447 O O . GLY B 1 16 ? 0.557 -26.359 -5.012 1 98.5 16 GLY B O 1
ATOM 2448 N N . THR B 1 17 ? 1.811 -26.266 -3.189 1 98.44 17 THR B N 1
ATOM 2449 C CA . THR B 1 17 ? 0.831 -26.969 -2.357 1 98.44 17 THR B CA 1
ATOM 2450 C C . THR B 1 17 ? -0.459 -26.156 -2.258 1 98.44 17 THR B C 1
ATOM 2452 O O . THR B 1 17 ? -1.555 -26.703 -2.391 1 98.44 17 THR B O 1
ATOM 2455 N N . ALA B 1 18 ? -0.318 -24.875 -2.061 1 98.62 18 ALA B N 1
ATOM 2456 C CA . ALA B 1 18 ? -1.481 -24 -1.982 1 98.62 18 ALA B CA 1
ATOM 2457 C C . ALA B 1 18 ? -2.275 -24.016 -3.287 1 98.62 18 ALA B C 1
ATOM 2459 O O . ALA B 1 18 ? -3.506 -24.078 -3.27 1 98.62 18 ALA B O 1
ATOM 2460 N N . LEU B 1 19 ? -1.586 -23.984 -4.391 1 98.75 19 LEU B N 1
ATOM 2461 C CA . LEU B 1 19 ? -2.25 -23.969 -5.691 1 98.75 19 LEU B CA 1
ATOM 2462 C C . LEU B 1 19 ? -2.936 -25.312 -5.969 1 98.75 19 LEU B C 1
ATOM 2464 O O . LEU B 1 19 ? -3.988 -25.344 -6.609 1 98.75 19 LEU B O 1
ATOM 2468 N N . ALA B 1 20 ? -2.322 -26.391 -5.488 1 98.75 20 ALA B N 1
ATOM 2469 C CA . ALA B 1 20 ? -2.984 -27.688 -5.594 1 98.75 20 ALA B CA 1
ATOM 2470 C C . ALA B 1 20 ? -4.316 -27.688 -4.848 1 98.75 20 ALA B C 1
ATOM 2472 O O . ALA B 1 20 ? -5.316 -28.203 -5.352 1 98.75 20 ALA B O 1
ATOM 2473 N N . MET B 1 21 ? -4.301 -27.109 -3.689 1 98.5 21 MET B N 1
ATOM 2474 C CA . MET B 1 21 ? -5.52 -27 -2.895 1 98.5 21 MET B CA 1
ATOM 2475 C C . MET B 1 21 ? -6.562 -26.156 -3.615 1 98.5 21 MET B C 1
ATOM 2477 O O . MET B 1 21 ? -7.758 -26.453 -3.574 1 98.5 21 MET B O 1
ATOM 2481 N N . VAL B 1 22 ? -6.145 -25.094 -4.254 1 98.06 22 VAL B N 1
ATOM 2482 C CA . VAL B 1 22 ? -7.023 -24.203 -5.02 1 98.06 22 VAL B CA 1
ATOM 2483 C C . VAL B 1 22 ? -7.707 -25 -6.133 1 98.06 22 VAL B C 1
ATOM 2485 O O . VAL B 1 22 ? -8.93 -24.938 -6.277 1 98.06 22 VAL B O 1
ATOM 2488 N N . ALA B 1 23 ? -6.914 -25.719 -6.875 1 98.25 23 ALA B N 1
ATOM 2489 C CA . ALA B 1 23 ? -7.449 -26.484 -7.996 1 98.25 23 ALA B CA 1
ATOM 2490 C C . ALA B 1 23 ? -8.43 -27.547 -7.508 1 98.25 23 ALA B C 1
ATOM 2492 O O . ALA B 1 23 ? -9.461 -27.781 -8.141 1 98.25 23 ALA B O 1
ATOM 2493 N N . ALA B 1 24 ? -8.094 -28.172 -6.402 1 97.94 24 ALA B N 1
ATOM 2494 C CA . ALA B 1 24 ? -8.984 -29.188 -5.828 1 97.94 24 ALA B CA 1
ATOM 2495 C C . ALA B 1 24 ? -10.32 -28.562 -5.422 1 97.94 24 ALA B C 1
ATOM 2497 O O . ALA B 1 24 ? -11.383 -29.125 -5.695 1 97.94 24 ALA B O 1
ATOM 2498 N N . ARG B 1 25 ? -10.273 -27.453 -4.793 1 96.5 25 ARG B N 1
ATOM 2499 C CA . ARG B 1 25 ? -11.484 -26.766 -4.359 1 96.5 25 ARG B CA 1
ATOM 2500 C C . ARG B 1 25 ? -12.336 -26.344 -5.559 1 96.5 25 ARG B C 1
ATOM 2502 O O . ARG B 1 25 ? -13.562 -26.297 -5.461 1 96.5 25 ARG B O 1
ATOM 2509 N N . ALA B 1 26 ? -11.641 -26.094 -6.641 1 96.75 26 ALA B N 1
ATOM 2510 C CA . ALA B 1 26 ? -12.344 -25.719 -7.867 1 96.75 26 ALA B CA 1
ATOM 2511 C C . ALA B 1 26 ? -12.938 -26.938 -8.555 1 96.75 26 ALA B C 1
ATOM 2513 O O . ALA B 1 26 ? -13.57 -26.828 -9.609 1 96.75 26 ALA B O 1
ATOM 2514 N N . GLY B 1 27 ? -12.711 -28.109 -8.031 1 96.69 27 GLY B N 1
ATOM 2515 C CA . GLY B 1 27 ? -13.336 -29.328 -8.523 1 96.69 27 GLY B CA 1
ATOM 2516 C C . GLY B 1 27 ? -12.508 -30.031 -9.586 1 96.69 27 GLY B C 1
ATOM 2517 O O . GLY B 1 27 ? -13.023 -30.859 -10.336 1 96.69 27 GLY B O 1
ATOM 2518 N N . ARG B 1 28 ? -11.227 -29.734 -9.648 1 97.94 28 ARG B N 1
ATOM 2519 C CA . ARG B 1 28 ? -10.359 -30.344 -10.656 1 97.94 28 ARG B CA 1
ATOM 2520 C C . ARG B 1 28 ? -9.734 -31.625 -10.133 1 97.94 28 ARG B C 1
ATOM 2522 O O . ARG B 1 28 ? -9.617 -31.828 -8.922 1 97.94 28 ARG B O 1
ATOM 2529 N N . SER B 1 29 ? -9.398 -32.531 -11.062 1 98.44 29 SER B N 1
ATOM 2530 C CA . SER B 1 29 ? -8.469 -33.625 -10.742 1 98.44 29 SER B CA 1
ATOM 2531 C C . SER B 1 29 ? -7.035 -33.094 -10.648 1 98.44 29 SER B C 1
ATOM 2533 O O . SER B 1 29 ? -6.496 -32.594 -11.625 1 98.44 29 SER B O 1
ATOM 2535 N N . VAL B 1 30 ? -6.395 -33.312 -9.492 1 98.69 30 VAL B N 1
ATOM 2536 C CA . VAL B 1 30 ? -5.156 -32.594 -9.25 1 98.69 30 VAL B CA 1
ATOM 2537 C C . VAL B 1 30 ? -4.016 -33.562 -9.008 1 98.69 30 VAL B C 1
ATOM 2539 O O . VAL B 1 30 ? -4.176 -34.562 -8.289 1 98.69 30 VAL B O 1
ATOM 2542 N N . THR B 1 31 ? -2.908 -33.312 -9.641 1 98.81 31 THR B N 1
ATOM 2543 C CA . THR B 1 31 ? -1.637 -33.969 -9.375 1 98.81 31 THR B CA 1
ATOM 2544 C C . THR B 1 31 ? -0.595 -32.969 -8.891 1 98.81 31 THR B C 1
ATOM 2546 O O . THR B 1 31 ? -0.361 -31.938 -9.539 1 98.81 31 THR B O 1
ATOM 2549 N N . LEU B 1 32 ? -0.036 -33.188 -7.738 1 98.81 32 LEU B N 1
ATOM 2550 C CA . LEU B 1 32 ? 1.082 -32.406 -7.211 1 98.81 32 LEU B CA 1
ATOM 2551 C C . LEU B 1 32 ? 2.396 -33.156 -7.395 1 98.81 32 LEU B C 1
ATOM 2553 O O . LEU B 1 32 ? 2.576 -34.25 -6.852 1 98.81 32 LEU B O 1
ATOM 2557 N N . TRP B 1 33 ? 3.307 -32.562 -8.117 1 98.69 33 TRP B N 1
ATOM 2558 C CA . TRP B 1 33 ? 4.574 -33.188 -8.445 1 98.69 33 TRP B CA 1
ATOM 2559 C C . TRP B 1 33 ? 5.703 -32.656 -7.582 1 98.69 33 TRP B C 1
ATOM 2561 O O . TRP B 1 33 ? 5.84 -31.438 -7.434 1 98.69 33 TRP B O 1
ATOM 2571 N N . ALA B 1 34 ? 6.449 -33.531 -6.992 1 98.12 34 ALA B N 1
ATOM 2572 C CA . ALA B 1 34 ? 7.676 -33.188 -6.277 1 98.12 34 ALA B CA 1
ATOM 2573 C C . ALA B 1 34 ? 8.891 -33.844 -6.938 1 98.12 34 ALA B C 1
ATOM 2575 O O . ALA B 1 34 ? 8.828 -35 -7.363 1 98.12 34 ALA B O 1
ATOM 2576 N N . ARG B 1 35 ? 9.938 -33.094 -7.008 1 95.06 35 ARG B N 1
ATOM 2577 C CA . ARG B 1 35 ? 11.156 -33.562 -7.648 1 95.06 35 ARG B CA 1
ATOM 2578 C C . ARG B 1 35 ? 11.773 -34.719 -6.859 1 95.06 35 ARG B C 1
ATOM 2580 O O . ARG B 1 35 ? 12.242 -35.688 -7.441 1 95.06 35 ARG B O 1
ATOM 2587 N N . ASN B 1 36 ? 11.781 -34.562 -5.547 1 95.62 36 ASN B N 1
ATOM 2588 C CA . ASN B 1 36 ? 12.336 -35.594 -4.656 1 95.62 36 ASN B CA 1
ATOM 2589 C C . ASN B 1 36 ? 11.32 -36.688 -4.344 1 95.62 36 ASN B C 1
ATOM 2591 O O . ASN B 1 36 ? 10.273 -36.406 -3.75 1 95.62 36 ASN B O 1
ATOM 2595 N N . ALA B 1 37 ? 11.656 -37.938 -4.637 1 97.12 37 ALA B N 1
ATOM 2596 C CA . ALA B 1 37 ? 10.734 -39.031 -4.484 1 97.12 37 ALA B CA 1
ATOM 2597 C C . ALA B 1 37 ? 10.391 -39.281 -3.016 1 97.12 37 ALA B C 1
ATOM 2599 O O . ALA B 1 37 ? 9.25 -39.625 -2.684 1 97.12 37 ALA B O 1
ATOM 2600 N N . GLU B 1 38 ? 11.359 -39.125 -2.203 1 97.38 38 GLU B N 1
ATOM 2601 C CA . GLU B 1 38 ? 11.117 -39.312 -0.776 1 97.38 38 GLU B CA 1
ATOM 2602 C C . GLU B 1 38 ? 10.148 -38.25 -0.242 1 97.38 38 GLU B C 1
ATOM 2604 O O . GLU B 1 38 ? 9.266 -38.562 0.565 1 97.38 38 GLU B O 1
ATOM 2609 N N . HIS B 1 39 ? 10.367 -37.094 -0.715 1 96.75 39 HIS B N 1
ATOM 2610 C CA . HIS B 1 39 ? 9.477 -36 -0.326 1 96.75 39 HIS B CA 1
ATOM 2611 C C . HIS B 1 39 ? 8.055 -36.25 -0.816 1 96.75 39 HIS B C 1
ATOM 2613 O O . HIS B 1 39 ? 7.098 -36.062 -0.066 1 96.75 39 HIS B O 1
ATOM 2619 N N . ALA B 1 40 ? 7.902 -36.688 -2.029 1 98 40 ALA B N 1
ATOM 2620 C CA . ALA B 1 40 ? 6.594 -37 -2.602 1 98 40 ALA B CA 1
ATOM 2621 C C . ALA B 1 40 ? 5.887 -38.062 -1.802 1 98 40 ALA B C 1
ATOM 2623 O O . ALA B 1 40 ? 4.699 -37.938 -1.486 1 98 40 ALA B O 1
ATOM 2624 N N . THR B 1 41 ? 6.637 -39.062 -1.472 1 97.69 41 THR B N 1
ATOM 2625 C CA . THR B 1 41 ? 6.078 -40.188 -0.735 1 97.69 41 THR B CA 1
ATOM 2626 C C . THR B 1 41 ? 5.602 -39.75 0.647 1 97.69 41 THR B C 1
ATOM 2628 O O . THR B 1 41 ? 4.523 -40.156 1.093 1 97.69 41 THR B O 1
ATOM 2631 N N . ARG B 1 42 ? 6.395 -38.969 1.229 1 97 42 ARG B N 1
ATOM 2632 C CA . ARG B 1 42 ? 6.051 -38.469 2.562 1 97 42 ARG B CA 1
ATOM 2633 C C . ARG B 1 42 ? 4.77 -37.656 2.533 1 97 42 ARG B C 1
ATOM 2635 O O . ARG B 1 42 ? 3.869 -37.875 3.346 1 97 42 ARG B O 1
ATOM 2642 N N . ILE B 1 43 ? 4.691 -36.719 1.588 1 98.06 43 ILE B N 1
ATOM 2643 C CA . ILE B 1 43 ? 3.51 -35.875 1.474 1 98.06 43 ILE B CA 1
ATOM 2644 C C . ILE B 1 43 ? 2.287 -36.75 1.162 1 98.06 43 ILE B C 1
ATOM 2646 O O . ILE B 1 43 ? 1.215 -36.531 1.737 1 98.06 43 ILE B O 1
ATOM 2650 N N . ALA B 1 44 ? 2.43 -37.688 0.274 1 97.62 44 ALA B N 1
ATOM 2651 C CA . ALA B 1 44 ? 1.324 -38.562 -0.143 1 97.62 44 ALA B CA 1
ATOM 2652 C C . ALA B 1 44 ? 0.789 -39.375 1.032 1 97.62 44 ALA B C 1
ATOM 2654 O O . ALA B 1 44 ? -0.423 -39.562 1.168 1 97.62 44 ALA B O 1
ATOM 2655 N N . SER B 1 45 ? 1.667 -39.812 1.88 1 97.06 45 SER B N 1
ATOM 2656 C CA . SER B 1 45 ? 1.291 -40.688 2.971 1 97.06 45 SER B CA 1
ATOM 2657 C C . SER B 1 45 ? 0.724 -39.906 4.152 1 97.06 45 SER B C 1
ATOM 2659 O O . SER B 1 45 ? -0.238 -40.344 4.789 1 97.06 45 SER B O 1
ATOM 2661 N N . THR B 1 46 ? 1.3 -38.781 4.438 1 97.25 46 THR B N 1
ATOM 2662 C CA . THR B 1 46 ? 0.931 -38.062 5.645 1 97.25 46 THR B CA 1
ATOM 2663 C C . THR B 1 46 ? -0.13 -37 5.332 1 97.25 46 THR B C 1
ATOM 2665 O O . THR B 1 46 ? -0.781 -36.469 6.242 1 97.25 46 THR B O 1
ATOM 2668 N N . ARG B 1 47 ? -0.167 -36.656 4.055 1 97.88 47 ARG B N 1
ATOM 2669 C CA . ARG B 1 47 ? -1.044 -35.594 3.592 1 97.88 47 ARG B CA 1
ATOM 2670 C C . ARG B 1 47 ? -0.646 -34.25 4.207 1 97.88 47 ARG B C 1
ATOM 2672 O O . ARG B 1 47 ? -1.485 -33.344 4.371 1 97.88 47 ARG B O 1
ATOM 2679 N N . ASP B 1 48 ? 0.573 -34.25 4.578 1 96.69 48 ASP B N 1
ATOM 2680 C CA . ASP B 1 48 ? 1.167 -33.062 5.18 1 96.69 48 ASP B CA 1
ATOM 2681 C C . ASP B 1 48 ? 2.463 -32.656 4.469 1 96.69 48 ASP B C 1
ATOM 2683 O O . ASP B 1 48 ? 3.387 -33.469 4.371 1 96.69 48 ASP B O 1
ATOM 2687 N N . ASN B 1 49 ? 2.504 -31.469 3.926 1 97.62 49 ASN B N 1
ATOM 2688 C CA . ASN B 1 49 ? 3.729 -30.938 3.336 1 97.62 49 ASN B CA 1
ATOM 2689 C C . ASN B 1 49 ? 4.492 -30.062 4.328 1 97.62 49 ASN B C 1
ATOM 2691 O O . ASN B 1 49 ? 4.012 -29 4.723 1 97.62 49 ASN B O 1
ATOM 2695 N N . PRO B 1 50 ? 5.684 -30.406 4.707 1 95.12 50 PRO B N 1
ATOM 2696 C CA . PRO B 1 50 ? 6.461 -29.625 5.676 1 95.12 50 PRO B CA 1
ATOM 2697 C C . PRO B 1 50 ? 6.719 -28.203 5.211 1 95.12 50 PRO B C 1
ATOM 2699 O O . PRO B 1 50 ? 7 -27.328 6.031 1 95.12 50 PRO B O 1
ATOM 2702 N N . ARG B 1 51 ? 6.586 -27.922 3.969 1 94.5 51 ARG B N 1
ATOM 2703 C CA . ARG B 1 51 ? 6.824 -26.594 3.422 1 94.5 51 ARG B CA 1
ATOM 2704 C C . ARG B 1 51 ? 5.625 -25.688 3.664 1 94.5 51 ARG B C 1
ATOM 2706 O O . ARG B 1 51 ? 5.734 -24.453 3.541 1 94.5 51 ARG B O 1
ATOM 2713 N N . LEU B 1 52 ? 4.512 -26.203 3.973 1 96.12 52 LEU B N 1
ATOM 2714 C CA . LEU B 1 52 ? 3.293 -25.469 4.316 1 96.12 52 LEU B CA 1
ATOM 2715 C C . LEU B 1 52 ? 2.607 -26.109 5.523 1 96.12 52 LEU B C 1
ATOM 2717 O O . LEU B 1 52 ? 1.515 -26.672 5.398 1 96.12 52 LEU B O 1
ATOM 2721 N N . PRO B 1 53 ? 3.211 -25.953 6.668 1 94.56 53 PRO B N 1
ATOM 2722 C CA . PRO B 1 53 ? 2.725 -26.641 7.859 1 94.56 53 PRO B CA 1
ATOM 2723 C C . PRO B 1 53 ? 1.332 -26.188 8.281 1 94.56 53 PRO B C 1
ATOM 2725 O O . PRO B 1 53 ? 0.985 -25.016 8.109 1 94.56 53 PRO B O 1
ATOM 2728 N N . GLY B 1 54 ? 0.58 -27.109 8.82 1 93.81 54 GLY B N 1
ATOM 2729 C CA . GLY B 1 54 ? -0.708 -26.781 9.406 1 93.81 54 GLY B CA 1
ATOM 2730 C C . GLY B 1 54 ? -1.863 -26.938 8.438 1 93.81 54 GLY B C 1
ATOM 2731 O O . GLY B 1 54 ? -3.025 -26.781 8.82 1 93.81 54 GLY B O 1
ATOM 2732 N N . VAL B 1 55 ? -1.571 -27.25 7.203 1 95.44 55 VAL B N 1
ATOM 2733 C CA . VAL B 1 55 ? -2.611 -27.438 6.195 1 95.44 55 VAL B CA 1
ATOM 2734 C C . VAL B 1 55 ? -2.627 -28.891 5.73 1 95.44 55 VAL B C 1
ATOM 2736 O O . VAL B 1 55 ? -1.61 -29.406 5.262 1 95.44 55 VAL B O 1
ATOM 2739 N N . ARG B 1 56 ? -3.734 -29.516 5.832 1 97 56 ARG B N 1
ATOM 2740 C CA . ARG B 1 56 ? -3.869 -30.891 5.352 1 97 56 ARG B CA 1
ATOM 2741 C C . ARG B 1 56 ? -4.258 -30.922 3.879 1 97 56 ARG B C 1
ATOM 2743 O O . ARG B 1 56 ? -5.234 -30.297 3.475 1 97 56 ARG B O 1
ATOM 2750 N N . LEU B 1 57 ? -3.57 -31.703 3.137 1 97.75 57 LEU B N 1
ATOM 2751 C CA . LEU B 1 57 ? -3.852 -31.828 1.711 1 97.75 57 LEU B CA 1
ATOM 2752 C C . LEU B 1 57 ? -5.176 -32.562 1.48 1 97.75 57 LEU B C 1
ATOM 2754 O O . LEU B 1 57 ? -5.477 -33.531 2.158 1 97.75 57 LEU B O 1
ATOM 2758 N N . ALA B 1 58 ? -5.922 -32.062 0.514 1 97 58 ALA B N 1
ATOM 2759 C CA . ALA B 1 58 ? -7.152 -32.75 0.133 1 97 58 ALA B CA 1
ATOM 2760 C C . ALA B 1 58 ? -6.871 -34.188 -0.258 1 97 58 ALA B C 1
ATOM 2762 O O . ALA B 1 58 ? -5.859 -34.5 -0.896 1 97 58 ALA B O 1
ATOM 2763 N N . PRO B 1 59 ? -7.73 -35.062 0.115 1 94.88 59 PRO B N 1
ATOM 2764 C CA . PRO B 1 59 ? -7.465 -36.5 -0.06 1 94.88 59 PRO B CA 1
ATOM 2765 C C . PRO B 1 59 ? -7.359 -36.906 -1.528 1 94.88 59 PRO B C 1
ATOM 2767 O O . PRO B 1 59 ? -6.66 -37.875 -1.858 1 94.88 59 PRO B O 1
ATOM 2770 N N . ASP B 1 60 ? -7.973 -36.188 -2.387 1 95.62 60 ASP B N 1
ATOM 2771 C CA . ASP B 1 60 ? -8.047 -36.625 -3.781 1 95.62 60 ASP B CA 1
ATOM 2772 C C . ASP B 1 60 ? -6.852 -36.094 -4.578 1 95.62 60 ASP B C 1
ATOM 2774 O O . ASP B 1 60 ? -6.676 -36.438 -5.746 1 95.62 60 ASP B O 1
ATOM 2778 N N . ILE B 1 61 ? -6.004 -35.281 -3.99 1 98.56 61 ILE B N 1
ATOM 2779 C CA . ILE B 1 61 ? -4.812 -34.812 -4.68 1 98.56 61 ILE B CA 1
ATOM 2780 C C . ILE B 1 61 ? -3.787 -35.938 -4.793 1 98.56 61 ILE B C 1
ATOM 2782 O O . ILE B 1 61 ? -3.383 -36.531 -3.785 1 98.56 61 ILE B O 1
ATOM 2786 N N . VAL B 1 62 ? -3.428 -36.25 -5.949 1 98.69 62 VAL B N 1
ATOM 2787 C CA . VAL B 1 62 ? -2.395 -37.281 -6.191 1 98.69 62 VAL B CA 1
ATOM 2788 C C . VAL B 1 62 ? -1.015 -36.625 -6.078 1 98.69 62 VAL B C 1
ATOM 2790 O O . VAL B 1 62 ? -0.723 -35.656 -6.766 1 98.69 62 VAL B O 1
ATOM 2793 N N . VAL B 1 63 ? -0.195 -37.156 -5.188 1 98.75 63 VAL B N 1
ATOM 2794 C CA . VAL B 1 63 ? 1.174 -36.688 -5.039 1 98.75 63 VAL B CA 1
ATOM 2795 C C . VAL B 1 63 ? 2.145 -37.688 -5.66 1 98.75 63 VAL B C 1
ATOM 2797 O O . VAL B 1 63 ? 2.074 -38.875 -5.383 1 98.75 63 VAL B O 1
ATOM 2800 N N . THR B 1 64 ? 3.045 -37.188 -6.523 1 98.5 64 THR B N 1
ATOM 2801 C CA . THR B 1 64 ? 3.914 -38.125 -7.23 1 98.5 64 THR B CA 1
ATOM 2802 C C . THR B 1 64 ? 5.254 -37.469 -7.562 1 98.5 64 THR B C 1
ATOM 2804 O O . THR B 1 64 ? 5.402 -36.25 -7.449 1 98.5 64 THR B O 1
ATOM 2807 N N . SER B 1 65 ? 6.23 -38.25 -7.797 1 98.25 65 SER B N 1
ATOM 2808 C CA . SER B 1 65 ? 7.492 -37.812 -8.367 1 98.25 65 SER B CA 1
ATOM 2809 C C . SER B 1 65 ? 7.637 -38.219 -9.82 1 98.25 65 SER B C 1
ATOM 2811 O O . SER B 1 65 ? 8.672 -38 -10.445 1 98.25 65 SER B O 1
ATOM 2813 N N . GLU B 1 66 ? 6.605 -38.812 -10.383 1 97.25 66 GLU B N 1
ATOM 2814 C CA . GLU B 1 66 ? 6.609 -39.219 -11.781 1 97.25 66 GLU B CA 1
ATOM 2815 C C . GLU B 1 66 ? 6.125 -38.094 -12.695 1 97.25 66 GLU B C 1
ATOM 2817 O O . GLU B 1 66 ? 4.918 -37.906 -12.867 1 97.25 66 GLU B O 1
ATOM 2822 N N . LEU B 1 67 ? 7.008 -37.594 -13.375 1 96.56 67 LEU B N 1
ATOM 2823 C CA . LEU B 1 67 ? 6.738 -36.406 -14.18 1 96.56 67 LEU B CA 1
ATOM 2824 C C . LEU B 1 67 ? 5.781 -36.719 -15.32 1 96.56 67 LEU B C 1
ATOM 2826 O O . LEU B 1 67 ? 4.949 -35.906 -15.695 1 96.56 67 LEU B O 1
ATOM 2830 N N . ALA B 1 68 ? 5.895 -37.875 -15.875 1 95.38 68 ALA B N 1
ATOM 2831 C CA . ALA B 1 68 ? 5.055 -38.281 -17 1 95.38 68 ALA B CA 1
ATOM 2832 C C . ALA B 1 68 ? 3.582 -38.312 -16.609 1 95.38 68 ALA B C 1
ATOM 2834 O O . ALA B 1 68 ? 2.711 -37.969 -17.406 1 95.38 68 ALA B O 1
ATOM 2835 N N . LEU B 1 69 ? 3.344 -38.719 -15.406 1 95.44 69 LEU B N 1
ATOM 2836 C CA . LEU B 1 69 ? 1.978 -38.75 -14.898 1 95.44 69 LEU B CA 1
ATOM 2837 C C . LEU B 1 69 ? 1.43 -37.312 -14.75 1 95.44 69 LEU B C 1
ATOM 2839 O O . LEU B 1 69 ? 0.293 -37.062 -15.141 1 95.44 69 LEU B O 1
ATOM 2843 N N . ALA B 1 70 ? 2.213 -36.469 -14.227 1 97.12 70 ALA B N 1
ATOM 2844 C CA . ALA B 1 70 ? 1.803 -35.062 -14.031 1 97.12 70 ALA B CA 1
ATOM 2845 C C . ALA B 1 70 ? 1.57 -34.375 -15.375 1 97.12 70 ALA B C 1
ATOM 2847 O O . ALA B 1 70 ? 0.635 -33.594 -15.516 1 97.12 70 ALA B O 1
ATOM 2848 N N . ALA B 1 71 ? 2.342 -34.688 -16.344 1 96.69 71 ALA B N 1
ATOM 2849 C CA . ALA B 1 71 ? 2.346 -34 -17.641 1 96.69 71 ALA B CA 1
ATOM 2850 C C . ALA B 1 71 ? 1.077 -34.312 -18.422 1 96.69 71 ALA B C 1
ATOM 2852 O O . ALA B 1 71 ? 0.771 -33.625 -19.406 1 96.69 71 ALA B O 1
ATOM 2853 N N . ARG B 1 72 ? 0.273 -35.219 -17.984 1 95.38 72 ARG B N 1
ATOM 2854 C CA . ARG B 1 72 ? -0.932 -35.625 -18.703 1 95.38 72 ARG B CA 1
ATOM 2855 C C . ARG B 1 72 ? -2.084 -34.656 -18.438 1 95.38 72 ARG B C 1
ATOM 2857 O O . ARG B 1 72 ? -3.096 -34.688 -19.141 1 95.38 72 ARG B O 1
ATOM 2864 N N . ALA B 1 73 ? -1.935 -33.812 -17.469 1 97.75 73 ALA B N 1
ATOM 2865 C CA . ALA B 1 73 ? -3.02 -32.906 -17.078 1 97.75 73 ALA B CA 1
ATOM 2866 C C . ALA B 1 73 ? -3.355 -31.938 -18.188 1 97.75 73 ALA B C 1
ATOM 2868 O O . ALA B 1 73 ? -2.51 -31.641 -19.047 1 97.75 73 ALA B O 1
ATOM 2869 N N . ASP B 1 74 ? -4.578 -31.406 -18.188 1 97.25 74 ASP B N 1
ATOM 2870 C CA . ASP B 1 74 ? -5.055 -30.438 -19.172 1 97.25 74 ASP B CA 1
ATOM 2871 C C . ASP B 1 74 ? -4.297 -29.109 -19.047 1 97.25 74 ASP B C 1
ATOM 2873 O O . ASP B 1 74 ? -4.18 -28.359 -20.016 1 97.25 74 ASP B O 1
ATOM 2877 N N . MET B 1 75 ? -3.842 -28.859 -17.844 1 97.5 75 MET B N 1
ATOM 2878 C CA . MET B 1 75 ? -3.135 -27.625 -17.531 1 97.5 75 MET B CA 1
ATOM 2879 C C . MET B 1 75 ? -2.018 -27.859 -16.531 1 97.5 75 MET B C 1
ATOM 2881 O O . MET B 1 75 ? -2.154 -28.703 -15.633 1 97.5 75 MET B O 1
ATOM 2885 N N . LEU B 1 76 ? -0.955 -27.094 -16.734 1 98.81 76 LEU B N 1
ATOM 2886 C CA . LEU B 1 76 ? 0.205 -27.219 -15.852 1 98.81 76 LEU B CA 1
ATOM 2887 C C . LEU B 1 76 ? 0.488 -25.891 -15.141 1 98.81 76 LEU B C 1
ATOM 2889 O O . LEU B 1 76 ? 0.604 -24.859 -15.789 1 98.81 76 LEU B O 1
ATOM 2893 N N . LEU B 1 77 ? 0.5 -25.891 -13.812 1 98.88 77 LEU B N 1
ATOM 2894 C CA . LEU B 1 77 ? 0.965 -24.766 -13.016 1 98.88 77 LEU B CA 1
ATOM 2895 C C . LEU B 1 77 ? 2.412 -24.969 -12.578 1 98.88 77 LEU B C 1
ATOM 2897 O O . LEU B 1 77 ? 2.721 -25.922 -11.867 1 98.88 77 LEU B O 1
ATOM 2901 N N . ILE B 1 78 ? 3.287 -24.109 -13.031 1 98.88 78 ILE B N 1
ATOM 2902 C CA . ILE B 1 78 ? 4.695 -24.219 -12.672 1 98.88 78 ILE B CA 1
ATOM 2903 C C . ILE B 1 78 ? 4.977 -23.375 -11.43 1 98.88 78 ILE B C 1
ATOM 2905 O O . ILE B 1 78 ? 5.121 -22.156 -11.516 1 98.88 78 ILE B O 1
ATOM 2909 N N . ALA B 1 79 ? 5.148 -24.047 -10.305 1 98.44 79 ALA B N 1
ATOM 2910 C CA . ALA B 1 79 ? 5.289 -23.359 -9.016 1 98.44 79 ALA B CA 1
ATOM 2911 C C . ALA B 1 79 ? 6.711 -23.484 -8.477 1 98.44 79 ALA B C 1
ATOM 2913 O O . ALA B 1 79 ? 6.918 -23.562 -7.266 1 98.44 79 ALA B O 1
ATOM 2914 N N . THR B 1 80 ? 7.676 -23.594 -9.375 1 97.12 80 THR B N 1
ATOM 2915 C CA . THR B 1 80 ? 9.086 -23.547 -8.992 1 97.12 80 THR B CA 1
ATOM 2916 C C . THR B 1 80 ? 9.562 -22.094 -8.906 1 97.12 80 THR B C 1
ATOM 2918 O O . THR B 1 80 ? 8.914 -21.188 -9.43 1 97.12 80 THR B O 1
ATOM 2921 N N . PRO B 1 81 ? 10.68 -21.875 -8.211 1 95.31 81 PRO B N 1
ATOM 2922 C CA . PRO B 1 81 ? 11.281 -20.531 -8.281 1 95.31 81 PRO B CA 1
ATOM 2923 C C . PRO B 1 81 ? 11.594 -20.094 -9.711 1 95.31 81 PRO B C 1
ATOM 2925 O O . PRO B 1 81 ? 11.781 -20.938 -10.586 1 95.31 81 PRO B O 1
ATOM 2928 N N . ALA B 1 82 ? 11.68 -18.812 -9.898 1 96.31 82 ALA B N 1
ATOM 2929 C CA . ALA B 1 82 ? 11.852 -18.234 -11.227 1 96.31 82 ALA B CA 1
ATOM 2930 C C . ALA B 1 82 ? 13.094 -18.797 -11.906 1 96.31 82 ALA B C 1
ATOM 2932 O O . ALA B 1 82 ? 13.055 -19.156 -13.086 1 96.31 82 ALA B O 1
ATOM 2933 N N . GLN B 1 83 ? 14.156 -18.938 -11.156 1 94.88 83 GLN B N 1
ATOM 2934 C CA . GLN B 1 83 ? 15.43 -19.359 -11.734 1 94.88 83 GLN B CA 1
ATOM 2935 C C . GLN B 1 83 ? 15.43 -20.844 -12.07 1 94.88 83 GLN B C 1
ATOM 2937 O O . GLN B 1 83 ? 16.312 -21.328 -12.773 1 94.88 83 GLN B O 1
ATOM 2942 N N . HIS B 1 84 ? 14.422 -21.578 -11.664 1 96.31 84 HIS B N 1
ATOM 2943 C CA . HIS B 1 84 ? 14.344 -23.016 -11.914 1 96.31 84 HIS B CA 1
ATOM 2944 C C . HIS B 1 84 ? 13.211 -23.344 -12.883 1 96.31 84 HIS B C 1
ATOM 2946 O O . HIS B 1 84 ? 13.031 -24.5 -13.258 1 96.31 84 HIS B O 1
ATOM 2952 N N . LEU B 1 85 ? 12.484 -22.375 -13.297 1 97.94 85 LEU B N 1
ATOM 2953 C CA . LEU B 1 85 ? 11.305 -22.578 -14.133 1 97.94 85 LEU B CA 1
ATOM 2954 C C . LEU B 1 85 ? 11.688 -23.172 -15.484 1 97.94 85 LEU B C 1
ATOM 2956 O O . LEU B 1 85 ? 11.039 -24.109 -15.953 1 97.94 85 LEU B O 1
ATOM 2960 N N . ARG B 1 86 ? 12.766 -22.672 -16.141 1 98.06 86 ARG B N 1
ATOM 2961 C CA . ARG B 1 86 ? 13.188 -23.203 -17.422 1 98.06 86 ARG B CA 1
ATOM 2962 C C . ARG B 1 86 ? 13.484 -24.703 -17.328 1 98.06 86 ARG B C 1
ATOM 2964 O O . ARG B 1 86 ? 13.039 -25.484 -18.172 1 98.06 86 ARG B O 1
ATOM 2971 N N . GLY B 1 87 ? 14.266 -25.016 -16.281 1 97.81 87 GLY B N 1
ATOM 2972 C CA . GLY B 1 87 ? 14.586 -26.422 -16.078 1 97.81 87 GLY B CA 1
ATOM 2973 C C . GLY B 1 87 ? 13.359 -27.297 -15.93 1 97.81 87 GLY B C 1
ATOM 2974 O O . GLY B 1 87 ? 13.289 -28.391 -16.516 1 97.81 87 GLY B O 1
ATOM 2975 N N . ALA B 1 88 ? 12.391 -26.859 -15.164 1 97.88 88 ALA B N 1
ATOM 2976 C CA . ALA B 1 88 ? 11.148 -27.594 -14.945 1 97.88 88 ALA B CA 1
ATOM 2977 C C . ALA B 1 88 ? 10.383 -27.781 -16.25 1 97.88 88 ALA B C 1
ATOM 2979 O O . ALA B 1 88 ? 9.891 -28.875 -16.547 1 97.88 88 ALA B O 1
ATOM 2980 N N . VAL B 1 89 ? 10.273 -26.719 -17.031 1 98.44 89 VAL B N 1
ATOM 2981 C CA . VAL B 1 89 ? 9.508 -26.766 -18.281 1 98.44 89 VAL B CA 1
ATOM 2982 C C . VAL B 1 89 ? 10.242 -27.625 -19.312 1 98.44 89 VAL B C 1
ATOM 2984 O O . VAL B 1 89 ? 9.609 -28.359 -20.078 1 98.44 89 VAL B O 1
ATOM 2987 N N . ASN B 1 90 ? 11.586 -27.562 -19.312 1 98.06 90 ASN B N 1
ATOM 2988 C CA . ASN B 1 90 ? 12.367 -28.406 -20.188 1 98.06 90 ASN B CA 1
ATOM 2989 C C . ASN B 1 90 ? 12.086 -29.891 -19.938 1 98.06 90 ASN B C 1
ATOM 2991 O O . ASN B 1 90 ? 11.977 -30.672 -20.891 1 98.06 90 ASN B O 1
ATOM 2995 N N . MET B 1 91 ? 11.984 -30.219 -18.703 1 96.94 91 MET B N 1
ATOM 2996 C CA . MET B 1 91 ? 11.711 -31.609 -18.344 1 96.94 91 MET B CA 1
ATOM 2997 C C . MET B 1 91 ? 10.336 -32.031 -18.844 1 96.94 91 MET B C 1
ATOM 2999 O O . MET B 1 91 ? 10.133 -33.188 -19.203 1 96.94 91 MET B O 1
ATOM 3003 N N . LEU B 1 92 ? 9.383 -31.125 -18.938 1 97.38 92 LEU B N 1
ATOM 3004 C CA . LEU B 1 92 ? 8 -31.406 -19.328 1 97.38 92 LEU B CA 1
ATOM 3005 C C . LEU B 1 92 ? 7.844 -31.406 -20.844 1 97.38 92 LEU B C 1
ATOM 3007 O O . LEU B 1 92 ? 6.883 -31.969 -21.375 1 97.38 92 LEU B O 1
ATOM 3011 N N . ALA B 1 93 ? 8.758 -30.781 -21.5 1 97.19 93 ALA B N 1
ATOM 3012 C CA . ALA B 1 93 ? 8.609 -30.438 -22.906 1 97.19 93 ALA B CA 1
ATOM 3013 C C . ALA B 1 93 ? 8.297 -31.672 -23.75 1 97.19 93 ALA B C 1
ATOM 3015 O O . ALA B 1 93 ? 7.43 -31.641 -24.625 1 97.19 93 ALA B O 1
ATOM 3016 N N . SER B 1 94 ? 8.984 -32.812 -23.5 1 95.19 94 SER B N 1
ATOM 3017 C CA . SER B 1 94 ? 8.82 -34 -24.297 1 95.19 94 SER B CA 1
ATOM 3018 C C . SER B 1 94 ? 7.465 -34.656 -24.031 1 95.19 94 SER B C 1
ATOM 3020 O O . SER B 1 94 ? 7 -35.469 -24.844 1 95.19 94 SER B O 1
ATOM 3022 N N . HIS B 1 95 ? 6.832 -34.25 -22.953 1 95.5 95 HIS B N 1
ATOM 3023 C CA . HIS B 1 95 ? 5.547 -34.844 -22.594 1 95.5 95 HIS B CA 1
ATOM 3024 C C . HIS B 1 95 ? 4.391 -33.969 -23.062 1 95.5 95 HIS B C 1
ATOM 3026 O O . HIS B 1 95 ? 3.234 -34.406 -23.047 1 95.5 95 HIS B O 1
ATOM 3032 N N . ILE B 1 96 ? 4.633 -32.719 -23.438 1 94.25 96 ILE B N 1
ATOM 3033 C CA . ILE B 1 96 ? 3.617 -31.812 -23.953 1 94.25 96 ILE B CA 1
ATOM 3034 C C . ILE B 1 96 ? 3.504 -31.953 -25.469 1 94.25 96 ILE B C 1
ATOM 3036 O O . ILE B 1 96 ? 4.219 -31.281 -26.203 1 94.25 96 ILE B O 1
ATOM 3040 N N . ALA B 1 97 ? 2.604 -32.75 -25.938 1 90.56 97 ALA B N 1
ATOM 3041 C CA . ALA B 1 97 ? 2.531 -33.125 -27.344 1 90.56 97 ALA B CA 1
ATOM 3042 C C . ALA B 1 97 ? 1.454 -32.312 -28.062 1 90.56 97 ALA B C 1
ATOM 3044 O O . ALA B 1 97 ? 1.312 -32.406 -29.281 1 90.56 97 ALA B O 1
ATOM 3045 N N . ARG B 1 98 ? 0.646 -31.594 -27.406 1 94.19 98 ARG B N 1
ATOM 3046 C CA . ARG B 1 98 ? -0.416 -30.75 -27.938 1 94.19 98 ARG B CA 1
ATOM 3047 C C . ARG B 1 98 ? -0.449 -29.391 -27.234 1 94.19 98 ARG B C 1
ATOM 3049 O O . ARG B 1 98 ? 0.208 -29.203 -26.203 1 94.19 98 ARG B O 1
ATOM 3056 N N . PRO B 1 99 ? -1.152 -28.469 -27.828 1 95.94 99 PRO B N 1
ATOM 3057 C CA . PRO B 1 99 ? -1.264 -27.188 -27.125 1 95.94 99 PRO B CA 1
ATOM 3058 C C . PRO B 1 99 ? -1.803 -27.328 -25.703 1 95.94 99 PRO B C 1
ATOM 3060 O O . PRO B 1 99 ? -2.918 -27.828 -25.516 1 95.94 99 PRO B O 1
ATOM 3063 N N . THR B 1 100 ? -0.975 -27.031 -24.75 1 97.44 100 THR B N 1
ATOM 3064 C CA . THR B 1 100 ? -1.267 -27.188 -23.328 1 97.44 100 THR B CA 1
ATOM 3065 C C . THR B 1 100 ? -0.952 -25.906 -22.562 1 97.44 100 THR B C 1
ATOM 3067 O O . THR B 1 100 ? 0.152 -25.375 -22.672 1 97.44 100 THR B O 1
ATOM 3070 N N . PRO B 1 101 ? -1.957 -25.359 -21.828 1 98.5 101 PRO B N 1
ATOM 3071 C CA . PRO B 1 101 ? -1.641 -24.203 -20.984 1 98.5 101 PRO B CA 1
ATOM 3072 C C . PRO B 1 101 ? -0.565 -24.516 -19.953 1 98.5 101 PRO B C 1
ATOM 3074 O O . PRO B 1 101 ? -0.67 -25.5 -19.219 1 98.5 101 PRO B O 1
ATOM 3077 N N . VAL B 1 102 ? 0.474 -23.75 -19.953 1 98.81 102 VAL B N 1
ATOM 3078 C CA . VAL B 1 102 ? 1.531 -23.781 -18.953 1 98.81 102 VAL B CA 1
ATOM 3079 C C . VAL B 1 102 ? 1.613 -22.422 -18.25 1 98.81 102 VAL B C 1
ATOM 3081 O O . VAL B 1 102 ? 2.031 -21.438 -18.844 1 98.81 102 VAL B O 1
ATOM 3084 N N . VAL B 1 103 ? 1.224 -22.406 -16.953 1 98.88 103 VAL B N 1
ATOM 3085 C CA . VAL B 1 103 ? 1.058 -21.172 -16.203 1 98.88 103 VAL B CA 1
ATOM 3086 C C . VAL B 1 103 ? 2.238 -20.969 -15.25 1 98.88 103 VAL B C 1
ATOM 3088 O O . VAL B 1 103 ? 2.451 -21.781 -14.336 1 98.88 103 VAL B O 1
ATOM 3091 N N . ALA B 1 104 ? 3.006 -19.938 -15.508 1 98.88 104 ALA B N 1
ATOM 3092 C CA . ALA B 1 104 ? 4.062 -19.578 -14.57 1 98.88 104 ALA B CA 1
ATOM 3093 C C . ALA B 1 104 ? 3.473 -19.016 -13.273 1 98.88 104 ALA B C 1
ATOM 3095 O O . ALA B 1 104 ? 2.613 -18.141 -13.305 1 98.88 104 ALA B O 1
ATOM 3096 N N . CYS B 1 105 ? 3.916 -19.547 -12.156 1 98.5 105 CYS B N 1
ATOM 3097 C CA . CYS B 1 105 ? 3.461 -19.062 -10.852 1 98.5 105 CYS B CA 1
ATOM 3098 C C . CYS B 1 105 ? 4.605 -18.406 -10.086 1 98.5 105 CYS B C 1
ATOM 3100 O O . CYS B 1 105 ? 4.41 -17.922 -8.969 1 98.5 105 CYS B O 1
ATOM 3102 N N . ALA B 1 106 ? 5.789 -18.406 -10.742 1 96.06 106 ALA B N 1
ATOM 3103 C CA . ALA B 1 106 ? 6.938 -17.688 -10.203 1 96.06 106 ALA B CA 1
ATOM 3104 C C . ALA B 1 106 ? 6.867 -16.203 -10.562 1 96.06 106 ALA B C 1
ATOM 3106 O O . ALA B 1 106 ? 6.391 -15.836 -11.641 1 96.06 106 ALA B O 1
ATOM 3107 N N . LYS B 1 107 ? 7.32 -15.422 -9.68 1 95.06 107 LYS B N 1
ATOM 3108 C CA . LYS B 1 107 ? 7.344 -13.977 -9.867 1 95.06 107 LYS B CA 1
ATOM 3109 C C . LYS B 1 107 ? 8.773 -13.453 -9.914 1 95.06 107 LYS B C 1
ATOM 3111 O O . LYS B 1 107 ? 9.297 -12.961 -8.914 1 95.06 107 LYS B O 1
ATOM 3116 N N . GLY B 1 108 ? 9.344 -13.531 -11.125 1 94.94 108 GLY B N 1
ATOM 3117 C CA . GLY B 1 108 ? 10.719 -13.125 -11.328 1 94.94 108 GLY B CA 1
ATOM 3118 C C . GLY B 1 108 ? 11.102 -13.016 -12.797 1 94.94 108 GLY B C 1
ATOM 3119 O O . GLY B 1 108 ? 10.227 -13.031 -13.672 1 94.94 108 GLY B O 1
ATOM 3120 N N . ILE B 1 109 ? 12.32 -12.711 -13 1 95.38 109 ILE B N 1
ATOM 3121 C CA . ILE B 1 109 ? 12.945 -12.625 -14.312 1 95.38 109 ILE B CA 1
ATOM 3122 C C . ILE B 1 109 ? 14.172 -13.531 -14.359 1 95.38 109 ILE B C 1
ATOM 3124 O O . ILE B 1 109 ? 14.938 -13.602 -13.398 1 95.38 109 ILE B O 1
ATOM 3128 N N . GLU B 1 110 ? 14.297 -14.211 -15.398 1 95.31 110 GLU B N 1
ATOM 3129 C CA . GLU B 1 110 ? 15.391 -15.164 -15.508 1 95.31 110 GLU B CA 1
ATOM 3130 C C . GLU B 1 110 ? 16.734 -14.453 -15.57 1 95.31 110 GLU B C 1
ATOM 3132 O O . GLU B 1 110 ? 16.922 -13.539 -16.391 1 95.31 110 GLU B O 1
ATOM 3137 N N . HIS B 1 111 ? 17.578 -14.875 -14.75 1 90.88 111 HIS B N 1
ATOM 3138 C CA . HIS B 1 111 ? 18.938 -14.328 -14.727 1 90.88 111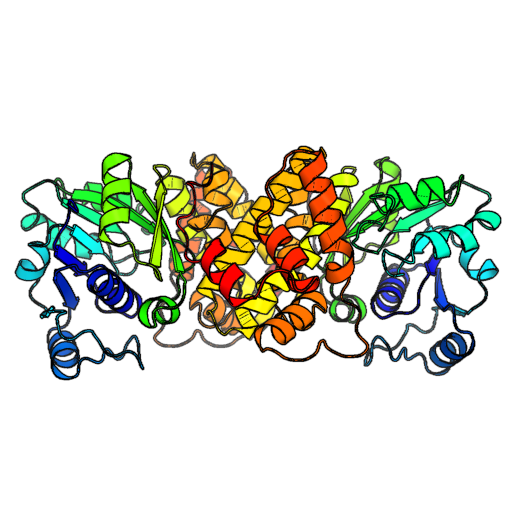 HIS B CA 1
ATOM 3139 C C . HIS B 1 111 ? 19.703 -14.68 -15.992 1 90.88 111 HIS B C 1
ATOM 3141 O O . HIS B 1 111 ? 19.609 -15.812 -16.484 1 90.88 111 HIS B O 1
ATOM 3147 N N . GLY B 1 112 ? 20.5 -13.75 -16.5 1 88.38 112 GLY B N 1
ATOM 3148 C CA . GLY B 1 112 ? 21.312 -14.008 -17.672 1 88.38 112 GLY B CA 1
ATOM 3149 C C . GLY B 1 112 ? 20.625 -13.672 -18.984 1 88.38 112 GLY B C 1
ATOM 3150 O O . GLY B 1 112 ? 21.172 -12.914 -19.797 1 88.38 112 GLY B O 1
ATOM 3151 N N . THR B 1 113 ? 19.391 -14.109 -19.109 1 92.5 113 THR B N 1
ATOM 3152 C CA . THR B 1 113 ? 18.688 -13.922 -20.391 1 92.5 113 THR B CA 1
ATOM 3153 C C . THR B 1 113 ? 17.766 -12.703 -20.328 1 92.5 113 THR B C 1
ATOM 3155 O O . THR B 1 113 ? 17.359 -12.188 -21.359 1 92.5 113 THR B O 1
ATOM 3158 N N . HIS B 1 114 ? 17.312 -12.289 -19.094 1 92.38 114 HIS B N 1
ATOM 3159 C CA . HIS B 1 114 ? 16.406 -11.188 -18.844 1 92.38 114 HIS B CA 1
ATOM 3160 C C . HIS B 1 114 ? 15 -11.5 -19.375 1 92.38 114 HIS B C 1
ATOM 3162 O O . HIS B 1 114 ? 14.195 -10.586 -19.594 1 92.38 114 HIS B O 1
ATOM 3168 N N . LYS B 1 115 ? 14.773 -12.812 -19.609 1 96.31 115 LYS B N 1
ATOM 3169 C CA . LYS B 1 115 ? 13.461 -13.203 -20.125 1 96.31 115 LYS B CA 1
ATOM 3170 C C . LYS B 1 115 ? 12.453 -13.344 -18.984 1 96.31 115 LYS B C 1
ATOM 3172 O O . LYS B 1 115 ? 12.789 -13.805 -17.891 1 96.31 115 LYS B O 1
ATOM 3177 N N . PHE B 1 116 ? 11.281 -12.891 -19.344 1 97.25 116 PHE B N 1
ATOM 3178 C CA . PHE B 1 116 ? 10.18 -13.086 -18.406 1 97.25 116 PHE B CA 1
ATOM 3179 C C . PHE B 1 116 ? 9.688 -14.531 -18.438 1 97.25 116 PHE B C 1
ATOM 3181 O O . PHE B 1 116 ? 10.023 -15.281 -19.359 1 97.25 116 PHE B O 1
ATOM 3188 N N . MET B 1 117 ? 8.922 -14.93 -17.469 1 98.31 117 MET B N 1
ATOM 3189 C CA . MET B 1 117 ? 8.57 -16.328 -17.25 1 98.31 117 MET B CA 1
ATOM 3190 C C . MET B 1 117 ? 7.793 -16.891 -18.438 1 98.31 117 MET B C 1
ATOM 3192 O O . MET B 1 117 ? 8.008 -18.031 -18.844 1 98.31 117 MET B O 1
ATOM 3196 N N . THR B 1 118 ? 6.867 -16.125 -19 1 98.56 118 THR B N 1
ATOM 3197 C CA . THR B 1 118 ? 6.082 -16.625 -20.125 1 98.56 118 THR B CA 1
ATOM 3198 C C . THR B 1 118 ? 6.953 -16.797 -21.375 1 98.56 118 THR B C 1
ATOM 3200 O O . THR B 1 118 ? 6.707 -17.672 -22.203 1 98.56 118 THR B O 1
ATOM 3203 N N . GLU B 1 119 ? 7.977 -15.953 -21.5 1 98.31 119 GLU B N 1
ATOM 3204 C CA . GLU B 1 119 ? 8.93 -16.109 -22.594 1 98.31 119 GLU B CA 1
ATOM 3205 C C . GLU B 1 119 ? 9.781 -17.359 -22.422 1 98.31 119 GLU B C 1
ATOM 3207 O O . GLU B 1 119 ? 10.055 -18.078 -23.391 1 98.31 119 GLU B O 1
ATOM 3212 N N . VAL B 1 120 ? 10.18 -17.578 -21.203 1 98.5 120 VAL B N 1
ATOM 3213 C CA . VAL B 1 120 ? 10.945 -18.766 -20.875 1 98.5 120 VAL B CA 1
ATOM 3214 C C . VAL B 1 120 ? 10.141 -20.016 -21.234 1 98.5 120 VAL B C 1
ATOM 3216 O O . VAL B 1 120 ? 10.664 -20.953 -21.844 1 98.5 120 VAL B O 1
ATOM 3219 N N . ILE B 1 121 ? 8.875 -20.031 -20.891 1 98.75 121 ILE B N 1
ATOM 3220 C CA . ILE B 1 121 ? 7.996 -21.156 -21.172 1 98.75 121 ILE B CA 1
ATOM 3221 C C . ILE B 1 121 ? 7.871 -21.375 -22.672 1 98.75 121 ILE B C 1
ATOM 3223 O O . ILE B 1 121 ? 7.992 -22.5 -23.156 1 98.75 121 ILE B O 1
ATOM 3227 N N . ALA B 1 122 ? 7.648 -20.312 -23.391 1 98.31 122 ALA B N 1
ATOM 3228 C CA . ALA B 1 122 ? 7.477 -20.391 -24.844 1 98.31 122 ALA B CA 1
ATOM 3229 C C . ALA B 1 122 ? 8.719 -20.953 -25.516 1 98.31 122 ALA B C 1
ATOM 3231 O O . ALA B 1 122 ? 8.625 -21.688 -26.5 1 98.31 122 ALA B O 1
ATOM 3232 N N . GLU B 1 123 ? 9.875 -20.625 -25 1 98.19 123 GLU B N 1
ATOM 3233 C CA . GLU B 1 123 ? 11.141 -21.094 -25.562 1 98.19 123 GLU B CA 1
ATOM 3234 C C . GLU B 1 123 ? 11.398 -22.562 -25.188 1 98.19 123 GLU B C 1
ATOM 3236 O O . GLU B 1 123 ? 11.961 -23.312 -25.984 1 98.19 123 GLU B O 1
ATOM 3241 N N . ALA B 1 124 ? 11.039 -22.938 -23.984 1 98.12 124 ALA B N 1
ATOM 3242 C CA . ALA B 1 124 ? 11.414 -24.234 -23.422 1 98.12 124 ALA B CA 1
ATOM 3243 C C . ALA B 1 124 ? 10.523 -25.344 -23.969 1 98.12 124 ALA B C 1
ATOM 3245 O O . ALA B 1 124 ? 10.945 -26.5 -24.062 1 98.12 124 ALA B O 1
ATOM 3246 N N . ALA B 1 125 ? 9.258 -25.047 -24.297 1 97.62 125 ALA B N 1
ATOM 3247 C CA . ALA B 1 125 ? 8.312 -26.062 -24.766 1 97.62 125 ALA B CA 1
ATOM 3248 C C . ALA B 1 125 ? 7.477 -25.531 -25.922 1 97.62 125 ALA B C 1
ATOM 3250 O O . ALA B 1 125 ? 6.594 -24.703 -25.719 1 97.62 125 ALA B O 1
ATOM 3251 N N . LEU B 1 126 ? 7.586 -26.094 -27.047 1 94.81 126 LEU B N 1
ATOM 3252 C CA . LEU B 1 126 ? 7.047 -25.594 -28.312 1 94.81 126 LEU B CA 1
ATOM 3253 C C . LEU B 1 126 ? 5.523 -25.594 -28.281 1 94.81 126 LEU B C 1
ATOM 3255 O O . LEU B 1 126 ? 4.887 -24.688 -28.828 1 94.81 126 LEU B O 1
ATOM 3259 N N . HIS B 1 127 ? 4.926 -26.516 -27.641 1 96.25 127 HIS B N 1
ATOM 3260 C CA . HIS B 1 127 ? 3.475 -26.672 -27.688 1 96.25 127 HIS B CA 1
ATOM 3261 C C . HIS B 1 127 ? 2.812 -26.047 -26.469 1 96.25 127 HIS B C 1
ATOM 3263 O O . HIS B 1 127 ? 1.586 -26.078 -26.344 1 96.25 127 HIS B O 1
ATOM 3269 N N . ALA B 1 128 ? 3.615 -25.453 -25.641 1 98 128 ALA B N 1
ATOM 3270 C CA . ALA B 1 128 ? 3.061 -24.812 -24.453 1 98 128 ALA B CA 1
ATOM 3271 C C . ALA B 1 128 ? 2.342 -23.516 -24.828 1 98 128 ALA B C 1
ATOM 3273 O O . ALA B 1 128 ? 2.793 -22.781 -25.703 1 98 128 ALA B O 1
ATOM 3274 N N . GLN B 1 129 ? 1.252 -23.25 -24.219 1 98.44 129 GLN B N 1
ATOM 3275 C CA . GLN B 1 129 ? 0.579 -21.953 -24.234 1 98.44 129 GLN B CA 1
ATOM 3276 C C . GLN B 1 129 ? 0.843 -21.188 -22.938 1 98.44 129 GLN B C 1
ATOM 3278 O O . GLN B 1 129 ? 0.177 -21.406 -21.938 1 98.44 129 GLN B O 1
ATOM 3283 N N . PRO B 1 130 ? 1.762 -20.25 -23 1 98.81 130 PRO B N 1
ATOM 3284 C CA . PRO B 1 130 ? 2.244 -19.594 -21.781 1 98.81 130 PRO B CA 1
ATOM 3285 C C . PRO B 1 130 ? 1.19 -18.703 -21.141 1 98.81 130 PRO B C 1
ATOM 3287 O O . PRO B 1 130 ? 0.441 -18.016 -21.828 1 98.81 130 PRO B O 1
ATOM 3290 N N . ALA B 1 131 ? 1.09 -18.719 -19.859 1 98.81 131 ALA B N 1
ATOM 3291 C CA . ALA B 1 131 ? 0.281 -17.844 -19.031 1 98.81 131 ALA B CA 1
ATOM 3292 C C . ALA B 1 131 ? 0.991 -17.531 -17.703 1 98.81 131 ALA B C 1
ATOM 3294 O O . ALA B 1 131 ? 2.035 -18.109 -17.406 1 98.81 131 ALA B O 1
ATOM 3295 N N . ILE B 1 132 ? 0.531 -16.547 -17 1 98.81 132 ILE B N 1
ATOM 3296 C CA . ILE B 1 132 ? 1.154 -16.156 -15.742 1 98.81 132 ILE B CA 1
ATOM 3297 C C . ILE B 1 132 ? 0.077 -15.898 -14.695 1 98.81 132 ILE B C 1
ATOM 3299 O O . ILE B 1 132 ? -0.986 -15.352 -15 1 98.81 132 ILE B O 1
ATOM 3303 N N . LEU B 1 133 ? 0.273 -16.422 -13.508 1 98.75 133 LEU B N 1
ATOM 3304 C CA . LEU B 1 133 ? -0.543 -16.172 -12.32 1 98.75 133 LEU B CA 1
ATOM 3305 C C . LEU B 1 133 ? 0.216 -15.312 -11.32 1 98.75 133 LEU B C 1
ATOM 3307 O O . LEU B 1 133 ? 1.313 -15.672 -10.891 1 98.75 133 LEU B O 1
ATOM 3311 N N . SER B 1 134 ? -0.333 -14.133 -10.977 1 98.38 134 SER B N 1
ATOM 3312 C CA . SER B 1 134 ? 0.306 -13.242 -10.016 1 98.38 134 SER B CA 1
ATOM 3313 C C . SER B 1 134 ? -0.729 -12.43 -9.242 1 98.38 134 SER B C 1
ATOM 3315 O O . SER B 1 134 ? -1.896 -12.367 -9.633 1 98.38 134 SER B O 1
ATOM 3317 N N . GLY B 1 135 ? -0.354 -11.859 -8.164 1 98 135 GLY B N 1
ATOM 3318 C CA . GLY B 1 135 ? -1.226 -11.094 -7.281 1 98 135 GLY B CA 1
ATOM 3319 C C . GLY B 1 135 ? -0.942 -11.328 -5.809 1 98 135 GLY B C 1
ATOM 3320 O O . GLY B 1 135 ? -0.106 -12.164 -5.457 1 98 135 GLY B O 1
ATOM 3321 N N . PRO B 1 136 ? -1.581 -10.57 -4.992 1 98.19 136 PRO B N 1
ATOM 3322 C CA . PRO B 1 136 ? -1.379 -10.734 -3.551 1 98.19 136 PRO B CA 1
ATOM 3323 C C . PRO B 1 136 ? -1.971 -12.031 -3.016 1 98.19 136 PRO B C 1
ATOM 3325 O O . PRO B 1 136 ? -3.182 -12.125 -2.805 1 98.19 136 PRO B O 1
ATOM 3328 N N . SER B 1 137 ? -1.085 -12.984 -2.742 1 97.94 137 SER B N 1
ATOM 3329 C CA . SER B 1 137 ? -1.551 -14.32 -2.402 1 97.94 137 SER B CA 1
ATOM 3330 C C . SER B 1 137 ? -0.508 -15.078 -1.588 1 97.94 137 SER B C 1
ATOM 3332 O O . SER B 1 137 ? 0.256 -15.875 -2.137 1 97.94 137 SER B O 1
ATOM 3334 N N . PHE B 1 138 ? -0.593 -14.969 -0.31 1 97.31 138 PHE B N 1
ATOM 3335 C CA . PHE B 1 138 ? 0.257 -15.82 0.516 1 97.31 138 PHE B CA 1
ATOM 3336 C C . PHE B 1 138 ? -0.224 -17.266 0.481 1 97.31 138 PHE B C 1
ATOM 3338 O O . PHE B 1 138 ? -1.425 -17.531 0.58 1 97.31 138 PHE B O 1
ATOM 3345 N N . ALA B 1 139 ? 0.714 -18.125 0.372 1 97.38 139 AL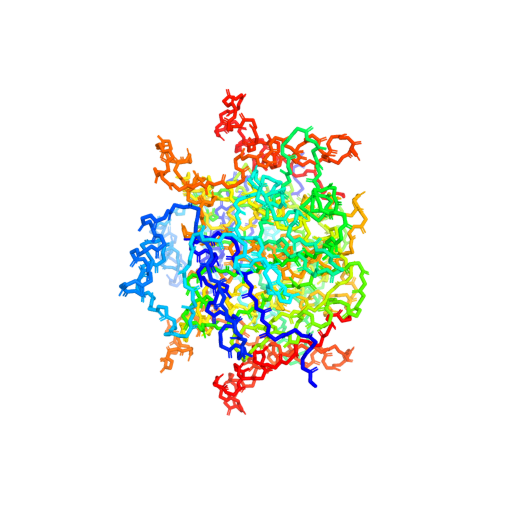A B N 1
ATOM 3346 C CA . ALA B 1 139 ? 0.405 -19.562 0.286 1 97.38 139 ALA B CA 1
ATOM 3347 C C . ALA B 1 139 ? -0.485 -20 1.445 1 97.38 139 ALA B C 1
ATOM 3349 O O . ALA B 1 139 ? -1.452 -20.734 1.248 1 97.38 139 ALA B O 1
ATOM 3350 N N . ASP B 1 140 ? -0.21 -19.531 2.627 1 96.75 140 ASP B N 1
ATOM 3351 C CA . ASP B 1 140 ? -0.966 -19.906 3.818 1 96.75 140 ASP B CA 1
ATOM 3352 C C . ASP B 1 140 ? -2.422 -19.453 3.709 1 96.75 140 ASP B C 1
ATOM 3354 O O . ASP B 1 140 ? -3.34 -20.25 3.947 1 96.75 140 ASP B O 1
ATOM 3358 N N . ASP B 1 141 ? -2.635 -18.203 3.342 1 97.06 141 ASP B N 1
ATOM 3359 C CA . ASP B 1 141 ? -3.986 -17.672 3.17 1 97.06 141 ASP B CA 1
ATOM 3360 C C . ASP B 1 141 ? -4.77 -18.5 2.15 1 97.06 141 ASP B C 1
ATOM 3362 O O . ASP B 1 141 ? -5.91 -18.891 2.406 1 97.06 141 ASP B O 1
ATOM 3366 N N . VAL B 1 142 ? -4.109 -18.75 1.016 1 97.94 142 VAL B N 1
ATOM 3367 C CA . VAL B 1 142 ? -4.738 -19.438 -0.106 1 97.94 142 VAL B CA 1
ATOM 3368 C C . VAL B 1 142 ? -5.094 -20.859 0.301 1 97.94 142 VAL B C 1
ATOM 3370 O O . VAL B 1 142 ? -6.211 -21.328 0.054 1 97.94 142 VAL B O 1
ATOM 3373 N N . ALA B 1 143 ? -4.16 -21.531 0.955 1 97.81 143 ALA B N 1
ATOM 3374 C CA . ALA B 1 143 ? -4.352 -22.922 1.327 1 97.81 143 ALA B CA 1
ATOM 3375 C C . ALA B 1 143 ? -5.461 -23.078 2.365 1 97.81 143 ALA B C 1
ATOM 3377 O O . ALA B 1 143 ? -6.195 -24.062 2.365 1 97.81 143 ALA B O 1
ATOM 3378 N N . ARG B 1 144 ? -5.617 -22.094 3.211 1 96.5 144 ARG B N 1
ATOM 3379 C CA . ARG B 1 144 ? -6.605 -22.141 4.285 1 96.5 144 ARG B CA 1
ATOM 3380 C C . ARG B 1 144 ? -7.973 -21.688 3.791 1 96.5 144 ARG B C 1
ATOM 3382 O O . ARG B 1 144 ? -8.953 -21.719 4.539 1 96.5 144 ARG B O 1
ATOM 3389 N N . GLY B 1 145 ? -8.023 -21.25 2.557 1 95.62 145 GLY B N 1
ATOM 3390 C CA . GLY B 1 145 ? -9.289 -20.875 1.961 1 95.62 145 GLY B CA 1
ATOM 3391 C C . GLY B 1 145 ? -9.727 -19.469 2.332 1 95.62 145 GLY B C 1
ATOM 3392 O O . GLY B 1 145 ? -10.922 -19.156 2.316 1 95.62 145 GLY B O 1
ATOM 3393 N N . LEU B 1 146 ? -8.812 -18.656 2.754 1 95.88 146 LEU B N 1
ATOM 3394 C CA . LEU B 1 146 ? -9.125 -17.25 2.994 1 95.88 146 LEU B CA 1
ATOM 3395 C C . LEU B 1 146 ? -9.281 -16.5 1.677 1 95.88 146 LEU B C 1
ATOM 3397 O O . LEU B 1 146 ? -8.703 -16.891 0.661 1 95.88 146 LEU B O 1
ATOM 3401 N N . PRO B 1 147 ? -10.117 -15.414 1.669 1 95.38 147 PRO B N 1
ATOM 3402 C CA . PRO B 1 147 ? -10.359 -14.703 0.415 1 95.38 147 PRO B CA 1
ATOM 3403 C C . PRO B 1 147 ? -9.078 -14.203 -0.24 1 95.38 147 PRO B C 1
ATOM 3405 O O . PRO B 1 147 ? -8.258 -13.547 0.414 1 95.38 147 PRO B O 1
ATOM 3408 N N . THR B 1 148 ? -8.922 -14.547 -1.481 1 96.44 148 THR B N 1
ATOM 3409 C CA . THR B 1 148 ? -7.73 -14.188 -2.246 1 96.44 148 THR B CA 1
ATOM 3410 C C . THR B 1 148 ? -8.102 -13.812 -3.678 1 96.44 148 THR B C 1
ATOM 3412 O O . THR B 1 148 ? -8.883 -14.508 -4.328 1 96.44 148 THR B O 1
ATOM 3415 N N . ALA B 1 149 ? -7.625 -12.672 -4.125 1 95.81 149 ALA B N 1
ATOM 3416 C CA . ALA B 1 149 ? -7.797 -12.227 -5.504 1 95.81 149 ALA B CA 1
ATOM 3417 C C . ALA B 1 149 ? -6.457 -12.141 -6.23 1 95.81 149 ALA B C 1
ATOM 3419 O O . ALA B 1 149 ? -5.48 -11.633 -5.68 1 95.81 149 ALA B O 1
ATOM 3420 N N . VAL B 1 150 ? -6.402 -12.719 -7.426 1 97.56 150 VAL B N 1
ATOM 3421 C CA . VAL B 1 150 ? -5.172 -12.734 -8.211 1 97.56 150 VAL B CA 1
ATOM 3422 C C . VAL B 1 150 ? -5.488 -12.422 -9.672 1 97.56 150 VAL B C 1
ATOM 3424 O O . VAL B 1 150 ? -6.648 -12.211 -10.031 1 97.56 150 VAL B O 1
ATOM 3427 N N . THR B 1 151 ? -4.445 -12.289 -10.469 1 98.06 151 THR B N 1
ATOM 3428 C CA . THR B 1 151 ? -4.578 -12.094 -11.906 1 98.06 151 THR B CA 1
ATOM 3429 C C . THR B 1 151 ? -4.004 -13.281 -12.672 1 98.06 151 THR B C 1
ATOM 3431 O O . THR B 1 151 ? -2.934 -13.789 -12.328 1 98.06 151 THR B O 1
ATOM 3434 N N . LEU B 1 152 ? -4.754 -13.766 -13.586 1 98.12 152 LEU B N 1
ATOM 3435 C CA . LEU B 1 152 ? -4.312 -14.758 -14.562 1 98.12 152 LEU B CA 1
ATOM 3436 C C . LEU B 1 152 ? -4.254 -14.148 -15.961 1 98.12 152 LEU B C 1
ATOM 3438 O O . LEU B 1 152 ? -5.285 -13.766 -16.516 1 98.12 152 LEU B O 1
ATOM 3442 N N . ALA B 1 153 ? -3.027 -14.125 -16.531 1 98.75 153 ALA B N 1
ATOM 3443 C CA . ALA B 1 153 ? -2.867 -13.422 -17.797 1 98.75 153 ALA B CA 1
ATOM 3444 C C . ALA B 1 153 ? -2.305 -14.352 -18.875 1 98.75 153 ALA B C 1
ATOM 3446 O O . ALA B 1 153 ? -1.455 -15.203 -18.578 1 98.75 153 ALA B O 1
ATOM 3447 N N . ALA B 1 154 ? -2.762 -14.227 -20.047 1 98.69 154 ALA B N 1
ATOM 3448 C CA . ALA B 1 154 ? -2.289 -14.867 -21.266 1 98.69 154 ALA B CA 1
ATOM 3449 C C . ALA B 1 154 ? -2.465 -13.945 -22.469 1 98.69 154 ALA B C 1
ATOM 3451 O O . ALA B 1 154 ? -3.236 -12.984 -22.422 1 98.69 154 ALA B O 1
ATOM 3452 N N . LYS B 1 155 ? -1.712 -14.234 -23.484 1 98.06 155 LYS B N 1
ATOM 3453 C CA . LYS B 1 155 ? -1.792 -13.398 -24.672 1 98.06 155 LYS B CA 1
ATOM 3454 C C . LYS B 1 155 ? -3.191 -13.438 -25.281 1 98.06 155 LYS B C 1
ATOM 3456 O O . LYS B 1 155 ? -3.715 -12.414 -25.719 1 98.06 155 LYS B O 1
ATOM 3461 N N . GLU B 1 156 ? -3.787 -14.625 -25.281 1 97.69 156 GLU B N 1
ATOM 3462 C CA . GLU B 1 156 ? -5.129 -14.797 -25.828 1 97.69 156 GLU B CA 1
ATOM 3463 C C . GLU B 1 156 ? -6.191 -14.695 -24.734 1 97.69 156 GLU B C 1
ATOM 3465 O O . GLU B 1 156 ? -6.145 -15.438 -23.75 1 97.69 156 GLU B O 1
ATOM 3470 N N . GLU B 1 157 ? -7.16 -13.906 -24.969 1 97.38 157 GLU B N 1
ATOM 3471 C CA . GLU B 1 157 ? -8.211 -13.656 -23.984 1 97.38 157 GLU B CA 1
ATOM 3472 C C . GLU B 1 157 ? -8.977 -14.938 -23.656 1 97.38 157 GLU B C 1
ATOM 3474 O O . GLU B 1 157 ? -9.336 -15.18 -22.5 1 97.38 157 GLU B O 1
ATOM 3479 N N . GLU B 1 158 ? -9.203 -15.672 -24.625 1 97.06 158 GLU B N 1
ATOM 3480 C CA . GLU B 1 158 ? -9.961 -16.906 -24.422 1 97.06 158 GLU B CA 1
ATOM 3481 C C . GLU B 1 158 ? -9.227 -17.859 -23.469 1 97.06 158 GLU B C 1
ATOM 3483 O O . GLU B 1 158 ? -9.852 -18.484 -22.625 1 97.06 158 GLU B O 1
ATOM 3488 N N . LEU B 1 159 ? -7.957 -17.953 -23.672 1 97.56 159 LEU B N 1
ATOM 3489 C CA . LEU B 1 159 ? -7.168 -18.812 -22.797 1 97.56 159 LEU B CA 1
ATOM 3490 C C . LEU B 1 159 ? -7.211 -18.281 -21.359 1 97.56 159 LEU B C 1
ATOM 3492 O O . LEU B 1 159 ? -7.461 -19.047 -20.422 1 97.56 159 LEU B O 1
ATOM 3496 N N . ALA B 1 160 ? -6.98 -17 -21.219 1 97.88 160 ALA B N 1
ATOM 3497 C CA . ALA B 1 160 ? -6.988 -16.391 -19.875 1 97.88 160 ALA B CA 1
ATOM 3498 C C . ALA B 1 160 ? -8.328 -16.625 -19.188 1 97.88 160 ALA B C 1
ATOM 3500 O O . ALA B 1 160 ? -8.359 -17 -18 1 97.88 160 ALA B O 1
ATOM 3501 N N . SER B 1 161 ? -9.383 -16.422 -19.906 1 97 161 SER B N 1
ATOM 3502 C CA . SER B 1 161 ? -10.727 -16.594 -19.344 1 97 161 SER B CA 1
ATOM 3503 C C . SER B 1 161 ? -10.984 -18.047 -18.969 1 97 161 SER B C 1
ATOM 3505 O O . SER B 1 161 ? -11.586 -18.312 -17.922 1 97 161 SER B O 1
ATOM 3507 N N . SER B 1 162 ? -10.531 -18.922 -19.781 1 96.94 162 SER B N 1
ATOM 3508 C CA . SER B 1 162 ? -10.719 -20.344 -19.5 1 96.94 162 SER B CA 1
ATOM 3509 C C . SER B 1 162 ? -9.945 -20.781 -18.266 1 96.94 162 SER B C 1
ATOM 3511 O O . SER B 1 162 ? -10.406 -21.609 -17.484 1 96.94 162 SER B O 1
ATOM 3513 N N . LEU B 1 163 ? -8.773 -20.219 -18.109 1 97.69 163 LEU B N 1
ATOM 3514 C CA . LEU B 1 163 ? -7.965 -20.516 -16.938 1 97.69 163 LEU B CA 1
ATOM 3515 C C . LEU B 1 163 ? -8.648 -20.031 -15.664 1 97.69 163 LEU B C 1
ATOM 3517 O O . LEU B 1 163 ? -8.641 -20.719 -14.641 1 97.69 163 LEU B O 1
ATOM 3521 N N . VAL B 1 164 ? -9.227 -18.859 -15.727 1 96.88 164 VAL B N 1
ATOM 3522 C CA . VAL B 1 164 ? -9.953 -18.281 -14.602 1 96.88 164 VAL B CA 1
ATOM 3523 C C . VAL B 1 164 ? -11.117 -19.188 -14.219 1 96.88 164 VAL B C 1
ATOM 3525 O O . VAL B 1 164 ? -11.344 -19.453 -13.031 1 96.88 164 VAL B O 1
ATOM 3528 N N . GLN B 1 165 ? -11.797 -19.672 -15.188 1 95.69 165 GLN B N 1
ATOM 3529 C CA . GLN B 1 165 ? -12.922 -20.578 -14.938 1 95.69 165 GLN B CA 1
ATOM 3530 C C . GLN B 1 165 ? -12.453 -21.875 -14.312 1 95.69 165 GLN B C 1
ATOM 3532 O O . GLN B 1 165 ? -13.141 -22.453 -13.453 1 95.69 165 GLN B O 1
ATOM 3537 N N . ALA B 1 166 ? -11.352 -22.281 -14.695 1 97.12 166 ALA B N 1
ATOM 3538 C CA . ALA B 1 166 ? -10.836 -23.578 -14.242 1 97.12 166 ALA B CA 1
ATOM 3539 C C . ALA B 1 166 ? -10.398 -23.516 -12.781 1 97.12 166 ALA B C 1
ATOM 3541 O O . ALA B 1 166 ? -10.539 -24.484 -12.047 1 97.12 166 ALA B O 1
ATOM 3542 N N . LEU B 1 167 ? -9.914 -22.344 -12.352 1 97.56 167 LEU B N 1
ATOM 3543 C CA . LEU B 1 167 ? -9.273 -22.297 -11.039 1 97.56 167 LEU B CA 1
ATOM 3544 C C . LEU B 1 167 ? -10.109 -21.5 -10.055 1 97.56 167 LEU B C 1
ATOM 3546 O O . LEU B 1 167 ? -9.875 -21.547 -8.844 1 97.56 167 LEU B O 1
ATOM 3550 N N . GLY B 1 168 ? -11.062 -20.797 -10.5 1 95.56 168 GLY B N 1
ATOM 3551 C CA . GLY B 1 168 ? -11.836 -19.891 -9.664 1 95.56 168 GLY B CA 1
ATOM 3552 C C . GLY B 1 168 ? -12.727 -20.625 -8.672 1 95.56 168 GLY B C 1
ATOM 3553 O O . GLY B 1 168 ? -13.273 -21.688 -8.977 1 95.56 168 GLY B O 1
ATOM 3554 N N . SER B 1 169 ? -12.891 -20.078 -7.52 1 93.69 169 SER B N 1
ATOM 3555 C CA . SER B 1 169 ? -13.789 -20.484 -6.449 1 93.69 169 SER B CA 1
ATOM 3556 C C . SER B 1 169 ? -14.219 -19.297 -5.594 1 93.69 169 SER B C 1
ATOM 3558 O O . SER B 1 169 ? -13.758 -18.172 -5.805 1 93.69 169 SER B O 1
ATOM 3560 N N . PRO B 1 170 ? -15.078 -19.453 -4.66 1 90.06 170 PRO B N 1
ATOM 3561 C CA . PRO B 1 170 ? -15.508 -18.344 -3.809 1 90.06 170 PRO B CA 1
ATOM 3562 C C . PRO B 1 170 ? -14.367 -17.75 -2.992 1 90.06 170 PRO B C 1
ATOM 3564 O O . PRO B 1 170 ? -14.398 -16.562 -2.664 1 90.06 170 PRO B O 1
ATOM 3567 N N . THR B 1 171 ? -13.336 -18.547 -2.701 1 92.94 171 THR B N 1
ATOM 3568 C CA . THR B 1 171 ? -12.281 -18.047 -1.829 1 92.94 171 THR B CA 1
ATOM 3569 C C . THR B 1 171 ? -1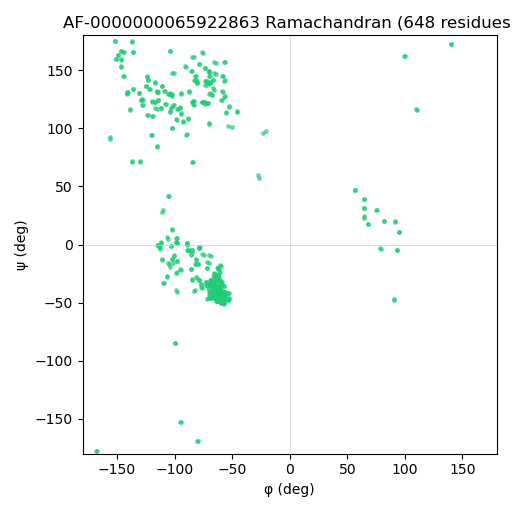1.031 -17.719 -2.633 1 92.94 171 THR B C 1
ATOM 3571 O O . THR B 1 171 ? -10.102 -17.078 -2.117 1 92.94 171 THR B O 1
ATOM 3574 N N . PHE B 1 172 ? -10.961 -18.203 -3.838 1 96.38 172 PHE B N 1
ATOM 3575 C CA . PHE B 1 172 ? -9.875 -17.875 -4.758 1 96.38 172 PHE B CA 1
ATOM 3576 C C . PHE B 1 172 ? -10.43 -17.297 -6.055 1 96.38 172 PHE B C 1
ATOM 3578 O O . PHE B 1 172 ? -10.945 -18.031 -6.902 1 96.38 172 PHE B O 1
ATOM 3585 N N . ARG B 1 173 ? -10.172 -16 -6.262 1 94.94 173 ARG B N 1
ATOM 3586 C CA . ARG B 1 173 ? -10.82 -15.297 -7.367 1 94.94 173 ARG B CA 1
ATOM 3587 C C . ARG B 1 173 ? -9.781 -14.742 -8.344 1 94.94 173 ARG B C 1
ATOM 3589 O O . ARG B 1 173 ? -9.344 -13.594 -8.203 1 94.94 173 ARG B O 1
ATOM 3596 N N . PRO B 1 174 ? -9.508 -15.492 -9.352 1 96.38 174 PRO B N 1
ATOM 3597 C CA . PRO B 1 174 ? -8.633 -14.961 -10.398 1 96.38 174 PRO B CA 1
ATOM 3598 C C . PRO B 1 174 ? -9.375 -14.062 -11.391 1 96.38 174 PRO B C 1
ATOM 3600 O O . PRO B 1 174 ? -10.531 -14.336 -11.727 1 96.38 174 PRO B O 1
ATOM 3603 N N . TYR B 1 175 ? -8.758 -13.039 -11.805 1 95.56 175 TYR B N 1
ATOM 3604 C CA . TYR B 1 175 ? -9.227 -12.156 -12.867 1 95.56 175 TYR B CA 1
ATOM 3605 C C . TYR B 1 175 ? -8.344 -12.281 -14.109 1 95.56 175 TYR B C 1
ATOM 3607 O O . TYR B 1 175 ? -7.121 -12.344 -14 1 95.56 175 TYR B O 1
ATOM 3615 N N . HIS B 1 176 ? -8.992 -12.344 -15.281 1 96.75 176 HIS B N 1
ATOM 3616 C CA . HIS B 1 176 ? -8.203 -12.562 -16.484 1 96.75 176 HIS B CA 1
ATOM 3617 C C . HIS B 1 176 ? -7.672 -11.242 -17.047 1 96.75 176 HIS B C 1
ATOM 3619 O O . HIS B 1 176 ? -8.273 -10.188 -16.828 1 96.75 176 HIS B O 1
ATOM 3625 N N . SER B 1 177 ? -6.551 -11.281 -17.672 1 98.12 177 SER B N 1
ATOM 3626 C CA . SER B 1 177 ? -5.926 -10.156 -18.359 1 98.12 177 SER B CA 1
ATOM 3627 C C . SER B 1 177 ? -5.156 -10.625 -19.594 1 98.12 177 SER B C 1
ATOM 3629 O O . SER B 1 177 ? -4.746 -11.781 -19.688 1 98.12 177 SER B O 1
ATOM 3631 N N . THR B 1 178 ? -5.035 -9.719 -20.547 1 98.5 178 THR B N 1
ATOM 3632 C CA . THR B 1 178 ? -4.16 -10 -21.688 1 98.5 178 THR B CA 1
ATOM 3633 C C . THR B 1 178 ? -2.846 -9.234 -21.547 1 98.5 178 THR B C 1
ATOM 3635 O O . THR B 1 178 ? -1.977 -9.328 -22.422 1 98.5 178 THR B O 1
ATOM 3638 N N . ASP B 1 179 ? -2.715 -8.453 -20.469 1 98.62 179 ASP B N 1
ATOM 3639 C CA . ASP B 1 179 ? -1.496 -7.691 -20.219 1 98.62 179 ASP B CA 1
ATOM 3640 C C . ASP B 1 179 ? -0.452 -8.539 -19.5 1 98.62 179 ASP B C 1
ATOM 3642 O O . ASP B 1 179 ? -0.056 -8.227 -18.375 1 98.62 179 ASP B O 1
ATOM 3646 N N . VAL B 1 180 ? 0.099 -9.484 -20.219 1 98.69 180 VAL B N 1
ATOM 3647 C CA . VAL B 1 180 ? 1.019 -10.477 -19.672 1 98.69 180 VAL B CA 1
ATOM 3648 C C . VAL B 1 180 ? 2.254 -9.781 -19.094 1 98.69 180 VAL B C 1
ATOM 3650 O O . VAL B 1 180 ? 2.672 -10.062 -17.969 1 98.69 180 VAL B O 1
ATOM 3653 N N . ARG B 1 181 ? 2.756 -8.852 -19.812 1 98.19 181 ARG B N 1
ATOM 3654 C CA . ARG B 1 181 ? 3.982 -8.164 -19.406 1 98.19 181 ARG B CA 1
ATOM 3655 C C . ARG B 1 181 ? 3.773 -7.371 -18.125 1 98.19 181 ARG B C 1
ATOM 3657 O O . ARG B 1 181 ? 4.621 -7.395 -17.234 1 98.19 181 ARG B O 1
ATOM 3664 N N . GLY B 1 182 ? 2.65 -6.648 -18 1 98.44 182 GLY B N 1
ATOM 3665 C CA . GLY B 1 182 ? 2.342 -5.91 -16.781 1 98.44 182 GLY B CA 1
ATOM 3666 C C . GLY B 1 182 ? 2.271 -6.789 -15.547 1 98.44 182 GLY B C 1
ATOM 3667 O O . GLY B 1 182 ? 2.814 -6.438 -14.5 1 98.44 182 GLY B O 1
ATOM 3668 N N . VAL B 1 183 ? 1.636 -7.926 -15.703 1 98.62 183 VAL B N 1
ATOM 3669 C CA . VAL B 1 183 ? 1.481 -8.875 -14.609 1 98.62 183 VAL B CA 1
ATOM 3670 C C . VAL B 1 183 ? 2.85 -9.406 -14.188 1 98.62 183 VAL B C 1
ATOM 3672 O O . VAL B 1 183 ? 3.141 -9.523 -13 1 98.62 183 VAL B O 1
ATOM 3675 N N . GLU B 1 184 ? 3.701 -9.68 -15.164 1 98.5 184 GLU B N 1
ATOM 3676 C CA . GLU B 1 184 ? 5.023 -10.234 -14.898 1 98.5 184 GLU B CA 1
ATOM 3677 C C . GLU B 1 184 ? 5.926 -9.203 -14.219 1 98.5 184 GLU B C 1
ATOM 3679 O O . GLU B 1 184 ? 6.633 -9.531 -13.258 1 98.5 184 GLU B O 1
ATOM 3684 N N . ILE B 1 185 ? 5.895 -7.969 -14.68 1 97.56 185 ILE B N 1
ATOM 3685 C CA . ILE B 1 185 ? 6.742 -6.914 -14.125 1 97.56 185 ILE B CA 1
ATOM 3686 C C . ILE B 1 185 ? 6.336 -6.625 -12.688 1 97.56 185 ILE B C 1
ATOM 3688 O O . ILE B 1 185 ? 7.195 -6.48 -11.812 1 97.56 185 ILE B O 1
ATOM 3692 N N . GLY B 1 186 ? 5.023 -6.496 -12.445 1 97.69 186 GLY B N 1
ATOM 3693 C CA . GLY B 1 186 ? 4.551 -6.27 -11.086 1 97.69 186 GLY B CA 1
ATOM 3694 C C . GLY B 1 186 ? 5.055 -7.301 -10.102 1 97.69 186 GLY B C 1
ATOM 3695 O O . GLY B 1 186 ? 5.609 -6.953 -9.055 1 97.69 186 GLY B O 1
ATOM 3696 N N . GLY B 1 187 ? 4.93 -8.539 -10.484 1 96.69 187 GLY B N 1
ATOM 3697 C CA . GLY B 1 187 ? 5.359 -9.625 -9.617 1 96.69 187 GLY B CA 1
ATOM 3698 C C . GLY B 1 187 ? 6.859 -9.648 -9.391 1 96.69 187 GLY B C 1
ATOM 3699 O O . GLY B 1 187 ? 7.316 -9.93 -8.281 1 96.69 187 GLY B O 1
ATOM 3700 N N . ALA B 1 188 ? 7.602 -9.406 -10.383 1 96.19 188 ALA B N 1
ATOM 3701 C CA . ALA B 1 188 ? 9.055 -9.477 -10.289 1 96.19 188 ALA B CA 1
ATOM 3702 C C . ALA B 1 188 ? 9.617 -8.32 -9.469 1 96.19 188 ALA B C 1
ATOM 3704 O O . ALA B 1 188 ? 10.453 -8.523 -8.586 1 96.19 188 ALA B O 1
ATOM 3705 N N . ALA B 1 189 ? 9.156 -7.109 -9.727 1 97.62 189 ALA B N 1
ATOM 3706 C CA . ALA B 1 189 ? 9.719 -5.902 -9.125 1 97.62 189 ALA B CA 1
ATOM 3707 C C . ALA B 1 189 ? 9.336 -5.797 -7.648 1 97.62 189 ALA B C 1
ATOM 3709 O O . ALA B 1 189 ? 10.117 -5.293 -6.836 1 97.62 189 ALA B O 1
ATOM 3710 N N . LYS B 1 190 ? 8.148 -6.25 -7.312 1 97.69 190 LYS B N 1
ATOM 3711 C CA . LYS B 1 190 ? 7.668 -6.082 -5.945 1 97.69 190 LYS B CA 1
ATOM 3712 C C . LYS B 1 190 ? 8.594 -6.766 -4.949 1 97.69 190 LYS B C 1
ATOM 3714 O O . LYS B 1 190 ? 8.773 -6.285 -3.826 1 97.69 190 LYS B O 1
ATOM 3719 N N . ASN B 1 191 ? 9.211 -7.938 -5.359 1 96.94 191 ASN B N 1
ATOM 3720 C CA . ASN B 1 191 ? 10.109 -8.68 -4.484 1 96.94 191 ASN B CA 1
ATOM 3721 C C . ASN B 1 191 ? 11.344 -7.863 -4.117 1 96.94 191 ASN B C 1
ATOM 3723 O O . ASN B 1 191 ? 11.812 -7.91 -2.98 1 96.94 191 ASN B O 1
ATOM 3727 N N . VAL B 1 192 ? 11.836 -7.129 -5.066 1 97.94 192 VAL B N 1
ATOM 3728 C CA . VAL B 1 192 ? 12.992 -6.277 -4.84 1 97.94 192 VAL B CA 1
ATOM 3729 C C . VAL B 1 192 ? 12.617 -5.129 -3.906 1 97.94 192 VAL B C 1
ATOM 3731 O O . VAL B 1 192 ? 13.344 -4.832 -2.957 1 97.94 192 VAL B O 1
ATOM 3734 N N . LEU B 1 193 ? 11.484 -4.578 -4.16 1 98.25 193 LEU B N 1
ATOM 3735 C CA . LEU B 1 193 ? 11.023 -3.436 -3.381 1 98.25 193 LEU B CA 1
ATOM 3736 C C . LEU B 1 193 ? 10.68 -3.854 -1.954 1 98.25 193 LEU B C 1
ATOM 3738 O O . LEU B 1 193 ? 10.852 -3.072 -1.016 1 98.25 193 LEU B O 1
ATOM 3742 N N . ALA B 1 194 ? 10.25 -5.082 -1.78 1 98.5 194 ALA B N 1
ATOM 3743 C CA . ALA B 1 194 ? 9.945 -5.613 -0.454 1 98.5 194 ALA B CA 1
ATOM 3744 C C . ALA B 1 194 ? 11.211 -5.703 0.4 1 98.5 194 ALA B C 1
ATOM 3746 O O . ALA B 1 194 ? 11.156 -5.52 1.618 1 98.5 194 ALA B O 1
ATOM 3747 N N . ILE B 1 195 ? 12.336 -6.004 -0.224 1 98.06 195 ILE B N 1
ATOM 3748 C CA . ILE B 1 195 ? 13.594 -6.016 0.508 1 98.06 195 ILE B CA 1
ATOM 3749 C C . ILE B 1 195 ? 13.891 -4.613 1.042 1 98.06 195 ILE B C 1
ATOM 3751 O O . ILE B 1 195 ? 14.25 -4.453 2.211 1 98.06 195 ILE B O 1
ATOM 3755 N N . ALA B 1 196 ? 13.719 -3.598 0.187 1 97.88 196 ALA B N 1
ATOM 3756 C CA . ALA B 1 196 ? 13.922 -2.213 0.608 1 97.88 196 ALA B CA 1
ATOM 3757 C C . ALA B 1 196 ? 13.016 -1.856 1.782 1 97.88 196 ALA B C 1
ATOM 3759 O O . ALA B 1 196 ? 13.461 -1.24 2.754 1 97.88 196 ALA B O 1
ATOM 3760 N N . ALA B 1 197 ? 11.758 -2.197 1.701 1 97.81 197 ALA B N 1
ATOM 3761 C CA . ALA B 1 197 ? 10.789 -1.943 2.768 1 97.81 197 ALA B CA 1
ATOM 3762 C C . ALA B 1 197 ? 11.211 -2.633 4.062 1 97.81 197 ALA B C 1
ATOM 3764 O O . ALA B 1 197 ? 11.102 -2.051 5.145 1 97.81 197 ALA B O 1
ATOM 3765 N N . GLY B 1 198 ? 11.648 -3.889 3.926 1 98 198 GLY B N 1
ATOM 3766 C CA . GLY B 1 198 ? 12.133 -4.609 5.09 1 98 198 GLY B CA 1
ATOM 3767 C C . GLY B 1 198 ? 13.305 -3.924 5.773 1 98 198 GLY B C 1
ATOM 3768 O O . GLY B 1 198 ? 13.383 -3.9 7.004 1 98 198 GLY B O 1
ATOM 3769 N N . ILE B 1 199 ? 14.219 -3.377 4.992 1 97.62 199 ILE B N 1
ATOM 3770 C CA . ILE B 1 199 ? 15.375 -2.664 5.531 1 97.62 199 ILE B CA 1
ATOM 3771 C C . ILE B 1 199 ? 14.898 -1.49 6.387 1 97.62 199 ILE B C 1
ATOM 3773 O O . ILE B 1 199 ? 15.438 -1.247 7.469 1 97.62 199 ILE B O 1
ATOM 3777 N N . VAL B 1 200 ? 13.875 -0.761 5.949 1 97 200 VAL B N 1
ATOM 3778 C CA . VAL B 1 200 ? 13.32 0.373 6.684 1 97 200 VAL B CA 1
ATOM 3779 C C . VAL B 1 200 ? 12.836 -0.087 8.055 1 97 200 VAL B C 1
ATOM 3781 O O . VAL B 1 200 ? 13.109 0.564 9.07 1 97 200 VAL B O 1
ATOM 3784 N N . VAL B 1 201 ? 12.164 -1.215 8.102 1 97.38 201 VAL B N 1
ATOM 3785 C CA . VAL B 1 201 ? 11.641 -1.767 9.352 1 97.38 201 VAL B CA 1
ATOM 3786 C C . VAL B 1 201 ? 12.797 -2.238 10.227 1 97.38 201 VAL B C 1
ATOM 3788 O O . VAL B 1 201 ? 12.82 -1.974 11.43 1 97.38 201 VAL B O 1
ATOM 3791 N N . GLY B 1 202 ? 13.695 -2.92 9.625 1 97.5 202 GLY B N 1
ATOM 3792 C CA . GLY B 1 202 ? 14.844 -3.4 10.383 1 97.5 202 GLY B CA 1
ATOM 3793 C C . GLY B 1 202 ? 15.648 -2.285 11.023 1 97.5 202 GLY B C 1
ATOM 3794 O O . GLY B 1 202 ? 16.203 -2.461 12.117 1 97.5 202 GLY B O 1
ATOM 3795 N N . ARG B 1 203 ? 15.695 -1.124 10.383 1 96.88 203 ARG B N 1
ATOM 3796 C CA . ARG B 1 203 ? 16.453 0.024 10.867 1 96.88 203 ARG B CA 1
ATOM 3797 C C . ARG B 1 203 ? 15.602 0.895 11.781 1 96.88 203 ARG B C 1
ATOM 3799 O O . ARG B 1 203 ? 16.047 1.95 12.242 1 96.88 203 ARG B O 1
ATOM 3806 N N . ASN B 1 204 ? 14.359 0.503 12.031 1 96.56 204 ASN B N 1
ATOM 3807 C CA . ASN B 1 204 ? 13.438 1.2 12.922 1 96.56 204 ASN B CA 1
ATOM 3808 C C . ASN B 1 204 ? 13.242 2.654 12.5 1 96.56 204 ASN B C 1
ATOM 3810 O O . ASN B 1 204 ? 13.359 3.564 13.32 1 96.56 204 ASN B O 1
ATOM 3814 N N . LEU B 1 205 ? 13.016 2.84 11.219 1 95.88 205 LEU B N 1
ATOM 3815 C CA . LEU B 1 205 ? 12.883 4.199 10.703 1 95.88 205 LEU B CA 1
ATOM 3816 C C . LEU B 1 205 ? 11.438 4.68 10.812 1 95.88 205 LEU B C 1
ATOM 3818 O O . LEU B 1 205 ? 11.148 5.84 10.516 1 95.88 205 LEU B O 1
ATOM 3822 N N . GLY B 1 206 ? 10.5 3.783 11.25 1 96.12 206 GLY B N 1
ATOM 3823 C CA . GLY B 1 206 ? 9.125 4.184 11.5 1 96.12 206 GLY B CA 1
ATOM 3824 C C . GLY B 1 206 ? 8.18 3.84 10.367 1 96.12 206 GLY B C 1
ATOM 3825 O O . GLY B 1 206 ? 8.617 3.625 9.234 1 96.12 206 GLY B O 1
ATOM 3826 N N . ALA B 1 207 ? 6.887 3.826 10.641 1 97.12 207 ALA B N 1
ATOM 3827 C CA . ALA B 1 207 ? 5.844 3.473 9.68 1 97.12 207 ALA B CA 1
ATOM 3828 C C . ALA B 1 207 ? 5.711 4.543 8.594 1 97.12 207 ALA B C 1
ATOM 3830 O O . ALA B 1 207 ? 5.379 4.234 7.449 1 97.12 207 ALA B O 1
ATOM 3831 N N . SER B 1 208 ? 5.945 5.832 8.945 1 97.56 208 SER B N 1
ATOM 3832 C CA . SER B 1 208 ? 5.859 6.922 7.977 1 97.56 208 SER B CA 1
ATOM 3833 C C . SER B 1 208 ? 6.887 6.75 6.859 1 97.56 208 SER B C 1
ATOM 3835 O O . SER B 1 208 ? 6.562 6.906 5.684 1 97.56 208 SER B O 1
ATOM 3837 N N . ALA B 1 209 ? 8.094 6.371 7.27 1 96.38 209 ALA B N 1
ATOM 3838 C CA . ALA B 1 209 ? 9.148 6.145 6.289 1 96.38 209 ALA B CA 1
ATOM 3839 C C . ALA B 1 209 ? 8.852 4.922 5.43 1 96.38 209 ALA B C 1
ATOM 3841 O O . ALA B 1 209 ? 9.133 4.91 4.23 1 96.38 209 ALA B O 1
ATOM 3842 N N . LEU B 1 210 ? 8.328 3.879 6.102 1 97.12 210 LEU B N 1
ATOM 3843 C CA . LEU B 1 210 ? 7.965 2.672 5.371 1 97.12 210 LEU B CA 1
ATOM 3844 C C . LEU B 1 210 ? 6.938 2.98 4.285 1 97.12 210 LEU B C 1
ATOM 3846 O O . LEU B 1 210 ? 7.074 2.525 3.146 1 97.12 210 LEU B O 1
ATOM 3850 N N . ALA B 1 211 ? 5.914 3.758 4.574 1 97.56 211 ALA B N 1
ATOM 3851 C CA . ALA B 1 211 ? 4.879 4.133 3.613 1 97.56 211 ALA B CA 1
ATOM 3852 C C . ALA B 1 211 ? 5.461 4.961 2.473 1 97.56 211 ALA B C 1
ATOM 3854 O O . ALA B 1 211 ? 5.121 4.75 1.307 1 97.56 211 ALA B O 1
ATOM 3855 N N . ALA B 1 212 ? 6.324 5.898 2.807 1 96 212 ALA B N 1
ATOM 3856 C CA . ALA B 1 212 ? 6.938 6.754 1.796 1 96 212 ALA B CA 1
ATOM 3857 C C . ALA B 1 212 ? 7.812 5.941 0.844 1 96 212 ALA B C 1
ATOM 3859 O O . ALA B 1 212 ? 7.754 6.129 -0.374 1 96 212 ALA B O 1
ATOM 3860 N N . LEU B 1 213 ? 8.633 5.078 1.403 1 96.38 213 LEU B N 1
ATOM 3861 C CA . LEU B 1 213 ? 9.516 4.258 0.585 1 96.38 213 LEU B CA 1
ATOM 3862 C C . LEU B 1 213 ? 8.719 3.33 -0.322 1 96.38 213 LEU B C 1
ATOM 3864 O O . LEU B 1 213 ? 9.07 3.139 -1.487 1 96.38 213 LEU B O 1
ATOM 3868 N N . THR B 1 214 ? 7.676 2.699 0.227 1 97.69 214 THR B N 1
ATOM 3869 C CA . THR B 1 214 ? 6.836 1.81 -0.569 1 97.69 214 THR B CA 1
ATOM 3870 C C . THR B 1 214 ? 6.172 2.572 -1.712 1 97.69 214 THR B C 1
ATOM 3872 O O . THR B 1 214 ? 6.066 2.061 -2.828 1 97.69 214 THR B O 1
ATOM 3875 N N . THR B 1 215 ? 5.746 3.791 -1.447 1 97 215 THR B N 1
ATOM 3876 C CA . THR B 1 215 ? 5.148 4.648 -2.467 1 97 215 THR B CA 1
ATOM 3877 C C . THR B 1 215 ? 6.152 4.953 -3.572 1 97 215 THR B C 1
ATOM 3879 O O . THR B 1 215 ? 5.82 4.883 -4.758 1 97 215 THR B O 1
ATOM 3882 N N . ARG B 1 216 ? 7.355 5.297 -3.193 1 94.75 216 ARG B N 1
ATOM 3883 C CA . ARG B 1 216 ? 8.414 5.531 -4.168 1 94.75 216 ARG B CA 1
ATOM 3884 C C . ARG B 1 216 ? 8.711 4.27 -4.973 1 94.75 216 ARG B C 1
ATOM 3886 O O . ARG B 1 216 ? 8.961 4.34 -6.18 1 94.75 216 ARG B O 1
ATOM 3893 N N . GLY B 1 217 ? 8.75 3.199 -4.23 1 96.5 217 GLY B N 1
ATOM 3894 C CA . GLY B 1 217 ? 8.945 1.924 -4.902 1 96.5 217 GLY B CA 1
ATOM 3895 C C . GLY B 1 217 ? 7.883 1.638 -5.949 1 96.5 217 GLY B C 1
ATOM 3896 O O . GLY B 1 217 ? 8.195 1.174 -7.047 1 96.5 217 GLY B O 1
ATOM 3897 N N . PHE B 1 218 ? 6.633 1.958 -5.652 1 98.38 218 PHE B N 1
ATOM 3898 C CA . PHE B 1 218 ? 5.566 1.757 -6.625 1 98.38 218 PHE B CA 1
ATOM 3899 C C . PHE B 1 218 ? 5.773 2.643 -7.848 1 98.38 218 PHE B C 1
ATOM 3901 O O . PHE B 1 218 ? 5.527 2.215 -8.977 1 98.38 218 PHE B O 1
ATOM 3908 N N . SER B 1 219 ? 6.16 3.818 -7.633 1 96.44 219 SER B N 1
ATOM 3909 C CA . SER B 1 219 ? 6.426 4.719 -8.75 1 96.44 219 SER B CA 1
ATOM 3910 C C . SER B 1 219 ? 7.484 4.141 -9.68 1 96.44 219 SER B C 1
ATOM 3912 O O . SER B 1 219 ? 7.367 4.254 -10.906 1 96.44 219 SER B O 1
ATOM 3914 N N . GLU B 1 220 ? 8.523 3.535 -9.125 1 96.38 220 GLU B N 1
ATOM 3915 C CA . GLU B 1 220 ? 9.562 2.895 -9.93 1 96.38 220 GLU B CA 1
ATOM 3916 C C . GLU B 1 220 ? 9 1.728 -10.734 1 96.38 220 GLU B C 1
ATOM 3918 O O . GLU B 1 220 ? 9.289 1.594 -11.922 1 96.38 220 GLU B O 1
ATOM 3923 N N . LEU B 1 221 ? 8.25 0.957 -10 1 97.75 221 LEU B N 1
ATOM 3924 C CA . LEU B 1 221 ? 7.617 -0.196 -10.641 1 97.75 221 LEU B CA 1
ATOM 3925 C C . LEU B 1 221 ? 6.742 0.239 -11.805 1 97.75 221 LEU B C 1
ATOM 3927 O O . LEU B 1 221 ? 6.812 -0.342 -12.891 1 97.75 221 LEU B O 1
ATOM 3931 N N . ALA B 1 222 ? 5.969 1.28 -11.602 1 97.44 222 ALA B N 1
ATOM 3932 C CA . ALA B 1 222 ? 5.066 1.788 -12.625 1 97.44 222 ALA B CA 1
ATOM 3933 C C . ALA B 1 222 ? 5.84 2.35 -13.812 1 97.44 222 ALA B C 1
ATOM 3935 O O . ALA B 1 222 ? 5.457 2.143 -14.969 1 97.44 222 ALA B O 1
ATOM 3936 N N . ARG B 1 223 ? 6.926 3.072 -13.539 1 96.81 223 ARG B N 1
ATOM 3937 C CA . ARG B 1 223 ? 7.75 3.641 -14.602 1 96.81 223 ARG B CA 1
ATOM 3938 C C . ARG B 1 223 ? 8.359 2.545 -15.461 1 96.81 223 ARG B C 1
ATOM 3940 O O . ARG B 1 223 ? 8.336 2.629 -16.688 1 96.81 223 ARG B O 1
ATOM 3947 N N . LEU B 1 224 ? 8.906 1.56 -14.828 1 97.38 224 LEU B N 1
ATOM 3948 C CA . LEU B 1 224 ? 9.477 0.444 -15.578 1 97.38 224 LEU B CA 1
ATOM 3949 C C . LEU B 1 224 ? 8.398 -0.279 -16.375 1 97.38 224 LEU B C 1
ATOM 3951 O O . LEU B 1 224 ? 8.617 -0.627 -17.547 1 97.38 224 LEU B O 1
ATOM 3955 N N . GLY B 1 225 ? 7.258 -0.598 -15.688 1 97.88 225 GLY B N 1
ATOM 3956 C CA . GLY B 1 225 ? 6.16 -1.257 -16.375 1 97.88 225 GLY B CA 1
ATOM 3957 C C . GLY B 1 225 ? 5.727 -0.531 -17.641 1 97.88 225 GLY B C 1
ATOM 3958 O O . GLY B 1 225 ? 5.574 -1.146 -18.703 1 97.88 225 GLY B O 1
ATOM 3959 N N . ARG B 1 226 ? 5.566 0.752 -17.562 1 96.94 226 ARG B N 1
ATOM 3960 C CA . ARG B 1 226 ? 5.148 1.547 -18.703 1 96.94 226 ARG B CA 1
ATOM 3961 C C . ARG B 1 226 ? 6.188 1.479 -19.828 1 96.94 226 ARG B C 1
ATOM 3963 O O . ARG B 1 226 ? 5.836 1.351 -21 1 96.94 226 ARG B O 1
ATOM 3970 N N . ALA B 1 227 ? 7.406 1.584 -19.438 1 97 227 ALA B N 1
ATOM 3971 C CA . ALA B 1 227 ? 8.492 1.521 -20.406 1 97 227 ALA B CA 1
ATOM 3972 C C . ALA B 1 227 ? 8.508 0.18 -21.141 1 97 227 ALA B C 1
ATOM 3974 O O . ALA B 1 227 ? 8.977 0.086 -22.266 1 97 227 ALA B O 1
ATOM 3975 N N . CYS B 1 228 ? 7.934 -0.847 -20.5 1 96.25 228 CYS B N 1
ATOM 3976 C CA . CYS B 1 228 ? 7.91 -2.188 -21.062 1 96.25 228 CYS B CA 1
ATOM 3977 C C . CYS B 1 228 ? 6.574 -2.469 -21.75 1 96.25 228 CYS B C 1
ATOM 3979 O O . CYS B 1 228 ? 6.316 -3.594 -22.172 1 96.25 228 CYS B O 1
ATOM 3981 N N . GLY B 1 229 ? 5.691 -1.53 -21.766 1 96.38 229 GLY B N 1
ATOM 3982 C CA . GLY B 1 229 ? 4.441 -1.654 -22.5 1 96.38 229 GLY B CA 1
ATOM 3983 C C . GLY B 1 229 ? 3.291 -2.139 -21.641 1 96.38 229 GLY B C 1
ATOM 3984 O O . GLY B 1 229 ? 2.217 -2.459 -22.156 1 96.38 229 GLY B O 1
ATOM 3985 N N . ALA B 1 230 ? 3.463 -2.188 -20.344 1 98 230 ALA B N 1
ATOM 3986 C CA . ALA B 1 230 ? 2.404 -2.596 -19.422 1 98 230 ALA B CA 1
ATOM 3987 C C . ALA B 1 230 ? 1.308 -1.538 -19.344 1 98 230 ALA B C 1
ATOM 3989 O O . ALA B 1 230 ? 1.573 -0.345 -19.516 1 98 230 ALA B O 1
ATOM 3990 N N . ARG B 1 231 ? 0.127 -1.978 -19.125 1 97.62 231 ARG B N 1
ATOM 3991 C CA . ARG B 1 231 ? -0.992 -1.061 -18.938 1 97.62 231 ARG B CA 1
ATOM 3992 C C . ARG B 1 231 ? -1.013 -0.517 -17.5 1 97.62 231 ARG B C 1
ATOM 3994 O O . ARG B 1 231 ? -0.815 -1.267 -16.547 1 97.62 231 ARG B O 1
ATOM 4001 N N . PRO B 1 232 ? -1.296 0.765 -17.312 1 95.25 232 PRO B N 1
ATOM 4002 C CA . PRO B 1 232 ? -1.334 1.375 -15.977 1 95.25 232 PRO B CA 1
ATOM 4003 C C . PRO B 1 232 ? -2.322 0.685 -15.039 1 95.25 232 PRO B C 1
ATOM 4005 O O . PRO B 1 232 ? -2.049 0.539 -13.844 1 95.25 232 PRO B O 1
ATOM 4008 N N . GLU B 1 233 ? -3.445 0.229 -15.562 1 95.06 233 GLU B N 1
ATOM 4009 C CA . GLU B 1 233 ? -4.473 -0.412 -14.742 1 95.06 233 GLU B CA 1
ATOM 4010 C C . GLU B 1 233 ? -3.969 -1.728 -14.156 1 95.06 233 GLU B C 1
ATOM 4012 O O . GLU B 1 233 ? -4.344 -2.102 -13.047 1 95.06 233 GLU B O 1
ATOM 4017 N N . THR B 1 234 ? -3.113 -2.426 -14.938 1 97.56 234 THR B N 1
ATOM 4018 C CA . THR B 1 234 ? -2.52 -3.664 -14.445 1 97.56 234 THR B CA 1
ATOM 4019 C C . THR B 1 234 ? -1.521 -3.379 -13.328 1 97.56 234 THR B C 1
ATOM 4021 O O . THR B 1 234 ? -1.518 -4.062 -12.305 1 97.56 234 THR B O 1
ATOM 4024 N N . LEU B 1 235 ? -0.756 -2.328 -13.516 1 97.81 235 LEU B N 1
ATOM 4025 C CA . LEU B 1 235 ? 0.274 -1.968 -12.547 1 97.81 235 LEU B CA 1
ATOM 4026 C C . LEU B 1 235 ? -0.351 -1.481 -11.242 1 97.81 235 LEU B C 1
ATOM 4028 O O . LEU B 1 235 ? 0.152 -1.781 -10.156 1 97.81 235 LEU B O 1
ATOM 4032 N N . SER B 1 236 ? -1.463 -0.814 -11.297 1 97.38 236 SER B N 1
ATOM 4033 C CA . SER B 1 236 ? -2.143 -0.301 -10.109 1 97.38 236 SER B CA 1
ATOM 4034 C C . SER B 1 236 ? -3.123 -1.325 -9.547 1 97.38 236 SER B C 1
ATOM 4036 O O . SER B 1 236 ? -3.816 -1.055 -8.562 1 97.38 236 SER B O 1
ATOM 4038 N N . GLY B 1 237 ? -3.191 -2.471 -10.211 1 97.31 237 GLY B N 1
ATOM 4039 C CA . GLY B 1 237 ? -4.113 -3.52 -9.805 1 97.31 237 GLY B CA 1
ATOM 4040 C C . GLY B 1 237 ? -3.479 -4.551 -8.891 1 97.31 237 GLY B C 1
ATOM 4041 O O . GLY B 1 237 ? -2.521 -4.246 -8.172 1 97.31 237 GLY B O 1
ATOM 4042 N N . LEU B 1 238 ? -3.99 -5.738 -8.922 1 97.38 238 LEU B N 1
ATOM 4043 C CA . LEU B 1 238 ? -3.631 -6.812 -8 1 97.38 238 LEU B CA 1
ATOM 4044 C C . LEU B 1 238 ? -2.182 -7.242 -8.203 1 97.38 238 LEU B C 1
ATOM 4046 O O . LEU B 1 238 ? -1.422 -7.363 -7.242 1 97.38 238 LEU B O 1
ATOM 4050 N N . SER B 1 239 ? -1.771 -7.375 -9.453 1 97.38 239 SER B N 1
ATOM 4051 C CA . SER B 1 239 ? -0.463 -7.957 -9.734 1 97.38 239 SER B CA 1
ATOM 4052 C C . SER B 1 239 ? 0.647 -6.922 -9.594 1 97.38 239 SER B C 1
ATOM 4054 O O . SER B 1 239 ? 1.828 -7.273 -9.555 1 97.38 239 SER B O 1
ATOM 4056 N N . GLY B 1 240 ? 0.319 -5.672 -9.594 1 97.94 240 GLY B N 1
ATOM 4057 C CA . GLY B 1 240 ? 1.276 -4.605 -9.344 1 97.94 240 GLY B CA 1
ATOM 4058 C C . GLY B 1 240 ? 1.228 -4.082 -7.922 1 97.94 240 GLY B C 1
ATOM 4059 O O . GLY B 1 240 ? 1.925 -4.59 -7.043 1 97.94 240 GLY B O 1
ATOM 4060 N N . LEU B 1 241 ? 0.327 -3.164 -7.699 1 98.5 241 LEU B N 1
ATOM 4061 C CA . LEU B 1 241 ? 0.204 -2.506 -6.406 1 98.5 241 LEU B CA 1
ATOM 4062 C C . LEU B 1 241 ? -0.202 -3.504 -5.324 1 98.5 241 LEU B C 1
ATOM 4064 O O . LEU B 1 241 ? 0.385 -3.525 -4.242 1 98.5 241 LEU B O 1
ATOM 4068 N N . GLY B 1 242 ? -1.184 -4.305 -5.605 1 98.31 242 GLY B N 1
ATOM 4069 C CA . GLY B 1 242 ? -1.68 -5.246 -4.613 1 98.31 242 GLY B CA 1
ATOM 4070 C C . GLY B 1 242 ? -0.606 -6.18 -4.09 1 98.31 242 GLY B C 1
ATOM 4071 O O . GLY B 1 242 ? -0.471 -6.363 -2.879 1 98.31 242 GLY B O 1
ATOM 4072 N N . ASP B 1 243 ? 0.086 -6.75 -5.023 1 98.25 243 ASP B N 1
ATOM 4073 C CA . ASP B 1 243 ? 1.136 -7.684 -4.629 1 98.25 243 ASP B CA 1
ATOM 4074 C C . ASP B 1 243 ? 2.273 -6.961 -3.91 1 98.25 243 ASP B C 1
ATOM 4076 O O . ASP B 1 243 ? 2.904 -7.523 -3.014 1 98.25 243 ASP B O 1
ATOM 4080 N N . LEU B 1 244 ? 2.537 -5.746 -4.344 1 98.56 244 LEU B N 1
ATOM 4081 C CA . LEU B 1 244 ? 3.529 -4.93 -3.652 1 98.56 244 LEU B CA 1
ATOM 4082 C C . LEU B 1 244 ? 3.127 -4.691 -2.201 1 98.56 244 LEU B C 1
ATOM 4084 O O . LEU B 1 244 ? 3.945 -4.848 -1.293 1 98.56 244 LEU B O 1
ATOM 4088 N N . LEU B 1 245 ? 1.88 -4.34 -1.98 1 98.25 245 LEU B N 1
ATOM 4089 C CA . LEU B 1 245 ? 1.377 -4.07 -0.637 1 98.25 245 LEU B CA 1
ATOM 4090 C C . LEU B 1 245 ? 1.504 -5.309 0.247 1 98.25 245 LEU B C 1
ATOM 4092 O O . LEU B 1 245 ? 1.955 -5.215 1.391 1 98.25 245 LEU B O 1
ATOM 4096 N N . LEU B 1 246 ? 1.155 -6.398 -0.273 1 98.12 246 LEU B N 1
ATOM 4097 C CA . LEU B 1 246 ? 1.244 -7.637 0.494 1 98.12 246 LEU B CA 1
ATOM 4098 C C . LEU B 1 246 ? 2.688 -7.934 0.884 1 98.12 246 LEU B C 1
ATOM 4100 O O . LEU B 1 246 ? 2.967 -8.273 2.037 1 98.12 246 LEU B O 1
ATOM 4104 N N . SER B 1 247 ? 3.58 -7.797 -0.07 1 97.69 247 SER B N 1
ATOM 4105 C CA . SER B 1 247 ? 4.969 -8.203 0.108 1 97.69 247 SER B CA 1
ATOM 4106 C C . SER B 1 247 ? 5.707 -7.258 1.049 1 97.69 247 SER B C 1
ATOM 4108 O O . SER B 1 247 ? 6.73 -7.625 1.631 1 97.69 247 SER B O 1
ATOM 4110 N N . CYS B 1 248 ? 5.188 -6.035 1.237 1 97.25 248 CYS B N 1
ATOM 4111 C CA . CYS B 1 248 ? 5.852 -5.023 2.053 1 97.25 248 CYS B CA 1
ATOM 4112 C C . CYS B 1 248 ? 5.199 -4.918 3.426 1 97.25 248 CYS B C 1
ATOM 4114 O O . CYS B 1 248 ? 5.508 -4.004 4.191 1 97.25 248 CYS B O 1
ATOM 4116 N N . SER B 1 249 ? 4.359 -5.836 3.82 1 91.94 249 SER B N 1
ATOM 4117 C CA . SER B 1 249 ? 3.516 -5.586 4.984 1 91.94 249 SER B CA 1
ATOM 4118 C C . SER B 1 249 ? 3.941 -6.445 6.172 1 91.94 249 SER B C 1
ATOM 4120 O O . SER B 1 249 ? 3.713 -6.078 7.324 1 91.94 249 SER B O 1
ATOM 4122 N N . THR B 1 250 ? 4.43 -7.672 5.906 1 89.12 250 THR B N 1
ATOM 4123 C CA . THR B 1 250 ? 4.703 -8.578 7.016 1 89.12 250 THR B CA 1
ATOM 4124 C C . THR B 1 250 ? 5.91 -9.461 6.707 1 89.12 250 THR B C 1
ATOM 4126 O O . THR B 1 250 ? 6.289 -9.617 5.547 1 89.12 250 THR B O 1
ATOM 4129 N N . ALA B 1 251 ? 6.352 -10.07 7.758 1 87.88 251 ALA B N 1
ATOM 4130 C CA . ALA B 1 251 ? 7.527 -10.93 7.652 1 87.88 251 ALA B CA 1
ATOM 4131 C C . ALA B 1 251 ? 7.172 -12.273 7.035 1 87.88 251 ALA B C 1
ATOM 4133 O O . ALA B 1 251 ? 8.055 -13.078 6.734 1 87.88 251 ALA B O 1
ATOM 4134 N N . GLN B 1 252 ? 5.926 -12.492 6.742 1 88.75 252 GLN B N 1
ATOM 4135 C CA . GLN B 1 252 ? 5.555 -13.672 5.961 1 88.75 252 GLN B CA 1
ATOM 4136 C C . GLN B 1 252 ? 6.152 -13.609 4.559 1 88.75 252 GLN B C 1
ATOM 4138 O O . GLN B 1 252 ? 6.387 -14.648 3.934 1 88.75 252 GLN B O 1
ATOM 4143 N N . SER B 1 253 ? 6.34 -12.422 4.105 1 94.25 253 SER B N 1
ATOM 4144 C CA . SER B 1 253 ? 7.09 -12.234 2.867 1 94.25 253 SER B CA 1
ATOM 4145 C C . SER B 1 253 ? 8.578 -12.523 3.07 1 94.25 253 SER B C 1
ATOM 4147 O O . SER B 1 253 ? 9.242 -11.844 3.857 1 94.25 253 SER B O 1
ATOM 4149 N N . ARG B 1 254 ? 9.109 -13.453 2.324 1 93.88 254 ARG B N 1
ATOM 4150 C CA . ARG B 1 254 ? 10.508 -13.844 2.447 1 93.88 254 ARG B CA 1
ATOM 4151 C C . ARG B 1 254 ? 11.43 -12.695 2.059 1 93.88 254 ARG B C 1
ATOM 4153 O O . ARG B 1 254 ? 12.523 -12.555 2.609 1 93.88 254 ARG B O 1
ATOM 4160 N N . ASN B 1 255 ? 11.039 -11.922 1.085 1 96.81 255 ASN B N 1
ATOM 4161 C CA . ASN B 1 255 ? 11.82 -10.766 0.667 1 96.81 255 ASN B CA 1
ATOM 4162 C C . ASN B 1 255 ? 11.82 -9.68 1.733 1 96.81 255 ASN B C 1
ATOM 4164 O O . ASN B 1 255 ? 12.867 -9.086 2.021 1 96.81 255 ASN B O 1
ATOM 4168 N N . PHE B 1 256 ? 10.656 -9.375 2.369 1 97.88 256 PHE B N 1
ATOM 4169 C CA . PHE B 1 256 ? 10.531 -8.43 3.473 1 97.88 256 PHE B CA 1
ATOM 4170 C C . PHE B 1 256 ? 11.367 -8.883 4.664 1 97.88 256 PHE B C 1
ATOM 4172 O O . PHE B 1 256 ? 12.078 -8.078 5.27 1 97.88 256 PHE B O 1
ATOM 4179 N N . ALA B 1 257 ? 11.305 -10.164 4.961 1 96.81 257 ALA B N 1
ATOM 4180 C CA . ALA B 1 257 ? 12.07 -10.734 6.062 1 96.81 257 ALA B CA 1
ATOM 4181 C C . ALA B 1 257 ? 13.57 -10.586 5.828 1 96.81 257 ALA B C 1
ATOM 4183 O O . ALA B 1 257 ? 14.32 -10.289 6.758 1 96.81 257 ALA B O 1
ATOM 4184 N N . LEU B 1 258 ? 13.992 -10.859 4.613 1 97.06 258 LEU B N 1
ATOM 4185 C CA . LEU B 1 258 ? 15.391 -10.633 4.27 1 97.06 258 LEU B CA 1
ATOM 4186 C C . LEU B 1 258 ? 15.781 -9.18 4.508 1 97.06 258 LEU B C 1
ATOM 4188 O O . LEU B 1 258 ? 16.844 -8.898 5.074 1 97.06 258 LEU B O 1
ATOM 4192 N N . GLY B 1 259 ? 14.922 -8.266 4.078 1 97.62 259 GLY B N 1
ATOM 4193 C CA . GLY B 1 259 ? 15.18 -6.855 4.312 1 97.62 259 GLY B CA 1
ATOM 4194 C C . GLY B 1 259 ? 15.312 -6.508 5.781 1 97.62 259 GLY B C 1
ATOM 4195 O O . GLY B 1 259 ? 16.203 -5.75 6.164 1 97.62 259 GLY B O 1
ATOM 4196 N N . ILE B 1 260 ? 14.406 -7.02 6.598 1 97.75 260 ILE B N 1
ATOM 4197 C CA . ILE B 1 260 ? 14.445 -6.766 8.031 1 97.75 260 ILE B CA 1
ATOM 4198 C C . ILE B 1 260 ? 15.789 -7.223 8.602 1 97.75 260 ILE B C 1
ATOM 4200 O O . ILE B 1 260 ? 16.438 -6.484 9.352 1 97.75 260 ILE B O 1
ATOM 4204 N N . ALA B 1 261 ? 16.203 -8.461 8.219 1 97.12 261 ALA B N 1
ATOM 4205 C CA . ALA B 1 261 ? 17.469 -9 8.695 1 97.12 261 ALA B CA 1
ATOM 4206 C C . ALA B 1 261 ? 18.641 -8.109 8.273 1 97.12 261 ALA B C 1
ATOM 4208 O O . ALA B 1 261 ? 19.5 -7.797 9.086 1 97.12 261 ALA B O 1
ATOM 4209 N N . LEU B 1 262 ? 18.641 -7.68 7.012 1 96.44 262 LEU B N 1
ATOM 4210 C CA . LEU B 1 262 ? 19.688 -6.793 6.512 1 96.44 262 LEU B CA 1
ATOM 4211 C C . LEU B 1 262 ? 19.703 -5.484 7.301 1 96.44 262 LEU B C 1
ATOM 4213 O O . LEU B 1 262 ? 20.781 -5.02 7.707 1 96.44 262 LEU B O 1
ATOM 4217 N N . GLY B 1 263 ? 18.531 -4.914 7.516 1 96.94 263 GLY B N 1
ATOM 4218 C CA . GLY B 1 263 ? 18.438 -3.666 8.25 1 96.94 263 GLY B CA 1
ATOM 4219 C C . GLY B 1 263 ? 18.969 -3.77 9.672 1 96.94 263 GLY B C 1
ATOM 4220 O O . GLY B 1 263 ? 19.531 -2.814 10.203 1 96.94 263 GLY B O 1
ATOM 4221 N N . ARG B 1 264 ? 18.797 -4.918 10.258 1 96.94 264 ARG B N 1
ATOM 4222 C CA . ARG B 1 264 ? 19.234 -5.148 11.633 1 96.94 264 ARG B CA 1
ATOM 4223 C C . ARG B 1 264 ? 20.703 -5.547 11.688 1 96.94 264 ARG B C 1
ATOM 4225 O O . ARG B 1 264 ? 21.281 -5.688 12.773 1 96.94 264 ARG B O 1
ATOM 4232 N N . GLY B 1 265 ? 21.281 -5.762 10.539 1 94.56 265 GLY B N 1
ATOM 4233 C CA . GLY B 1 265 ? 22.656 -6.242 10.492 1 94.56 265 GLY B CA 1
ATOM 4234 C C . GLY B 1 265 ? 22.781 -7.711 10.859 1 94.56 265 GLY B C 1
ATOM 4235 O O . GLY B 1 265 ? 23.797 -8.125 11.422 1 94.56 265 GLY B O 1
ATOM 4236 N N . GLU B 1 266 ? 21.75 -8.461 10.578 1 93.75 266 GLU B N 1
ATOM 4237 C CA . GLU B 1 266 ? 21.719 -9.891 10.875 1 93.75 266 GLU B CA 1
ATOM 4238 C C . GLU B 1 266 ? 21.922 -10.727 9.617 1 93.75 266 GLU B C 1
ATOM 4240 O O . GLU B 1 266 ? 21.875 -10.203 8.5 1 93.75 266 GLU B O 1
ATOM 4245 N N . ALA B 1 267 ? 22.172 -11.945 9.852 1 89 267 ALA B N 1
ATOM 4246 C CA . ALA B 1 267 ? 22.281 -12.875 8.734 1 89 267 ALA B CA 1
ATOM 4247 C C . ALA B 1 267 ? 20.906 -13.117 8.094 1 89 267 ALA B C 1
ATOM 4249 O O . ALA B 1 267 ? 19.891 -13.062 8.773 1 89 267 ALA B O 1
ATOM 4250 N N . ALA B 1 268 ? 20.969 -13.359 6.836 1 85.56 268 ALA B N 1
ATOM 4251 C CA . ALA B 1 268 ? 19.734 -13.695 6.125 1 85.56 268 ALA B CA 1
ATOM 4252 C C . ALA B 1 268 ? 19.078 -14.93 6.727 1 85.56 268 ALA B C 1
ATOM 4254 O O . ALA B 1 268 ? 19.766 -15.852 7.176 1 85.56 268 ALA B O 1
ATOM 4255 N N . PRO B 1 269 ? 17.734 -14.945 6.727 1 81.56 269 PRO B N 1
ATOM 4256 C CA . PRO B 1 269 ? 17.047 -16.141 7.238 1 81.56 269 PRO B CA 1
ATOM 4257 C C . PRO B 1 269 ? 17.438 -17.406 6.488 1 81.56 269 PRO B C 1
ATOM 4259 O O . PRO B 1 269 ? 17.516 -17.406 5.258 1 81.56 269 PRO B O 1
ATOM 4262 N N . ALA B 1 270 ? 17.75 -18.391 7.227 1 75.88 270 ALA B N 1
ATOM 4263 C CA . ALA B 1 270 ? 18.219 -19.656 6.66 1 75.88 270 ALA B CA 1
ATOM 4264 C C . ALA B 1 270 ? 17.078 -20.406 5.98 1 75.88 270 ALA B C 1
ATOM 4266 O O . ALA B 1 270 ? 15.953 -20.438 6.492 1 75.88 270 ALA B O 1
ATOM 4267 N N . GLY B 1 271 ? 17.406 -21 4.855 1 69.81 271 GLY B N 1
ATOM 4268 C CA . GLY B 1 271 ? 16.516 -21.969 4.246 1 69.81 271 GLY B CA 1
ATOM 4269 C C . GLY B 1 271 ? 15.367 -21.344 3.484 1 69.81 271 GLY B C 1
ATOM 4270 O O . GLY B 1 271 ? 14.531 -22.047 2.912 1 69.81 271 GLY B O 1
ATOM 4271 N N . LYS B 1 272 ? 15.273 -20.047 3.531 1 73.62 272 LYS B N 1
ATOM 4272 C CA . LYS B 1 272 ? 14.164 -19.438 2.814 1 73.62 272 LYS B CA 1
ATOM 4273 C C . LYS B 1 272 ? 14.664 -18.531 1.687 1 73.62 272 LYS B C 1
ATOM 4275 O O . LYS B 1 272 ? 15.383 -17.562 1.933 1 73.62 272 LYS B O 1
ATOM 4280 N N . LEU B 1 273 ? 14.297 -18.938 0.544 1 75.94 273 LEU B N 1
ATOM 4281 C CA . LEU B 1 273 ? 14.758 -18.25 -0.653 1 75.94 273 LEU B CA 1
ATOM 4282 C C . LEU B 1 273 ? 14 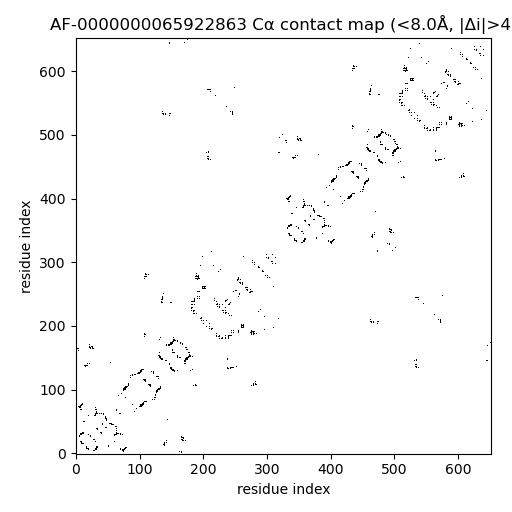-16.938 -0.849 1 75.94 273 LEU B C 1
ATOM 4284 O O . LEU B 1 273 ? 12.766 -16.938 -0.894 1 75.94 273 LEU B O 1
ATOM 4288 N N . ALA B 1 274 ? 14.695 -15.859 -0.917 1 90.94 274 ALA B N 1
ATOM 4289 C CA . ALA B 1 274 ? 14.125 -14.57 -1.306 1 90.94 274 ALA B CA 1
ATOM 4290 C C . ALA B 1 274 ? 14.391 -14.273 -2.777 1 90.94 274 ALA B C 1
ATOM 4292 O O . ALA B 1 274 ? 15.508 -13.891 -3.146 1 90.94 274 ALA B O 1
ATOM 4293 N N . GLU B 1 275 ? 13.359 -14.359 -3.607 1 90.88 275 GLU B N 1
ATOM 4294 C CA . GLU B 1 275 ? 13.492 -14.227 -5.055 1 90.88 275 GLU B CA 1
ATOM 4295 C C . GLU B 1 275 ? 14.016 -12.852 -5.438 1 90.88 275 GLU B C 1
ATOM 4297 O O . GLU B 1 275 ? 14.711 -12.703 -6.445 1 90.88 275 GLU B O 1
ATOM 4302 N N . GLY B 1 276 ? 13.703 -11.891 -4.594 1 94.19 276 GLY B N 1
ATOM 4303 C CA . GLY B 1 276 ? 14.109 -10.523 -4.871 1 94.19 276 GLY B CA 1
ATOM 4304 C C . GLY B 1 276 ? 15.609 -10.344 -4.965 1 94.19 276 GLY B C 1
ATOM 4305 O O . GLY B 1 276 ? 16.094 -9.484 -5.695 1 94.19 276 GLY B O 1
ATOM 4306 N N . ALA B 1 277 ? 16.328 -11.156 -4.223 1 93.88 277 ALA B N 1
ATOM 4307 C CA . ALA B 1 277 ? 17.781 -11.07 -4.234 1 93.88 277 ALA B CA 1
ATOM 4308 C C . ALA B 1 277 ? 18.344 -11.445 -5.602 1 93.88 277 ALA B C 1
ATOM 4310 O O . ALA B 1 277 ? 19.344 -10.883 -6.047 1 93.88 277 ALA B O 1
ATOM 4311 N N . PHE B 1 278 ? 17.672 -12.359 -6.258 1 91.94 278 PHE B N 1
ATOM 4312 C CA . PHE B 1 278 ? 18.109 -12.797 -7.578 1 91.94 278 PHE B CA 1
ATOM 4313 C C . PHE B 1 278 ? 17.578 -11.875 -8.664 1 91.94 278 PHE B C 1
ATOM 4315 O O . PHE B 1 278 ? 18.219 -11.664 -9.688 1 91.94 278 PHE B O 1
ATOM 4322 N N . THR B 1 279 ? 16.469 -11.305 -8.445 1 94.88 279 THR B N 1
ATOM 4323 C CA . THR B 1 279 ? 15.789 -10.477 -9.43 1 94.88 279 THR B CA 1
ATOM 4324 C C . THR B 1 279 ? 16.391 -9.07 -9.469 1 94.88 279 THR B C 1
ATOM 4326 O O . THR B 1 279 ? 16.391 -8.422 -10.516 1 94.88 279 THR B O 1
ATOM 4329 N N . ALA B 1 280 ? 16.953 -8.57 -8.344 1 96.62 280 ALA B N 1
ATOM 4330 C CA . ALA B 1 280 ? 17.375 -7.176 -8.18 1 96.62 280 ALA B CA 1
ATOM 4331 C C . ALA B 1 280 ? 18.375 -6.777 -9.25 1 96.62 280 ALA B C 1
ATOM 4333 O O . ALA B 1 280 ? 18.172 -5.801 -9.977 1 96.62 280 ALA B O 1
ATOM 4334 N N . PRO B 1 281 ? 19.469 -7.602 -9.445 1 95.69 281 PRO B N 1
ATOM 4335 C CA . PRO B 1 281 ? 20.422 -7.195 -10.469 1 95.69 281 PRO B CA 1
ATOM 4336 C C . PRO B 1 281 ? 19.828 -7.219 -11.875 1 95.69 281 PRO B C 1
ATOM 4338 O O . PRO B 1 281 ? 20.156 -6.355 -12.703 1 95.69 281 PRO B O 1
ATOM 4341 N N . VAL B 1 282 ? 19 -8.148 -12.156 1 95.62 282 VAL B N 1
ATOM 4342 C CA . VAL B 1 282 ? 18.375 -8.289 -13.469 1 95.62 282 VAL B CA 1
ATOM 4343 C C . VAL B 1 282 ? 17.453 -7.102 -13.734 1 95.62 282 VAL B C 1
ATOM 4345 O O . VAL B 1 282 ? 17.438 -6.555 -14.836 1 95.62 282 VAL B O 1
ATOM 4348 N N . LEU B 1 283 ? 16.719 -6.73 -12.75 1 95.75 283 LEU B N 1
ATOM 4349 C CA . LEU B 1 283 ? 15.797 -5.609 -12.859 1 95.75 283 LEU B CA 1
ATOM 4350 C C . LEU B 1 283 ? 16.547 -4.309 -13.141 1 95.75 283 LEU B C 1
ATOM 4352 O O . LEU B 1 283 ? 16.094 -3.496 -13.953 1 95.75 283 LEU B O 1
ATOM 4356 N N . VAL B 1 284 ? 17.609 -4.074 -12.477 1 96.69 284 VAL B N 1
ATOM 4357 C CA . VAL B 1 284 ? 18.422 -2.875 -12.656 1 96.69 284 VAL B CA 1
ATOM 4358 C C . VAL B 1 284 ? 18.969 -2.838 -14.078 1 96.69 284 VAL B C 1
ATOM 4360 O O . VAL B 1 284 ? 18.969 -1.787 -14.727 1 96.69 284 VAL B O 1
ATOM 4363 N N . GLU B 1 285 ? 19.422 -3.961 -14.555 1 96.19 285 GLU B N 1
ATOM 4364 C CA . GLU B 1 285 ? 19.922 -4.047 -15.922 1 96.19 285 GLU B CA 1
ATOM 4365 C C . GLU B 1 285 ? 18.828 -3.76 -16.938 1 96.19 285 GLU B C 1
ATOM 4367 O O . GLU B 1 285 ? 19.047 -3.043 -17.922 1 96.19 285 GLU B O 1
ATOM 4372 N N . LEU B 1 286 ? 17.719 -4.355 -16.703 1 94.75 286 LEU B N 1
ATOM 4373 C CA . LEU B 1 286 ? 16.578 -4.141 -17.578 1 94.75 286 LEU B CA 1
ATOM 4374 C C . LEU B 1 286 ? 16.188 -2.668 -17.625 1 94.75 286 LEU B C 1
ATOM 4376 O O . LEU B 1 286 ? 15.906 -2.125 -18.688 1 94.75 286 LEU B O 1
ATOM 4380 N N . ALA B 1 287 ? 16.109 -2.016 -16.469 1 96.56 287 ALA B N 1
ATOM 4381 C CA . ALA B 1 287 ? 15.773 -0.598 -16.375 1 96.56 287 ALA B CA 1
ATOM 4382 C C . ALA B 1 287 ? 16.797 0.261 -17.094 1 96.56 287 ALA B C 1
ATOM 4384 O O . ALA B 1 287 ? 16.438 1.197 -17.812 1 96.56 287 ALA B O 1
ATOM 4385 N N . ALA B 1 288 ? 18.062 -0.084 -16.906 1 96.19 288 ALA B N 1
ATOM 4386 C CA . ALA B 1 288 ? 19.141 0.653 -17.547 1 96.19 288 ALA B CA 1
ATOM 4387 C C . ALA B 1 288 ? 19.031 0.562 -19.078 1 96.19 288 ALA B C 1
ATOM 4389 O O . ALA B 1 288 ? 19.234 1.554 -19.781 1 96.19 288 ALA B O 1
ATOM 4390 N N . ALA B 1 289 ? 18.734 -0.576 -19.562 1 94.88 289 ALA B N 1
ATOM 4391 C CA . ALA B 1 289 ? 18.609 -0.802 -21 1 94.88 289 ALA B CA 1
ATOM 4392 C C . ALA B 1 289 ? 17.469 0.037 -21.578 1 94.88 289 ALA B C 1
ATOM 4394 O O . ALA B 1 289 ? 17.469 0.344 -22.766 1 94.88 289 ALA B O 1
ATOM 4395 N N . ARG B 1 290 ? 16.578 0.464 -20.766 1 95.19 290 ARG B N 1
ATOM 4396 C CA . ARG B 1 290 ? 15.43 1.228 -21.219 1 95.19 290 ARG B CA 1
ATOM 4397 C C . ARG B 1 290 ? 15.5 2.672 -20.734 1 95.19 290 ARG B C 1
ATOM 4399 O O . ARG B 1 290 ? 14.539 3.428 -20.875 1 95.19 290 ARG B O 1
ATOM 4406 N N . ASN B 1 291 ? 16.531 3.039 -20.047 1 96.62 291 ASN B N 1
ATOM 4407 C CA . ASN B 1 291 ? 16.766 4.383 -19.531 1 96.62 291 ASN B CA 1
ATOM 4408 C C . ASN B 1 291 ? 15.727 4.773 -18.5 1 96.62 291 ASN B C 1
ATOM 4410 O O . ASN B 1 291 ? 15.172 5.871 -18.547 1 96.62 291 ASN B O 1
ATOM 4414 N N . VAL B 1 292 ? 15.367 3.848 -17.703 1 97.19 292 VAL B N 1
ATOM 4415 C CA . VAL B 1 292 ? 14.43 4.09 -16.609 1 97.19 292 VAL B CA 1
ATOM 4416 C C . VAL B 1 292 ? 15.18 4.191 -15.281 1 97.19 292 VAL B C 1
ATOM 4418 O O . VAL B 1 292 ? 15.977 3.309 -14.945 1 97.19 292 VAL B O 1
ATOM 4421 N N . ASP B 1 293 ? 14.961 5.242 -14.531 1 95.06 293 ASP B N 1
ATOM 4422 C CA . ASP B 1 293 ? 15.594 5.449 -13.234 1 95.06 293 ASP B CA 1
ATOM 4423 C C . ASP B 1 293 ? 14.844 4.703 -12.133 1 95.06 293 ASP B C 1
ATOM 4425 O O . ASP B 1 293 ? 13.656 4.953 -11.898 1 95.06 293 ASP B O 1
ATOM 4429 N N . MET B 1 294 ? 15.555 3.779 -11.453 1 96.19 294 MET B N 1
ATOM 4430 C CA . MET B 1 294 ? 14.969 3.023 -10.344 1 96.19 294 MET B CA 1
ATOM 4431 C C . MET B 1 294 ? 15.875 3.066 -9.117 1 96.19 294 MET B C 1
ATOM 4433 O O . MET B 1 294 ? 16.438 2.043 -8.719 1 96.19 294 MET B O 1
ATOM 4437 N N . PRO B 1 295 ? 15.945 4.203 -8.469 1 95.62 295 PRO B N 1
ATOM 4438 C CA . PRO B 1 295 ? 16.906 4.406 -7.383 1 95.62 295 PRO B CA 1
ATOM 4439 C C . PRO B 1 295 ? 16.719 3.4 -6.246 1 95.62 295 PRO B C 1
ATOM 4441 O O . PRO B 1 295 ? 17.703 2.936 -5.668 1 95.62 295 PRO B O 1
ATOM 4444 N N . VAL B 1 296 ? 15.516 3.098 -5.848 1 96.75 296 VAL B N 1
ATOM 4445 C CA . VAL B 1 296 ? 15.297 2.164 -4.75 1 96.75 296 VAL B CA 1
ATOM 4446 C C . VAL B 1 296 ? 15.828 0.785 -5.125 1 96.75 296 VAL B C 1
ATOM 4448 O O . VAL B 1 296 ? 16.562 0.162 -4.348 1 96.75 296 VAL B O 1
ATOM 4451 N N . SER B 1 297 ? 15.484 0.294 -6.336 1 97.5 297 SER B N 1
ATOM 4452 C CA . SER B 1 297 ? 15.938 -1.008 -6.812 1 97.5 297 SER B CA 1
ATOM 4453 C C . SER B 1 297 ? 17.453 -1.04 -6.965 1 97.5 297 SER B C 1
ATOM 4455 O O . SER B 1 297 ? 18.094 -2.051 -6.66 1 97.5 297 SER B O 1
ATOM 4457 N N . GLN B 1 298 ? 18.031 0.05 -7.438 1 97.31 298 GLN B N 1
ATOM 4458 C CA . GLN B 1 298 ? 19.469 0.159 -7.578 1 97.31 298 GLN B CA 1
ATOM 4459 C C . GLN B 1 298 ? 20.172 0.06 -6.223 1 97.31 298 GLN B C 1
ATOM 4461 O O . GLN B 1 298 ? 21.203 -0.603 -6.09 1 97.31 298 GLN B O 1
ATOM 4466 N N . ALA B 1 299 ? 19.594 0.717 -5.219 1 97.25 299 ALA B N 1
ATOM 4467 C CA . ALA B 1 299 ? 20.156 0.657 -3.873 1 97.25 299 ALA B CA 1
ATOM 4468 C C . ALA B 1 299 ? 20.109 -0.766 -3.324 1 97.25 299 ALA B C 1
ATOM 4470 O O . ALA B 1 299 ? 21.094 -1.236 -2.729 1 97.25 299 ALA B O 1
ATOM 4471 N N . VAL B 1 300 ? 19.016 -1.459 -3.541 1 98 300 VAL B N 1
ATOM 4472 C CA . VAL B 1 300 ? 18.875 -2.828 -3.059 1 98 300 VAL B CA 1
ATOM 4473 C C . VAL B 1 300 ? 19.922 -3.721 -3.719 1 98 300 VAL B C 1
ATOM 4475 O O . VAL B 1 300 ? 20.594 -4.496 -3.043 1 98 300 VAL B O 1
ATOM 4478 N N . ALA B 1 301 ? 20.031 -3.615 -5.059 1 97.69 301 ALA B N 1
ATOM 4479 C CA . ALA B 1 301 ? 21.016 -4.414 -5.781 1 97.69 301 ALA B CA 1
ATOM 4480 C C . ALA B 1 301 ? 22.422 -4.141 -5.27 1 97.69 301 ALA B C 1
ATOM 4482 O O . ALA B 1 301 ? 23.219 -5.066 -5.078 1 97.69 301 ALA B O 1
ATOM 4483 N N . ALA B 1 302 ? 22.75 -2.883 -5.039 1 97.56 302 ALA B N 1
ATOM 4484 C CA . ALA B 1 302 ? 24.078 -2.486 -4.578 1 97.56 302 ALA B CA 1
ATOM 4485 C C . ALA B 1 302 ? 24.344 -3.002 -3.166 1 97.56 302 ALA B C 1
ATOM 4487 O O . ALA B 1 302 ? 25.453 -3.424 -2.854 1 97.56 302 ALA B O 1
ATOM 4488 N N . ILE B 1 303 ? 23.344 -2.938 -2.293 1 97.12 303 ILE B N 1
ATOM 4489 C CA . ILE B 1 303 ? 23.469 -3.428 -0.926 1 97.12 303 ILE B CA 1
ATOM 4490 C C . ILE B 1 303 ? 23.703 -4.934 -0.939 1 97.12 303 ILE B C 1
ATOM 4492 O O . ILE B 1 303 ? 24.594 -5.434 -0.242 1 97.12 303 ILE B O 1
ATOM 4496 N N . LEU B 1 304 ? 22.938 -5.664 -1.766 1 95.94 304 LEU B N 1
ATOM 4497 C CA . LEU B 1 304 ? 23.047 -7.117 -1.847 1 95.94 304 LEU B CA 1
ATOM 4498 C C . LEU B 1 304 ? 24.391 -7.535 -2.406 1 95.94 304 LEU B C 1
ATOM 4500 O O . LEU B 1 304 ? 24.906 -8.609 -2.08 1 95.94 304 LEU B O 1
ATOM 4504 N N . ASP B 1 305 ? 24.984 -6.672 -3.156 1 95.75 305 ASP B N 1
ATOM 4505 C CA . ASP B 1 305 ? 26.297 -6.953 -3.752 1 95.75 305 ASP B CA 1
ATOM 4506 C C . ASP B 1 305 ? 27.422 -6.34 -2.928 1 95.75 305 ASP B C 1
ATOM 4508 O O . ASP B 1 305 ? 28.562 -6.273 -3.383 1 95.75 305 ASP B O 1
ATOM 4512 N N . ASN B 1 306 ? 27.109 -5.762 -1.786 1 94.69 306 ASN B N 1
ATOM 4513 C CA . ASN B 1 306 ? 28.047 -5.172 -0.836 1 94.69 306 ASN B CA 1
ATOM 4514 C C . ASN B 1 306 ? 28.766 -3.967 -1.436 1 94.69 306 ASN B C 1
ATOM 4516 O O . ASN B 1 306 ? 29.953 -3.746 -1.162 1 94.69 306 ASN B O 1
ATOM 4520 N N . LYS B 1 307 ? 28.125 -3.264 -2.289 1 96.56 307 LYS B N 1
ATOM 4521 C CA . LYS B 1 307 ? 28.719 -2.084 -2.92 1 96.56 307 LYS B CA 1
ATOM 4522 C C . LYS B 1 307 ? 28.188 -0.802 -2.287 1 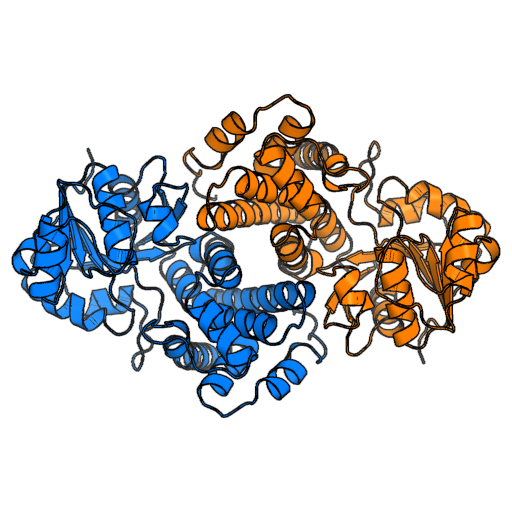96.56 307 LYS B C 1
ATOM 4524 O O . LYS B 1 307 ? 28.703 0.287 -2.555 1 96.56 307 LYS B O 1
ATOM 4529 N N . LEU B 1 308 ? 27.188 -0.901 -1.521 1 95.31 308 LEU B N 1
ATOM 4530 C CA . LEU B 1 308 ? 26.547 0.22 -0.841 1 95.31 308 LEU B CA 1
ATOM 4531 C C . LEU B 1 308 ? 26.109 -0.174 0.566 1 95.31 308 LEU B C 1
ATOM 4533 O O . LEU B 1 308 ? 25.547 -1.254 0.767 1 95.31 308 LEU B O 1
ATOM 4537 N N . THR B 1 309 ? 26.438 0.633 1.544 1 96.19 309 THR B N 1
ATOM 4538 C CA . THR B 1 309 ? 25.953 0.374 2.895 1 96.19 309 THR B CA 1
ATOM 4539 C C . THR B 1 309 ? 24.5 0.834 3.043 1 96.19 309 THR B C 1
ATOM 4541 O O . THR B 1 309 ? 24.047 1.712 2.309 1 96.19 309 THR B O 1
ATOM 4544 N N . ILE B 1 310 ? 23.844 0.258 3.947 1 95.56 310 ILE B N 1
ATOM 4545 C CA . ILE B 1 310 ? 22.453 0.609 4.203 1 95.56 310 ILE B CA 1
ATOM 4546 C C . ILE B 1 310 ? 22.359 2.066 4.652 1 95.56 310 ILE B C 1
ATOM 4548 O O . ILE B 1 310 ? 21.484 2.809 4.195 1 95.56 310 ILE B O 1
ATOM 4552 N N . ASP B 1 311 ? 23.25 2.531 5.438 1 93 311 ASP B N 1
ATOM 4553 C CA . ASP B 1 311 ? 23.266 3.91 5.922 1 93 311 ASP B CA 1
ATOM 4554 C C . ASP B 1 311 ? 23.406 4.895 4.762 1 93 311 ASP B C 1
ATOM 4556 O O . ASP B 1 311 ? 22.719 5.918 4.715 1 93 311 ASP B O 1
ATOM 4560 N N . ALA B 1 312 ? 24.281 4.574 3.852 1 92.88 312 ALA B N 1
ATOM 4561 C CA . ALA B 1 312 ? 24.484 5.426 2.684 1 92.88 312 ALA B CA 1
ATOM 4562 C C . ALA B 1 312 ? 23.25 5.469 1.806 1 92.88 312 ALA B C 1
ATOM 4564 O O . ALA B 1 312 ? 22.906 6.516 1.25 1 92.88 312 ALA B O 1
ATOM 4565 N N . ALA B 1 313 ? 22.609 4.328 1.666 1 92.94 313 ALA B N 1
ATOM 4566 C CA . ALA B 1 313 ? 21.391 4.254 0.867 1 92.94 313 ALA B CA 1
ATOM 4567 C C . ALA B 1 313 ? 20.281 5.102 1.479 1 92.94 313 ALA B C 1
ATOM 4569 O O . ALA B 1 313 ? 19.562 5.812 0.767 1 92.94 313 ALA B O 1
ATOM 4570 N N . ILE B 1 314 ? 20.109 5.008 2.812 1 89.12 314 ILE B N 1
ATOM 4571 C CA . ILE B 1 314 ? 19.078 5.75 3.529 1 89.12 314 ILE B CA 1
ATOM 4572 C C . ILE B 1 314 ? 19.328 7.25 3.375 1 89.12 314 ILE B C 1
ATOM 4574 O O . ILE B 1 314 ? 18.391 8.008 3.09 1 89.12 314 ILE B O 1
ATOM 4578 N N . GLU B 1 315 ? 20.516 7.684 3.471 1 84.38 315 GLU B N 1
ATOM 4579 C CA . GLU B 1 315 ? 20.891 9.086 3.305 1 84.38 315 GLU B CA 1
ATOM 4580 C C . GLU B 1 315 ? 20.578 9.578 1.893 1 84.38 315 GLU B C 1
ATOM 4582 O O . GLU B 1 315 ? 20.109 10.703 1.706 1 84.38 315 GLU B O 1
ATOM 4587 N N . GLY B 1 316 ? 20.75 8.773 0.94 1 82.75 316 GLY B N 1
ATOM 4588 C CA . GLY B 1 316 ? 20.516 9.125 -0.452 1 82.75 316 GLY B CA 1
ATOM 4589 C C . GLY B 1 316 ? 19.047 9.148 -0.823 1 82.75 316 GLY B C 1
ATOM 4590 O O . GLY B 1 316 ? 18.609 9.992 -1.608 1 82.75 316 GLY B O 1
ATOM 4591 N N . LEU B 1 317 ? 18.266 8.273 -0.225 1 81.62 317 LEU B N 1
ATOM 4592 C CA . LEU B 1 317 ? 16.891 8.07 -0.688 1 81.62 317 LEU B CA 1
ATOM 4593 C C . LEU B 1 317 ? 15.898 8.844 0.171 1 81.62 317 LEU B C 1
ATOM 4595 O O . LEU B 1 317 ? 14.898 9.352 -0.334 1 81.62 317 LEU B O 1
ATOM 4599 N N . LEU B 1 318 ? 16.156 8.852 1.467 1 72 318 LEU B N 1
ATOM 4600 C CA . LEU B 1 318 ? 15.125 9.375 2.354 1 72 318 LEU B CA 1
ATOM 4601 C C . LEU B 1 318 ? 15.484 10.773 2.84 1 72 318 LEU B C 1
ATOM 4603 O O . LEU B 1 318 ? 14.602 11.555 3.215 1 72 318 LEU B O 1
ATOM 4607 N N . THR B 1 319 ? 16.766 11.07 2.727 1 64.5 319 THR B N 1
ATOM 4608 C CA . THR B 1 319 ? 17.156 12.312 3.385 1 64.5 319 THR B CA 1
ATOM 4609 C C . THR B 1 319 ? 17.578 13.359 2.361 1 64.5 319 THR B C 1
ATOM 4611 O O . THR B 1 319 ? 17.766 14.531 2.703 1 64.5 319 THR B O 1
ATOM 4614 N N . ARG B 1 320 ? 17.562 12.844 1.186 1 59.03 320 ARG B N 1
ATOM 4615 C CA . ARG B 1 320 ? 17.938 13.844 0.196 1 59.03 320 ARG B CA 1
ATOM 4616 C C . ARG B 1 320 ? 16.719 14.406 -0.517 1 59.03 320 ARG B C 1
ATOM 4618 O O . ARG B 1 320 ? 15.68 13.742 -0.61 1 59.03 320 ARG B O 1
ATOM 4625 N N . PRO B 1 321 ? 16.812 15.641 -0.888 1 51.19 321 PRO B N 1
ATOM 4626 C CA . PRO B 1 321 ? 15.656 16.328 -1.467 1 51.19 321 PRO B CA 1
ATOM 4627 C C . PRO B 1 321 ? 15.031 15.57 -2.631 1 51.19 321 PRO B C 1
ATOM 4629 O O . PRO B 1 321 ? 15.734 14.891 -3.377 1 51.19 321 PRO B O 1
ATOM 4632 N N . PHE B 1 322 ? 13.719 15.141 -2.566 1 46 322 PHE B N 1
ATOM 4633 C CA . PHE B 1 322 ? 12.938 14.547 -3.645 1 46 322 PHE B CA 1
ATOM 4634 C C . PHE B 1 322 ? 12.953 15.43 -4.883 1 46 322 PHE B C 1
ATOM 4636 O O . PHE B 1 322 ? 12.75 16.641 -4.789 1 46 322 PHE B O 1
ATOM 4643 N N . LYS B 1 323 ? 13.633 15.172 -5.773 1 46.69 323 LYS B N 1
ATOM 4644 C CA . LYS B 1 323 ? 13.281 15.867 -7.008 1 46.69 323 LYS B CA 1
ATOM 4645 C C . LYS B 1 323 ? 11.781 15.805 -7.262 1 46.69 323 LYS B C 1
ATOM 4647 O O . LYS B 1 323 ? 11.133 14.812 -6.938 1 46.69 323 LYS B O 1
ATOM 4652 N N . ALA B 1 324 ? 11.156 17 -7.195 1 38.5 324 ALA B N 1
ATOM 4653 C CA . ALA B 1 324 ? 9.758 17.062 -7.598 1 38.5 324 ALA B CA 1
ATOM 4654 C C . ALA B 1 324 ? 9.383 15.891 -8.5 1 38.5 324 ALA B C 1
ATOM 4656 O O . ALA B 1 324 ? 10.125 15.562 -9.43 1 38.5 324 ALA B O 1
ATOM 4657 N N . GLU B 1 325 ? 8.773 14.82 -7.977 1 35.81 325 GLU B N 1
ATOM 4658 C CA . GLU B 1 325 ? 8.266 13.719 -8.789 1 35.81 325 GLU B CA 1
ATOM 4659 C C . GLU B 1 325 ? 7.914 14.18 -10.195 1 35.81 325 GLU B C 1
ATOM 4661 O O . GLU B 1 325 ? 6.934 14.898 -10.398 1 35.81 325 GLU B O 1
ATOM 4666 N N . GLU B 1 326 ? 8.844 14.766 -10.977 1 29.59 326 GLU B N 1
ATOM 4667 C CA . GLU B 1 326 ? 8.414 14.875 -12.367 1 29.59 326 GLU B CA 1
ATOM 4668 C C . GLU B 1 326 ? 8.07 13.508 -12.953 1 29.59 326 GLU B C 1
ATOM 4670 O O . GLU B 1 326 ? 8.664 12.5 -12.578 1 29.59 326 GLU B O 1
#

InterPro domains:
  IPR006109 Glycerol-3-phosphate dehydrogenase, NAD-dependent, C-terminal [PF07479] (179-315)
  IPR006168 Glycerol-3-phosphate dehydrogenase, NAD-dependent [MF_00394] (5-316)
  IPR006168 Glycerol-3-phosphate dehydrogenase, NAD-dependent [PIRSF000114] (4-325)
  IPR006168 Glycerol-3-phosphate dehydrogenase, NAD-dependent [PR00077] (9-26)
  IPR006168 Glycerol-3-phosphate dehydrogenase, NAD-dependent [PR00077] (57-84)
  IPR006168 Glycerol-3-phosphate dehydrogenase, NAD-dependent [PR00077] (132-152)
  IPR006168 Glycerol-3-phosphate dehydrogenase, NAD-dependent [PR00077] (172-196)
  IPR006168 Glycerol-3-phosphate dehydrogenase, NAD-dependent [PR00077] (197-221)
  IPR006168 Glycerol-3-phosphate dehydrogenase, NAD-dependent [PR00077] (237-254)
  IPR006168 Glycerol-3-phosphate dehydrogenase, NAD-dependent [PS00957] (187-208)
  IPR008927 6-phosphogluconate dehydrogenase-like, C-terminal domain superfamily [SSF48179] (178-325)
  IPR011128 Glycerol-3-phosphate dehydrogenase, NAD-dependent, N-terminal [PF01210] (7-159)
  IPR013328 6-phosphogluconate dehydrogenase, domain 2 [G3DSA:1.10.1040.10] (183-319)
  IPR036291 NAD(P)-binding domain superfamily [SSF51735] (3-179)

Sequence (652 aa):
MTAFHSVAVIGAGAWGTALAMVAARAGRSVTLWARNAEHATRIASTRDNPRLPGVRLAPDIVVTSELALAARADMLLIATPAQHLRGAVNMLASHIARPTPVVACAKGIEHGTHKFMTEVIAEAALHAQPAILSGPSFADDVARGLPTAVTLAAKEEELASSLVQALGSPTFRPYHSTDVRGVEIGGAAKNVLAIAAGIVVGRNLGASALAALTTRGFSELARLGRACGARPETLSGLSGLGDLLLSCSTAQSRNFALGIALGRGEAAPAGKLAEGAFTAPVLVELAAARNVDMPVSQAVAAILDNKLTIDAAIEGLLTRPFKAEEMTAFHSVAVIGAGAWGTALAMVAARAGRSVTLWARNAEHATRIASTRDNPRLPGVRLAPDIVVTSELALAARADMLLIATPAQHLRGAVNMLASHIARPTPVVACAKGIEHGTHKFMTEVIAEAALHAQPAILSGPSFADDVARGLPTAVTLAAKEEELASSLVQALGSPTFRPYHSTDVRGVEIGGAAKNVLAIAAGIVVGRNLGASALAALTTRGFSELARLGRACGARPETLSGLSGLGDLLLSCSTAQSRNFALGIALGRGEAAPAGKLAEGAFTAPVLVELAAARNVDMPVSQAVAAILDNKLTIDAAIEGLLTRPFKAEE

Foldseek 3Di:
DQPFAAEEEEADALQSQLLQLLLVQLVHQYEYADQDQVQQVVCLVVQARPRQGPFGHDNRYHGGNDLLVRLPGQEYEYPDEQQCLLVRLLVSQVNQPAQGEYEYAYQFAHPPVRHFNQRSNVVNHVNYFYKYKAFADQSNCSRVLAADEIEIEGLDQVVQVSVQSSRDDPRYGYDYDPQRLLLNLQRHQLLLLLLLLLLCVLLVVDPVVSVVSLVLSLLLSQQLCVLVPGDNCSLVDGSHSRNSCNLNPDVSNLSSVQSNCLNNVHDRDPPDDRSNQVRLVSSVVSCVVSVRDDLSSVQSNCVSVVNDRPVRSCCVPVVDDPDPSD/DQPFAAEEEEADALQSQLLQLLLVQLVHQYEYEDQDAVQQVVCLVVQARPRQGPFGHDNRYHGGNDLLVRLPGQEYEYPDEQQCLLVRLLVSQVNQPAQGEYEYAYQFAHPPVRHFNQVSNVVNHVNYFYKYKAFADQSNCSRVLAADEIEIEGLDQVVQVSVQSSRDDPRYGYDYDNQRLLLNLQRHQLLLLLLLLLLCVLLVVDPVVSVVSLVLSLVLSQQLCVLVPGDNCSLVDGSHSRNSCNLNPDVSNLSSVQSNCLNNVHDRDPPDDRSNQVRLVSSVVSCVVSVRDDLSSVQSNCVSVVNDRPVRSCCVPPVDDPDPPD

pLDDT: mean 94.55, std 9.43, range [29.59, 98.88]

Radius of gyration: 25.94 Å; Cα contacts (8 Å, |Δi|>4): 1602; chains: 2; bounding box: 56×82×61 Å

Solvent-accessible surface area (backbone atoms only — not comparable to full-atom values): 31198 Å² total; per-residue (Å²): 128,68,87,43,59,28,37,12,23,41,28,66,42,34,55,15,47,16,51,43,46,40,30,42,73,36,68,32,52,30,31,40,29,20,88,49,55,68,58,16,50,47,26,55,72,67,31,43,45,84,64,41,73,96,48,74,55,62,85,77,51,42,51,33,50,55,61,72,68,39,49,70,32,52,26,37,38,38,35,35,57,43,83,44,38,52,62,55,41,44,70,42,29,86,58,45,85,48,85,28,47,36,28,33,51,39,53,31,45,30,72,96,73,70,39,43,56,45,55,40,42,45,72,43,18,84,33,43,42,41,21,38,44,36,30,12,66,45,35,66,41,47,52,72,52,28,43,29,45,33,32,28,19,12,79,48,57,67,57,14,47,43,50,28,62,33,41,32,44,70,32,36,41,48,39,59,36,54,52,41,62,12,37,46,45,21,33,21,48,27,31,31,44,7,22,52,35,14,24,36,59,34,56,67,38,43,65,25,32,35,19,44,50,48,28,52,40,47,53,34,48,46,52,47,28,48,77,69,68,23,49,69,68,45,32,57,25,40,15,12,42,6,25,30,49,37,29,53,68,42,67,85,24,51,24,11,37,36,11,24,24,54,36,61,71,45,72,64,63,78,96,59,80,36,64,17,74,63,24,22,56,48,50,45,51,55,27,55,77,66,72,44,82,42,67,67,49,44,44,44,31,30,38,77,66,70,73,39,55,68,68,60,44,48,51,60,65,68,50,37,83,72,67,75,86,119,129,68,88,43,58,28,37,12,24,40,29,66,40,34,54,16,47,15,50,44,45,40,31,42,74,37,70,32,50,32,29,39,29,20,88,48,53,68,59,16,50,46,28,55,72,67,31,44,46,85,64,41,71,95,48,72,54,60,86,77,52,42,49,33,50,54,62,74,69,39,48,68,34,54,27,37,37,37,35,34,57,42,83,44,39,51,62,56,40,44,70,42,29,87,58,45,85,48,83,28,47,36,28,32,50,40,54,32,46,29,70,96,74,69,38,43,57,45,56,40,41,45,71,44,17,84,34,43,40,42,21,39,43,35,30,13,64,46,34,67,40,48,52,72,53,27,44,29,45,32,32,28,20,10,78,49,57,67,57,13,48,40,50,29,62,33,41,33,43,73,30,38,41,48,39,59,37,52,52,41,62,12,37,45,44,22,34,23,48,27,30,30,43,7,23,51,34,13,24,34,58,32,56,66,38,44,63,24,32,36,18,42,50,48,30,51,42,47,51,34,49,46,52,49,28,48,75,68,68,22,49,69,68,44,32,57,25,40,16,13,42,7,24,31,50,37,29,53,67,42,66,85,25,51,23,12,36,36,12,23,23,54,36,60,72,47,72,65,64,80,96,58,80,36,65,17,72,64,24,22,57,49,49,46,51,54,27,55,78,67,73,44,83,42,68,68,50,45,45,45,34,30,38,76,67,70,72,39,55,68,68,60,44,47,48,60,66,66,46,35,84,72,66,74,86,118

Organism: Bradyrhizobium diazoefficiens (strain JCM 10833 / BCRC 13528 / IAM 13628 / NBRC 14792 / USDA 110) (NCBI:txid224911)